Protein AF-A0A068NSR8-F1 (afdb_monomer_lite)

Structure (mmCIF, N/CA/C/O backbone):
data_AF-A0A068NSR8-F1
#
_entry.id   AF-A0A068NSR8-F1
#
loop_
_atom_site.group_PDB
_atom_site.id
_atom_site.type_symbol
_atom_site.label_atom_id
_atom_site.label_alt_id
_atom_site.label_comp_id
_atom_site.label_asym_id
_atom_site.label_entity_id
_atom_site.label_seq_id
_atom_site.pdbx_PDB_ins_code
_atom_site.Cartn_x
_atom_site.Cartn_y
_atom_site.Cartn_z
_atom_site.occupancy
_atom_site.B_iso_or_equiv
_atom_site.auth_seq_id
_atom_site.auth_comp_id
_atom_site.auth_asym_id
_atom_site.auth_atom_id
_atom_site.pdbx_PDB_model_num
ATOM 1 N N . MET A 1 1 ? 90.838 26.562 -18.517 1.00 41.78 1 MET A N 1
ATOM 2 C CA . MET A 1 1 ? 89.427 26.233 -18.810 1.00 41.78 1 MET A CA 1
ATOM 3 C C . MET A 1 1 ? 89.188 26.445 -20.299 1.00 41.78 1 MET A C 1
ATOM 5 O O . MET A 1 1 ? 89.234 27.580 -20.746 1.00 41.78 1 MET A O 1
ATOM 9 N N . LYS A 1 2 ? 89.063 25.365 -21.081 1.00 41.84 2 LYS A N 1
ATOM 10 C CA . LYS A 1 2 ? 88.773 25.403 -22.526 1.00 41.84 2 LYS A CA 1
ATOM 11 C C . LYS A 1 2 ? 87.314 24.982 -22.725 1.00 41.84 2 LYS A C 1
ATOM 13 O O . LYS A 1 2 ? 86.907 23.964 -22.170 1.00 41.84 2 LYS A O 1
ATOM 18 N N . GLY A 1 3 ? 86.544 25.798 -23.444 1.00 47.22 3 GLY A N 1
ATOM 19 C CA . GLY A 1 3 ? 85.111 25.613 -23.673 1.00 47.22 3 GLY A CA 1
ATOM 20 C C . GLY A 1 3 ? 84.788 24.392 -24.539 1.00 47.22 3 GLY A C 1
ATOM 21 O O . GLY A 1 3 ? 85.518 24.076 -25.478 1.00 47.22 3 GLY A O 1
ATOM 22 N N . ARG A 1 4 ? 83.685 23.711 -24.208 1.00 48.59 4 ARG A N 1
ATOM 23 C CA . ARG A 1 4 ? 83.052 22.680 -25.044 1.00 48.59 4 ARG A CA 1
ATOM 24 C C . ARG A 1 4 ? 82.020 23.338 -25.968 1.00 48.59 4 ARG A C 1
ATOM 26 O O . ARG A 1 4 ? 81.221 24.125 -25.466 1.00 48.59 4 ARG A O 1
ATOM 33 N N . PRO A 1 5 ? 81.971 22.989 -27.263 1.00 56.00 5 PRO A N 1
ATOM 34 C CA . PRO A 1 5 ? 80.869 23.379 -28.128 1.00 56.00 5 PRO A CA 1
ATOM 35 C C . PRO A 1 5 ? 79.676 22.435 -27.913 1.00 56.00 5 PRO A C 1
ATOM 37 O O . PRO A 1 5 ? 79.815 21.212 -27.951 1.00 56.00 5 PRO A O 1
ATOM 40 N N . THR A 1 6 ? 78.497 23.001 -27.673 1.00 52.66 6 THR A N 1
ATOM 41 C CA . THR A 1 6 ? 77.216 22.285 -27.684 1.00 52.66 6 THR A CA 1
ATOM 42 C C . THR A 1 6 ? 76.740 22.136 -29.124 1.00 52.66 6 THR A C 1
ATOM 44 O O . THR A 1 6 ? 76.256 23.095 -29.721 1.00 52.66 6 THR A O 1
ATOM 47 N N . ASN A 1 7 ? 76.876 20.931 -29.674 1.00 47.38 7 ASN A N 1
ATOM 48 C CA . ASN A 1 7 ? 76.270 20.552 -30.945 1.00 47.38 7 ASN A CA 1
ATOM 49 C C . ASN A 1 7 ? 74.853 20.031 -30.646 1.00 47.38 7 ASN A C 1
ATOM 51 O O . ASN A 1 7 ? 74.684 18.892 -30.214 1.00 47.38 7 ASN A O 1
ATOM 55 N N . ILE A 1 8 ? 73.844 20.894 -30.785 1.00 50.12 8 ILE A N 1
ATOM 56 C CA . ILE A 1 8 ? 72.429 20.505 -30.713 1.00 50.12 8 ILE A CA 1
ATOM 57 C C . ILE A 1 8 ? 71.995 20.179 -32.143 1.00 50.12 8 ILE A C 1
ATOM 59 O O . ILE A 1 8 ? 71.510 21.037 -32.878 1.00 50.12 8 ILE A O 1
ATOM 63 N N . GLU A 1 9 ? 72.208 18.929 -32.551 1.00 47.34 9 GLU A N 1
ATOM 64 C CA . GLU A 1 9 ? 71.571 18.383 -33.746 1.00 47.34 9 GLU A CA 1
ATOM 65 C C . GLU A 1 9 ? 70.066 18.270 -33.495 1.00 47.34 9 GLU A C 1
ATOM 67 O O . GLU A 1 9 ? 69.583 17.520 -32.643 1.00 47.34 9 GLU A O 1
ATOM 72 N N . THR A 1 10 ? 69.311 19.046 -34.262 1.00 50.88 10 THR A N 1
ATOM 73 C CA . THR A 1 10 ? 67.856 19.019 -34.322 1.00 50.88 10 THR A CA 1
ATOM 74 C C . THR A 1 10 ? 67.416 17.707 -34.976 1.00 50.88 10 THR A C 1
ATOM 76 O O . THR A 1 10 ? 67.171 17.632 -36.178 1.00 50.88 10 THR A O 1
ATOM 79 N N . ARG A 1 11 ? 67.275 16.643 -34.176 1.00 47.41 11 ARG A N 1
ATOM 80 C CA . ARG A 1 11 ? 66.445 15.491 -34.547 1.00 47.41 11 ARG A CA 1
ATOM 81 C C . ARG A 1 11 ? 64.998 15.975 -34.640 1.00 47.41 11 ARG A C 1
ATOM 83 O O . ARG A 1 11 ? 64.277 15.986 -33.646 1.00 47.41 11 ARG A O 1
ATOM 90 N N . ARG A 1 12 ? 64.573 16.388 -35.839 1.00 46.84 12 ARG A N 1
ATOM 91 C CA . ARG A 1 12 ? 63.155 16.448 -36.211 1.00 46.84 12 ARG A CA 1
ATOM 92 C C . ARG A 1 12 ? 62.620 15.022 -36.110 1.00 46.84 12 ARG A C 1
ATOM 94 O O . ARG A 1 12 ? 62.718 14.255 -37.062 1.00 46.84 12 ARG A O 1
ATOM 101 N N . SER A 1 13 ? 62.133 14.646 -34.927 1.00 51.38 13 SER A N 1
ATOM 102 C CA . SER A 1 13 ? 61.307 13.458 -34.804 1.00 51.38 13 SER A CA 1
ATOM 103 C C . SER A 1 13 ? 60.078 13.702 -35.670 1.00 51.38 13 SER A C 1
ATOM 105 O O . SER A 1 13 ? 59.411 14.735 -35.574 1.00 51.38 13 SER A O 1
ATOM 107 N N . SER A 1 14 ? 59.839 12.780 -36.590 1.00 50.53 14 SER A N 1
ATOM 108 C CA . SER A 1 14 ? 58.579 12.631 -37.294 1.00 50.53 14 SER A CA 1
ATOM 109 C C . SER A 1 14 ? 57.489 12.452 -36.242 1.00 50.53 14 SER A C 1
ATOM 111 O O . SER A 1 14 ? 57.231 11.351 -35.761 1.00 50.53 14 SER A O 1
ATOM 113 N N . ARG A 1 15 ? 56.888 13.567 -35.818 1.00 54.16 15 ARG A N 1
ATOM 114 C CA . ARG A 1 15 ? 55.678 13.551 -35.007 1.00 54.16 15 ARG A CA 1
ATOM 115 C C . ARG A 1 15 ? 54.635 12.841 -35.877 1.00 54.16 15 ARG A C 1
ATOM 117 O O . ARG A 1 15 ? 54.396 13.331 -36.982 1.00 54.16 15 ARG A O 1
ATOM 124 N N . PRO A 1 16 ? 54.103 11.677 -35.467 1.00 58.22 16 PRO A N 1
ATOM 125 C CA . PRO A 1 16 ? 53.090 10.994 -36.257 1.00 58.22 16 PRO A CA 1
ATOM 126 C C . PRO A 1 16 ? 51.962 11.989 -36.523 1.00 58.22 16 PRO A C 1
ATOM 128 O O . PRO A 1 16 ? 51.548 12.703 -35.604 1.00 58.22 16 PRO A O 1
ATOM 131 N N . GLU A 1 17 ? 51.547 12.100 -37.788 1.00 55.19 17 GLU A N 1
ATOM 132 C CA . GLU A 1 17 ? 50.440 12.976 -38.161 1.00 55.19 17 GLU A CA 1
ATOM 133 C C . GLU A 1 17 ? 49.249 12.681 -37.238 1.00 55.19 17 GLU A C 1
ATOM 135 O O . GLU A 1 17 ? 48.962 11.504 -36.977 1.00 55.19 17 GLU A O 1
ATOM 140 N N . PRO A 1 18 ? 48.568 13.714 -36.706 1.00 55.66 18 PRO A N 1
ATOM 141 C CA . PRO A 1 18 ? 47.352 13.490 -35.943 1.00 55.66 18 PRO A CA 1
ATOM 142 C C . PRO A 1 18 ? 46.393 12.671 -36.818 1.00 55.66 18 PRO A C 1
ATOM 144 O O . PRO A 1 18 ? 46.269 12.963 -38.013 1.00 55.66 18 PRO A O 1
ATOM 147 N N . PRO A 1 19 ? 45.753 11.621 -36.274 1.00 57.50 19 PRO A N 1
ATOM 148 C CA . PRO A 1 19 ? 44.871 10.775 -37.060 1.00 57.50 19 PRO A CA 1
ATOM 149 C C . PRO A 1 19 ? 43.836 11.659 -37.753 1.00 57.50 19 PRO A C 1
ATOM 151 O O . PRO A 1 19 ? 43.176 12.471 -37.101 1.00 57.50 19 PRO A O 1
ATOM 154 N N . LYS A 1 20 ? 43.731 11.524 -39.082 1.00 56.09 20 LYS A N 1
ATOM 155 C CA . LYS A 1 20 ? 42.759 12.272 -39.888 1.00 56.09 20 LYS A CA 1
ATOM 156 C C . LYS A 1 20 ? 41.381 12.165 -39.223 1.00 56.09 20 LYS A C 1
ATOM 158 O O . LYS A 1 20 ? 41.038 11.060 -38.783 1.00 56.09 20 LYS A O 1
ATOM 163 N N . PRO A 1 21 ? 40.600 13.261 -39.145 1.00 50.97 21 PRO A N 1
ATOM 164 C CA . PRO A 1 21 ? 39.258 13.218 -38.579 1.00 50.97 21 PRO A CA 1
ATOM 165 C C . PRO A 1 21 ? 38.482 12.118 -39.300 1.00 50.97 21 PRO A C 1
ATOM 167 O O . PRO A 1 21 ? 38.279 12.160 -40.516 1.00 50.97 21 PRO A O 1
ATOM 170 N N . ARG A 1 22 ? 38.166 11.055 -38.559 1.00 61.88 22 ARG A N 1
ATOM 171 C CA . ARG A 1 22 ? 37.484 9.882 -39.098 1.00 61.88 22 ARG A CA 1
ATOM 172 C C . ARG A 1 22 ? 36.113 10.357 -39.580 1.00 61.88 22 ARG A C 1
ATOM 174 O O . ARG A 1 22 ? 35.395 11.004 -38.822 1.00 61.88 22 ARG A O 1
ATOM 181 N N . ARG A 1 23 ? 35.790 10.084 -40.851 1.00 62.00 23 ARG A N 1
ATOM 182 C CA . ARG A 1 23 ? 34.488 10.422 -41.444 1.00 62.00 23 ARG A CA 1
ATOM 183 C C . ARG A 1 23 ? 33.395 9.881 -40.521 1.00 62.00 23 ARG A C 1
ATOM 185 O O . ARG A 1 23 ? 33.401 8.680 -40.231 1.00 62.00 23 ARG A O 1
ATOM 192 N N . ARG A 1 24 ? 32.517 10.771 -40.041 1.00 62.47 24 ARG A N 1
ATOM 193 C CA . ARG A 1 24 ? 31.281 10.369 -39.363 1.00 62.47 24 ARG A CA 1
ATOM 194 C C . ARG A 1 24 ? 30.510 9.466 -40.318 1.00 62.47 24 ARG A C 1
ATOM 196 O O . ARG A 1 24 ? 30.596 9.638 -41.537 1.00 62.47 24 ARG A O 1
ATOM 203 N N . TYR A 1 25 ? 29.859 8.454 -39.764 1.00 65.44 25 TYR A N 1
ATOM 204 C CA . TYR A 1 25 ? 28.956 7.636 -40.552 1.00 65.44 25 TYR A CA 1
ATOM 205 C C . TYR A 1 25 ? 27.880 8.557 -41.128 1.00 65.44 25 TYR A C 1
ATOM 207 O O . TYR A 1 25 ? 27.386 9.433 -40.425 1.00 65.44 25 TYR A O 1
ATOM 215 N N . ASP A 1 26 ? 27.621 8.428 -42.423 1.00 66.75 26 ASP A N 1
ATOM 216 C CA . ASP A 1 26 ? 26.526 9.152 -43.050 1.00 66.75 26 ASP A CA 1
ATOM 217 C C . ASP A 1 26 ? 25.261 8.385 -42.674 1.00 66.75 26 ASP A C 1
ATOM 219 O O . ASP A 1 26 ? 25.062 7.252 -43.126 1.00 66.75 26 ASP A O 1
ATOM 223 N N . ASP A 1 27 ? 24.487 8.940 -41.745 1.00 62.88 27 ASP A N 1
ATOM 224 C CA . ASP A 1 27 ? 23.381 8.245 -41.078 1.00 62.88 27 ASP A CA 1
ATOM 225 C C . ASP A 1 27 ? 22.259 7.841 -42.049 1.00 62.88 27 ASP A C 1
ATOM 227 O O . ASP A 1 27 ? 21.387 7.051 -41.690 1.00 62.88 27 ASP A O 1
ATOM 231 N N . ALA A 1 28 ? 22.309 8.322 -43.294 1.00 62.28 28 ALA A N 1
ATOM 232 C CA . ALA A 1 28 ? 21.306 8.107 -44.325 1.00 62.28 28 ALA A CA 1
ATOM 233 C C . ALA A 1 28 ? 21.387 6.749 -45.057 1.00 62.28 28 ALA A C 1
ATOM 235 O O . ALA A 1 28 ? 20.426 6.392 -45.731 1.00 62.28 28 ALA A O 1
ATOM 236 N N . ASN A 1 29 ? 22.481 5.971 -44.960 1.00 82.19 29 ASN A N 1
ATOM 237 C CA . ASN A 1 29 ? 22.622 4.727 -45.745 1.00 82.19 29 ASN A CA 1
ATOM 238 C C . ASN A 1 29 ? 22.557 3.435 -44.887 1.00 82.19 29 ASN A C 1
ATOM 240 O O . ASN A 1 29 ? 23.599 2.985 -44.392 1.00 82.19 29 ASN A O 1
ATOM 244 N N . PRO A 1 30 ? 21.367 2.811 -44.729 1.00 78.75 30 PRO A N 1
ATOM 245 C CA . PRO A 1 30 ? 21.200 1.545 -44.003 1.00 78.75 30 PRO A CA 1
ATOM 246 C C . PRO A 1 30 ? 22.017 0.386 -44.582 1.00 78.75 30 PRO A C 1
ATOM 248 O O . PRO A 1 30 ? 22.601 -0.380 -43.817 1.00 78.75 30 PRO A O 1
ATOM 251 N N . ASP A 1 31 ? 22.140 0.293 -45.907 1.00 84.75 31 ASP A N 1
ATOM 252 C CA . ASP A 1 31 ? 22.855 -0.807 -46.569 1.00 84.75 31 ASP A CA 1
ATOM 253 C C . ASP A 1 31 ? 24.346 -0.802 -46.228 1.00 84.75 31 ASP A C 1
ATOM 255 O O . ASP A 1 31 ? 24.976 -1.848 -46.056 1.00 84.75 31 ASP A O 1
ATOM 259 N N . LYS A 1 32 ? 24.926 0.395 -46.090 1.00 87.25 32 LYS A N 1
ATOM 260 C CA . LYS A 1 32 ? 26.322 0.543 -45.683 1.00 87.25 32 LYS A CA 1
ATOM 261 C C . LYS A 1 32 ? 26.530 0.114 -44.231 1.00 87.25 32 LYS A C 1
ATOM 263 O O . LYS A 1 32 ? 27.480 -0.615 -43.951 1.00 87.25 32 LYS A O 1
ATOM 268 N N . LEU A 1 33 ? 25.637 0.533 -43.330 1.00 85.50 33 LEU A N 1
ATOM 269 C CA . LEU A 1 33 ? 25.682 0.113 -41.929 1.00 85.50 33 LEU A CA 1
ATOM 270 C C . LEU A 1 33 ? 25.556 -1.412 -41.817 1.00 85.50 33 LEU A C 1
ATOM 272 O O . LEU A 1 33 ? 26.331 -2.030 -41.090 1.00 85.50 33 LEU A O 1
ATOM 276 N N . TYR A 1 34 ? 24.648 -2.022 -42.585 1.00 87.44 34 TYR A N 1
ATOM 277 C CA . TYR A 1 34 ? 24.518 -3.475 -42.673 1.00 87.44 34 TYR A CA 1
ATOM 278 C C . TYR A 1 34 ? 25.821 -4.150 -43.104 1.00 87.44 34 TYR A C 1
ATOM 280 O O . TYR A 1 34 ? 26.285 -5.072 -42.431 1.00 87.44 34 TYR A O 1
ATOM 288 N N . GLY A 1 35 ? 26.419 -3.686 -44.206 1.00 89.12 35 GLY A N 1
ATOM 289 C CA . GLY A 1 35 ? 27.654 -4.251 -44.745 1.00 89.12 35 GLY A CA 1
ATOM 290 C C . GLY A 1 35 ? 28.794 -4.235 -43.729 1.00 89.12 35 GLY A C 1
ATOM 291 O O . GLY A 1 35 ? 29.428 -5.267 -43.499 1.00 89.12 35 GLY A O 1
ATOM 292 N N . ASP A 1 36 ? 29.007 -3.099 -43.063 1.00 90.38 36 ASP A N 1
ATOM 293 C CA . ASP A 1 36 ? 30.087 -2.969 -42.086 1.00 90.38 36 ASP A CA 1
ATOM 294 C C . ASP A 1 36 ? 29.797 -3.743 -40.785 1.00 90.38 36 ASP A C 1
ATOM 296 O O . ASP A 1 36 ? 30.718 -4.325 -40.207 1.00 90.38 36 ASP A O 1
ATOM 300 N N . LEU A 1 37 ? 28.539 -3.800 -40.320 1.00 89.62 37 LEU A N 1
ATOM 301 C CA . LEU A 1 37 ? 28.154 -4.612 -39.156 1.00 89.62 37 LEU A CA 1
ATOM 302 C C . LEU A 1 37 ? 28.326 -6.104 -39.434 1.00 89.62 37 LEU A C 1
ATOM 304 O O . LEU A 1 37 ? 28.883 -6.822 -38.604 1.00 89.62 37 LEU A O 1
ATOM 308 N N . LYS A 1 38 ? 27.908 -6.566 -40.613 1.00 91.12 38 LYS A N 1
ATOM 309 C CA . LYS A 1 38 ? 28.086 -7.953 -41.040 1.00 91.12 38 LYS A CA 1
ATOM 310 C C . LYS A 1 38 ? 29.565 -8.311 -41.141 1.00 91.12 38 LYS A C 1
ATOM 312 O O . LYS A 1 38 ? 29.979 -9.323 -40.582 1.00 91.12 38 LYS A O 1
ATOM 317 N N . GLN A 1 39 ? 30.374 -7.458 -41.772 1.00 92.31 39 GLN A N 1
ATOM 318 C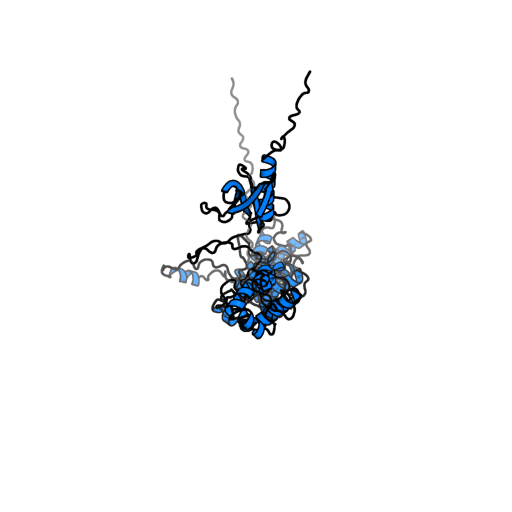 CA . GLN A 1 39 ? 31.820 -7.663 -41.855 1.00 92.31 39 GLN A CA 1
ATOM 319 C C . GLN A 1 39 ? 32.462 -7.704 -40.461 1.00 92.31 39 GLN A C 1
ATOM 321 O O . GLN A 1 39 ? 33.332 -8.536 -40.203 1.00 92.31 39 GLN A O 1
ATOM 326 N N . TYR A 1 40 ? 32.025 -6.834 -39.546 1.00 92.69 40 TYR A N 1
ATOM 327 C CA . TYR A 1 40 ? 32.481 -6.842 -38.159 1.00 92.69 40 TYR A CA 1
ATOM 328 C C . TYR A 1 40 ? 32.116 -8.149 -37.439 1.00 92.69 40 TYR A C 1
ATOM 330 O O . TYR A 1 40 ? 32.979 -8.757 -36.803 1.00 92.69 40 TYR A O 1
ATOM 338 N N . MET A 1 41 ? 30.870 -8.613 -37.573 1.00 93.81 41 MET A N 1
ATOM 339 C CA . MET A 1 41 ? 30.405 -9.873 -36.988 1.00 93.81 41 MET A CA 1
ATOM 340 C C . MET A 1 41 ? 31.177 -11.076 -37.538 1.00 93.81 41 MET A C 1
ATOM 342 O O . MET A 1 41 ? 31.666 -11.887 -36.754 1.00 93.81 41 MET A O 1
ATOM 346 N N . GLU A 1 42 ? 31.365 -11.161 -38.857 1.00 94.00 42 GLU A N 1
ATOM 347 C CA . GLU A 1 42 ? 32.153 -12.216 -39.508 1.00 94.00 42 GLU A CA 1
ATOM 348 C C . GLU A 1 42 ? 33.611 -12.205 -39.025 1.00 94.00 42 GLU A C 1
ATOM 350 O O . GLU A 1 42 ? 34.150 -13.245 -38.645 1.00 94.00 42 GLU A O 1
ATOM 355 N N . ALA A 1 43 ? 34.235 -11.024 -38.952 1.00 94.44 43 ALA A N 1
ATOM 356 C CA . ALA A 1 43 ? 35.615 -10.875 -38.494 1.00 94.44 43 ALA A CA 1
ATOM 357 C C . ALA A 1 43 ? 35.811 -11.258 -37.017 1.00 94.44 43 ALA A C 1
ATOM 359 O O . ALA A 1 43 ? 36.897 -11.693 -36.629 1.00 94.44 43 ALA A O 1
ATOM 360 N N . LYS A 1 44 ? 34.783 -11.081 -36.180 1.00 94.69 44 LYS A N 1
ATOM 361 C CA . LYS A 1 44 ? 34.812 -11.438 -34.754 1.00 94.69 44 LYS A CA 1
ATOM 362 C C . LYS A 1 44 ? 34.210 -12.816 -34.458 1.00 94.69 44 LYS A C 1
ATOM 364 O O . LYS A 1 44 ? 34.258 -13.242 -33.307 1.00 94.69 44 LYS A O 1
ATOM 369 N N . GLY A 1 45 ? 33.677 -13.512 -35.465 1.00 94.69 45 GLY A N 1
ATOM 370 C CA . GLY A 1 45 ? 32.988 -14.791 -35.291 1.00 94.69 45 GLY A CA 1
ATOM 371 C C . GLY A 1 45 ? 31.732 -14.681 -34.421 1.00 94.69 45 GLY A C 1
ATOM 372 O O . GLY A 1 45 ? 31.432 -15.605 -33.667 1.00 94.69 45 GLY A O 1
ATOM 373 N N . LEU A 1 46 ? 31.034 -13.542 -34.475 1.00 92.00 46 LEU A N 1
ATOM 374 C CA . LEU A 1 46 ? 29.854 -13.282 -33.656 1.00 92.00 46 LEU A CA 1
ATOM 375 C C . LEU A 1 46 ? 28.589 -13.793 -34.360 1.00 92.00 46 LEU A C 1
ATOM 377 O O . LEU A 1 46 ? 28.308 -13.373 -35.483 1.00 92.00 46 LEU A O 1
ATOM 381 N N . PRO A 1 47 ? 27.799 -14.665 -33.709 1.00 92.31 47 PRO A N 1
ATOM 382 C CA . PRO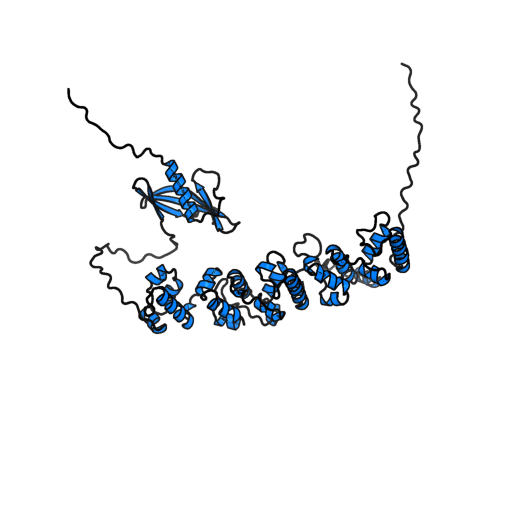 A 1 47 ? 26.549 -15.164 -34.279 1.00 92.31 47 PRO A CA 1
ATOM 383 C C . PRO A 1 47 ? 25.396 -14.149 -34.208 1.00 92.31 47 PRO A C 1
ATOM 385 O O . PRO A 1 47 ? 24.391 -14.341 -34.885 1.00 92.31 47 PRO A O 1
ATOM 388 N N . TYR A 1 48 ? 25.541 -13.084 -33.411 1.00 92.38 48 TYR A N 1
ATOM 389 C CA . TYR A 1 48 ? 24.522 -12.061 -33.156 1.00 92.38 48 TYR A CA 1
ATOM 390 C C . TYR A 1 48 ? 25.123 -10.659 -33.226 1.00 92.38 48 TYR A C 1
ATOM 392 O O . TYR A 1 48 ? 26.332 -10.490 -33.039 1.00 92.38 48 TYR A O 1
ATOM 400 N N . LEU A 1 49 ? 24.278 -9.658 -33.477 1.00 89.94 49 LEU A N 1
ATOM 401 C CA . LEU A 1 49 ? 24.681 -8.257 -33.419 1.00 89.94 49 LEU A CA 1
ATOM 402 C C . LEU A 1 49 ? 25.048 -7.902 -31.965 1.00 89.94 49 LEU A C 1
ATOM 404 O O . LEU A 1 49 ? 24.177 -7.976 -31.105 1.00 89.94 49 LEU A O 1
ATOM 408 N N . PRO A 1 50 ? 26.289 -7.519 -31.633 1.00 88.50 50 PRO A N 1
ATOM 409 C CA . PRO A 1 50 ? 26.624 -7.183 -30.251 1.00 88.50 50 PRO A CA 1
ATOM 410 C C . PRO A 1 50 ? 26.013 -5.834 -29.841 1.00 88.50 50 PRO A C 1
ATOM 412 O O . PRO A 1 50 ? 25.878 -4.940 -30.688 1.00 88.50 50 PRO A O 1
ATOM 415 N N . PRO A 1 51 ? 25.676 -5.630 -28.554 1.00 86.69 51 PRO A N 1
ATOM 416 C CA . PRO A 1 51 ? 25.230 -4.345 -28.047 1.00 86.69 51 PRO A CA 1
ATOM 417 C C . PRO A 1 51 ? 26.294 -3.275 -28.306 1.00 86.69 51 PRO A C 1
ATOM 419 O O . PRO A 1 51 ? 27.496 -3.568 -28.337 1.00 86.69 51 PRO A O 1
ATOM 422 N N . PRO A 1 52 ? 25.906 -1.991 -28.388 1.00 85.88 52 PRO A N 1
ATOM 423 C CA . PRO A 1 52 ? 26.874 -0.926 -28.617 1.00 85.88 52 PRO A CA 1
ATOM 424 C C . PRO A 1 52 ? 27.980 -0.853 -27.552 1.00 85.88 52 PRO A C 1
ATOM 426 O O . PRO A 1 52 ? 29.069 -0.359 -27.829 1.00 85.88 52 PRO A O 1
ATOM 429 N N . SER A 1 53 ? 27.729 -1.315 -26.326 1.00 84.88 53 SER A N 1
ATOM 430 C CA . SER A 1 53 ? 28.730 -1.394 -25.254 1.00 84.88 53 SER A CA 1
ATOM 431 C C . SER A 1 53 ? 29.853 -2.402 -25.532 1.00 84.88 53 SER A C 1
ATOM 433 O O . SER A 1 53 ? 30.971 -2.174 -25.070 1.00 84.88 53 SER A O 1
ATOM 435 N N . GLU A 1 54 ? 29.584 -3.463 -26.295 1.00 88.12 54 GLU A N 1
ATOM 436 C CA . GLU A 1 54 ? 30.528 -4.549 -26.596 1.00 88.12 54 GLU A CA 1
ATOM 437 C C . GLU A 1 54 ? 31.321 -4.322 -27.887 1.00 88.12 54 GLU A C 1
ATOM 439 O O . GLU A 1 54 ? 32.381 -4.923 -28.089 1.00 88.12 54 GLU A O 1
ATOM 444 N N . ILE A 1 55 ? 30.867 -3.404 -28.746 1.00 88.38 55 ILE A N 1
ATOM 445 C CA . ILE A 1 55 ? 31.626 -3.017 -29.933 1.00 88.38 55 ILE A CA 1
ATOM 446 C C . ILE A 1 55 ? 32.931 -2.340 -29.508 1.00 88.38 55 ILE A C 1
ATOM 448 O O . ILE A 1 55 ? 32.949 -1.281 -28.867 1.00 88.38 55 ILE A O 1
ATOM 452 N N . GLN A 1 56 ? 34.042 -2.966 -29.904 1.00 88.62 56 GLN A N 1
ATOM 453 C CA . GLN A 1 56 ? 35.392 -2.503 -29.596 1.00 88.62 56 GLN A CA 1
ATOM 454 C C . GLN A 1 56 ? 35.590 -1.049 -30.040 1.00 88.62 56 GLN A C 1
ATOM 456 O O . GLN A 1 56 ? 35.158 -0.644 -31.118 1.00 88.62 56 GLN A O 1
ATOM 461 N N . TYR A 1 57 ? 36.301 -0.268 -29.222 1.00 86.12 57 TYR A N 1
ATOM 462 C CA . TYR A 1 57 ? 36.490 1.173 -29.426 1.00 86.12 57 TYR A CA 1
ATOM 463 C C . TYR A 1 57 ? 37.097 1.535 -30.794 1.00 86.12 57 TYR A C 1
ATOM 465 O O . TYR A 1 57 ? 36.826 2.602 -31.342 1.00 86.12 57 TYR A O 1
ATOM 473 N N . GLU A 1 58 ? 37.890 0.642 -31.391 1.00 85.50 58 GLU A N 1
ATOM 474 C CA . GLU A 1 58 ? 38.441 0.849 -32.733 1.00 85.50 58 GLU A CA 1
ATOM 475 C C . GLU A 1 58 ? 37.353 0.988 -33.819 1.00 85.50 58 GLU A C 1
ATOM 477 O O . GLU A 1 58 ? 37.565 1.733 -34.782 1.00 85.50 58 GLU A O 1
ATOM 482 N N . TYR A 1 59 ? 36.166 0.412 -33.579 1.00 86.69 59 TYR A N 1
ATOM 483 C CA . TYR A 1 59 ? 34.933 0.519 -34.369 1.00 86.69 59 TYR A CA 1
ATOM 484 C C . TYR A 1 59 ? 33.932 1.526 -33.774 1.00 86.69 59 TYR A C 1
ATOM 486 O O . TYR A 1 59 ? 32.718 1.338 -33.866 1.00 86.69 59 TYR A O 1
ATOM 494 N N . TRP A 1 60 ? 34.410 2.620 -33.167 1.00 83.81 60 TRP A N 1
ATOM 495 C CA . TRP A 1 60 ? 33.533 3.628 -32.550 1.00 83.81 60 TRP A CA 1
ATOM 496 C C . TRP A 1 60 ? 32.452 4.168 -33.497 1.00 83.81 60 TRP A C 1
ATOM 498 O O . TRP A 1 60 ? 31.369 4.502 -33.037 1.00 83.81 60 TRP A O 1
ATOM 508 N N . ASN A 1 61 ? 32.725 4.217 -34.805 1.00 84.12 61 ASN A N 1
ATOM 509 C CA . ASN A 1 61 ? 31.764 4.616 -35.831 1.00 84.12 61 ASN A CA 1
ATOM 510 C C . ASN A 1 61 ? 30.524 3.709 -35.844 1.00 84.12 61 ASN A C 1
ATOM 512 O O . ASN A 1 61 ? 29.410 4.216 -35.857 1.00 84.12 61 ASN A O 1
ATOM 516 N N . LEU A 1 62 ? 30.718 2.385 -35.793 1.00 84.44 62 LEU A N 1
ATOM 517 C CA . LEU A 1 62 ? 29.626 1.405 -35.748 1.00 84.44 62 LEU A CA 1
ATOM 518 C C . LEU A 1 62 ? 28.880 1.478 -34.421 1.00 84.44 62 LEU A C 1
ATOM 520 O O . LEU A 1 62 ? 27.654 1.497 -34.392 1.00 84.44 62 LEU A O 1
ATOM 524 N N . ARG A 1 63 ? 29.629 1.603 -33.321 1.00 85.56 63 ARG A N 1
ATOM 525 C CA . ARG A 1 63 ? 29.057 1.814 -31.988 1.00 85.56 63 ARG A CA 1
ATOM 526 C C . ARG A 1 63 ? 28.181 3.065 -31.935 1.00 85.56 63 ARG A C 1
ATOM 528 O O . ARG A 1 63 ? 27.114 3.034 -31.333 1.00 85.56 63 ARG A O 1
ATOM 535 N N . TRP A 1 64 ? 28.647 4.164 -32.521 1.00 83.06 64 TRP A N 1
ATOM 536 C CA . TRP A 1 64 ? 27.923 5.428 -32.563 1.00 83.06 64 TRP A CA 1
ATOM 537 C C . TRP A 1 64 ? 26.707 5.346 -33.490 1.00 83.06 64 TRP A C 1
ATOM 539 O O . TRP A 1 64 ? 25.631 5.752 -33.074 1.00 83.06 64 TRP A O 1
ATOM 549 N N . ALA A 1 65 ? 26.839 4.738 -34.674 1.00 83.19 65 ALA A N 1
ATOM 550 C CA . ALA A 1 65 ? 25.726 4.530 -35.600 1.00 83.19 65 ALA A CA 1
ATOM 551 C C . ALA A 1 65 ? 24.606 3.674 -34.979 1.00 83.19 65 ALA A C 1
ATOM 553 O O . ALA A 1 65 ? 23.444 4.070 -35.023 1.00 83.19 65 ALA A O 1
ATOM 554 N N . LEU A 1 66 ? 24.947 2.565 -34.307 1.00 83.81 66 LEU A N 1
ATOM 555 C CA . LEU A 1 66 ? 23.967 1.759 -33.564 1.00 83.81 66 LEU A CA 1
ATOM 556 C C . LEU A 1 66 ? 23.331 2.538 -32.407 1.00 83.81 66 LEU A C 1
ATOM 558 O O . LEU A 1 66 ? 22.130 2.436 -32.186 1.00 83.81 66 LEU A O 1
ATOM 562 N N . ARG A 1 67 ? 24.117 3.343 -31.679 1.00 80.50 67 ARG A N 1
ATOM 563 C CA . ARG A 1 67 ? 23.592 4.224 -30.623 1.00 80.50 67 ARG A CA 1
ATOM 564 C C . ARG A 1 67 ? 22.722 5.358 -31.146 1.00 80.50 67 ARG A C 1
ATOM 566 O O . ARG A 1 67 ? 21.955 5.905 -30.369 1.00 80.50 67 ARG A O 1
ATOM 573 N N . LYS A 1 68 ? 22.876 5.780 -32.396 1.00 80.94 68 LYS A N 1
ATOM 574 C CA . LYS A 1 68 ? 22.046 6.844 -32.957 1.00 80.94 68 LYS A CA 1
ATOM 575 C C . LYS A 1 68 ? 20.744 6.278 -33.514 1.00 80.94 68 LYS A C 1
ATOM 577 O O . LYS A 1 68 ? 19.689 6.829 -33.240 1.00 80.94 68 LYS A O 1
ATOM 582 N N . ARG A 1 69 ? 20.820 5.166 -34.251 1.00 80.12 69 ARG A N 1
ATOM 583 C CA . ARG A 1 69 ? 19.648 4.537 -34.877 1.00 80.12 69 ARG A CA 1
ATOM 584 C C . ARG A 1 69 ? 18.776 3.730 -33.924 1.00 80.12 69 ARG A C 1
ATOM 586 O O . ARG A 1 69 ? 17.591 3.586 -34.183 1.00 80.12 69 ARG A O 1
ATOM 593 N N . GLY A 1 70 ? 19.347 3.207 -32.845 1.00 83.12 70 GLY A N 1
ATOM 594 C CA . GLY A 1 70 ? 18.677 2.210 -32.021 1.00 83.12 70 GLY A CA 1
ATOM 595 C C . GLY A 1 70 ? 19.025 0.801 -32.479 1.00 83.12 70 GLY A C 1
ATOM 596 O O . GLY A 1 70 ? 19.113 0.501 -33.670 1.00 83.12 70 GLY A O 1
ATOM 597 N N . TYR A 1 71 ? 19.263 -0.069 -31.513 1.00 82.25 71 TYR A N 1
ATOM 598 C CA . TYR A 1 71 ? 19.570 -1.470 -31.715 1.00 82.25 71 TYR A CA 1
ATOM 599 C C . TYR A 1 71 ? 18.371 -2.229 -32.293 1.00 82.25 71 TYR A C 1
ATOM 601 O O . TYR A 1 71 ? 18.565 -3.047 -33.187 1.00 82.25 71 TYR A O 1
ATOM 609 N N . LEU A 1 72 ? 17.137 -1.918 -31.866 1.00 77.94 72 LEU A N 1
ATOM 610 C CA . LEU A 1 72 ? 15.922 -2.534 -32.413 1.00 77.94 72 LEU A CA 1
ATOM 611 C C . LEU A 1 72 ? 15.747 -2.199 -33.898 1.00 77.94 72 LEU A C 1
ATOM 613 O O . LEU A 1 72 ? 15.498 -3.087 -34.711 1.00 77.94 72 LEU A O 1
ATOM 617 N N . VAL A 1 73 ? 15.904 -0.918 -34.242 1.00 79.38 73 VAL A N 1
ATOM 618 C CA . VAL A 1 73 ? 15.799 -0.422 -35.621 1.00 79.38 73 VAL A CA 1
ATOM 619 C C . VAL A 1 73 ? 16.923 -1.001 -36.473 1.00 79.38 73 VAL A C 1
ATOM 621 O O . VAL A 1 73 ? 16.682 -1.495 -37.568 1.00 79.38 73 VAL A O 1
ATOM 624 N N . ALA A 1 74 ? 18.151 -1.038 -35.949 1.00 77.88 74 ALA A N 1
ATOM 625 C CA . ALA A 1 74 ? 19.261 -1.661 -36.653 1.00 77.88 74 ALA A CA 1
ATOM 626 C C . ALA A 1 74 ? 18.991 -3.147 -36.927 1.00 77.88 74 ALA A C 1
ATOM 628 O O . ALA A 1 74 ? 19.219 -3.599 -38.042 1.00 77.88 74 ALA A O 1
ATOM 629 N N . VAL A 1 75 ? 18.476 -3.909 -35.960 1.00 80.50 75 VAL A N 1
ATOM 630 C CA . VAL A 1 75 ? 18.109 -5.324 -36.146 1.00 80.50 75 VAL A CA 1
ATOM 631 C C . VAL A 1 75 ? 17.025 -5.484 -37.215 1.00 80.50 75 VAL A C 1
ATOM 633 O O . VAL A 1 75 ? 17.172 -6.330 -38.099 1.00 80.50 75 VAL A O 1
ATOM 636 N N . SER A 1 76 ? 15.966 -4.668 -37.178 1.00 80.06 76 SER A N 1
ATOM 637 C CA . SER A 1 76 ? 14.859 -4.776 -38.136 1.00 80.06 76 SER A CA 1
ATOM 638 C C . SER A 1 76 ? 15.270 -4.397 -39.563 1.00 80.06 76 SER A C 1
ATOM 640 O O . SER A 1 76 ? 14.909 -5.105 -40.501 1.00 80.06 76 SER A O 1
ATOM 642 N N . GLU A 1 77 ? 16.066 -3.339 -39.735 1.00 81.44 77 GLU A N 1
ATOM 643 C CA . GLU A 1 77 ? 16.547 -2.873 -41.042 1.00 81.44 77 GLU A CA 1
ATOM 644 C C . GLU A 1 77 ? 17.600 -3.807 -41.648 1.00 81.44 77 GLU A C 1
ATOM 646 O O . GLU A 1 77 ? 17.633 -4.021 -42.858 1.00 81.44 77 GLU A O 1
ATOM 651 N N . THR A 1 78 ? 18.482 -4.362 -40.814 1.00 80.94 78 THR A N 1
ATOM 652 C CA . THR A 1 78 ? 19.595 -5.201 -41.277 1.00 80.94 78 THR A CA 1
ATOM 653 C C . THR A 1 78 ? 19.226 -6.672 -41.447 1.00 80.94 78 THR A C 1
ATOM 655 O O . THR A 1 78 ? 19.930 -7.411 -42.138 1.00 80.94 78 THR A O 1
ATOM 658 N N . GLY A 1 79 ? 18.174 -7.137 -40.768 1.00 85.62 79 GLY A N 1
ATOM 659 C CA . GLY A 1 79 ? 17.850 -8.560 -40.655 1.00 85.62 79 GLY A CA 1
ATOM 660 C C . GLY A 1 79 ? 18.907 -9.381 -39.901 1.00 85.62 79 GLY A C 1
ATOM 661 O O . GLY A 1 79 ? 18.872 -10.612 -39.956 1.00 85.62 79 GLY A O 1
ATOM 662 N N . LEU A 1 80 ? 19.868 -8.736 -39.223 1.00 85.19 80 LEU A N 1
ATOM 663 C CA . LEU A 1 80 ? 20.843 -9.422 -38.372 1.00 85.19 80 LEU A CA 1
ATOM 664 C C . LEU A 1 80 ? 20.159 -9.870 -37.077 1.00 85.19 80 LEU A C 1
ATOM 666 O O . LEU A 1 80 ? 19.396 -9.099 -36.499 1.00 85.19 80 LEU A O 1
ATOM 670 N N . PRO A 1 81 ? 20.426 -11.087 -36.577 1.00 85.75 81 PRO A N 1
ATOM 671 C CA . PRO A 1 81 ? 19.774 -11.556 -35.367 1.00 85.75 81 PRO A CA 1
ATOM 672 C C . PRO A 1 81 ? 20.269 -10.755 -34.153 1.00 85.75 81 PRO A C 1
ATOM 674 O O . PRO A 1 81 ? 21.477 -10.613 -33.926 1.00 85.75 81 PRO A O 1
ATOM 677 N N . ALA A 1 82 ? 19.317 -10.241 -33.372 1.00 87.00 82 ALA A N 1
ATOM 678 C CA . ALA A 1 82 ? 19.584 -9.608 -32.088 1.00 87.00 82 ALA A CA 1
ATOM 679 C C . ALA A 1 82 ? 20.232 -10.598 -31.113 1.00 87.00 82 ALA A C 1
ATOM 681 O O . ALA A 1 82 ? 19.980 -11.805 -31.155 1.00 87.00 82 ALA A O 1
ATOM 682 N N . GLN A 1 83 ? 21.034 -10.074 -30.194 1.00 88.50 83 GLN A N 1
ATOM 683 C CA . GLN A 1 83 ? 21.544 -10.837 -29.072 1.00 88.50 83 GLN A CA 1
ATOM 684 C C . GLN A 1 83 ? 20.365 -11.205 -28.149 1.00 88.50 83 GLN A C 1
ATOM 686 O O . GLN A 1 83 ? 19.622 -10.306 -27.746 1.00 88.50 83 GLN A O 1
ATOM 691 N N . PRO A 1 84 ? 20.165 -12.495 -27.809 1.00 85.75 84 PRO A N 1
ATOM 692 C CA . PRO A 1 84 ? 18.958 -12.955 -27.111 1.00 85.75 84 PRO A CA 1
ATOM 693 C C . PRO A 1 84 ? 18.673 -12.270 -25.766 1.00 85.75 84 PRO A C 1
ATOM 695 O O . PRO A 1 84 ? 17.517 -12.171 -25.364 1.00 85.75 84 PRO A O 1
ATOM 698 N N . ASP A 1 85 ? 19.712 -11.801 -25.077 1.00 88.31 85 ASP A N 1
ATOM 699 C CA . ASP A 1 85 ? 19.659 -11.154 -23.764 1.00 88.31 85 ASP A CA 1
ATOM 700 C C . ASP A 1 85 ? 19.858 -9.629 -23.833 1.00 88.31 85 ASP A C 1
ATOM 702 O O . ASP A 1 85 ? 19.979 -8.973 -22.798 1.00 88.31 85 ASP A O 1
ATOM 706 N N . TYR A 1 86 ? 19.856 -9.031 -25.033 1.00 89.88 86 TYR A N 1
ATOM 707 C CA . TYR A 1 86 ? 20.040 -7.585 -25.195 1.00 89.88 86 TYR A CA 1
ATOM 708 C C . TYR A 1 86 ? 19.031 -6.787 -24.357 1.00 89.88 86 TYR A C 1
ATOM 710 O O . TYR A 1 86 ? 19.408 -5.887 -23.604 1.00 89.88 86 TYR A O 1
ATOM 718 N N . TYR A 1 87 ? 17.756 -7.167 -24.440 1.00 90.56 87 TYR A N 1
ATOM 719 C CA . TYR A 1 87 ? 16.655 -6.529 -23.716 1.00 90.56 87 TYR A CA 1
ATOM 720 C C . TYR A 1 87 ? 16.507 -6.998 -22.264 1.00 90.56 87 TYR A C 1
ATOM 722 O O . TYR A 1 87 ? 15.569 -6.592 -21.586 1.00 90.56 87 TYR A O 1
ATOM 730 N N . ASP A 1 88 ? 17.418 -7.834 -21.764 1.00 90.25 88 ASP A N 1
ATOM 731 C CA . ASP A 1 88 ? 17.426 -8.245 -20.355 1.00 90.25 88 ASP A CA 1
ATOM 732 C C . ASP A 1 88 ? 18.200 -7.240 -19.484 1.00 90.25 88 ASP A C 1
ATOM 734 O O . ASP A 1 88 ? 18.175 -7.319 -18.255 1.00 90.25 88 ASP A O 1
ATOM 738 N N . GLN A 1 89 ? 18.876 -6.274 -20.115 1.00 90.94 89 GLN A N 1
ATOM 739 C CA . GLN A 1 89 ? 19.593 -5.192 -19.451 1.00 90.94 89 GLN A CA 1
ATOM 740 C C . GLN A 1 89 ? 18.713 -3.930 -19.394 1.00 90.94 89 GLN A C 1
ATOM 742 O O . GLN A 1 89 ? 18.393 -3.378 -20.449 1.00 90.94 89 GLN A O 1
ATOM 747 N N . PRO A 1 90 ? 18.371 -3.408 -18.197 1.00 91.75 90 PRO A N 1
ATOM 748 C CA . PRO A 1 90 ? 17.533 -2.213 -18.060 1.00 91.75 90 PRO A CA 1
ATOM 749 C C . PRO A 1 90 ? 18.053 -0.998 -18.836 1.00 91.75 90 PRO A C 1
ATOM 751 O O . PRO A 1 90 ? 17.262 -0.290 -19.444 1.00 91.75 90 PRO A O 1
ATOM 754 N N . GLN A 1 91 ? 19.375 -0.800 -18.894 1.00 88.75 91 GLN A N 1
ATOM 755 C CA . GLN A 1 91 ? 19.971 0.321 -19.629 1.00 88.75 91 GLN A CA 1
ATOM 756 C C . GLN A 1 91 ? 19.717 0.243 -21.140 1.00 88.75 91 GLN A C 1
ATOM 758 O O . GLN A 1 91 ? 19.511 1.261 -21.784 1.00 88.75 91 GLN A O 1
ATOM 763 N N . ASN A 1 92 ? 19.725 -0.964 -21.712 1.00 90.50 92 ASN A N 1
ATOM 764 C CA . ASN A 1 92 ? 19.449 -1.140 -23.135 1.00 90.50 92 ASN A CA 1
ATOM 765 C C . ASN A 1 92 ? 17.974 -0.857 -23.440 1.00 90.50 92 ASN A C 1
ATOM 767 O O . ASN A 1 92 ? 17.666 -0.272 -24.470 1.00 90.50 92 ASN A O 1
ATOM 771 N N . LEU A 1 93 ? 17.064 -1.253 -22.544 1.00 91.06 93 LEU A N 1
ATOM 772 C CA . LEU A 1 93 ? 15.644 -0.925 -22.669 1.00 91.06 93 LEU A CA 1
ATOM 773 C C . LEU A 1 93 ? 15.392 0.574 -22.546 1.00 91.06 93 LEU A C 1
ATOM 775 O O . LEU A 1 93 ? 14.629 1.102 -23.344 1.00 91.06 93 LEU A O 1
ATOM 779 N N . GLU A 1 94 ? 16.037 1.237 -21.583 1.00 91.19 94 GLU A N 1
ATOM 780 C CA . GLU A 1 94 ? 15.990 2.693 -21.433 1.00 91.19 94 GLU A CA 1
ATOM 781 C C . GLU A 1 94 ? 16.382 3.358 -22.754 1.00 91.19 94 GLU A C 1
ATOM 783 O O . GLU A 1 94 ? 15.526 3.959 -23.393 1.00 91.19 94 GLU A O 1
ATOM 788 N N . ASP A 1 95 ? 17.619 3.142 -23.214 1.00 88.12 95 ASP A N 1
ATOM 789 C CA . ASP A 1 95 ? 18.167 3.741 -24.435 1.00 88.12 95 ASP A CA 1
ATOM 790 C C . ASP A 1 95 ? 17.252 3.552 -25.666 1.00 88.12 95 ASP A C 1
ATOM 792 O O . ASP A 1 95 ? 17.142 4.445 -26.506 1.00 88.12 95 ASP A O 1
ATOM 796 N N . GLU A 1 96 ? 16.621 2.383 -25.815 1.00 90.69 96 GLU A N 1
ATOM 797 C CA . GLU A 1 96 ? 15.729 2.100 -26.946 1.00 90.69 96 GLU A CA 1
ATOM 798 C C . GLU A 1 96 ? 14.361 2.771 -26.812 1.00 90.69 96 GLU A C 1
ATOM 800 O O . GLU A 1 96 ? 13.836 3.282 -27.803 1.00 90.69 96 GLU A O 1
ATOM 805 N N . ILE A 1 97 ? 13.797 2.807 -25.603 1.00 90.19 97 ILE A N 1
ATOM 806 C CA . ILE A 1 97 ? 12.551 3.526 -25.319 1.00 90.19 97 ILE A CA 1
ATOM 807 C C . ILE A 1 97 ? 12.758 5.024 -25.546 1.00 90.19 97 ILE A C 1
ATOM 809 O O . ILE A 1 97 ? 11.927 5.664 -26.190 1.00 90.19 97 ILE A O 1
ATOM 813 N N . GLU A 1 98 ? 13.888 5.571 -25.090 1.00 88.00 98 GLU A N 1
ATOM 814 C CA . GLU A 1 98 ? 14.220 6.971 -25.326 1.00 88.00 98 GLU A CA 1
ATOM 815 C C . GLU A 1 98 ? 14.305 7.281 -26.817 1.00 88.00 98 GLU A C 1
ATOM 817 O O . GLU A 1 98 ? 13.697 8.231 -27.299 1.00 88.00 98 GLU A O 1
ATOM 822 N N . ARG A 1 99 ? 14.970 6.439 -27.604 1.00 85.62 99 ARG A N 1
ATOM 823 C CA . ARG A 1 99 ? 15.074 6.679 -29.047 1.00 85.62 99 ARG A CA 1
ATOM 824 C C . ARG A 1 99 ? 13.731 6.637 -29.757 1.00 85.62 99 ARG A C 1
ATOM 826 O O . ARG A 1 99 ? 13.443 7.550 -30.530 1.00 85.62 99 ARG A O 1
ATOM 833 N N . LEU A 1 100 ? 12.931 5.597 -29.528 1.00 84.69 100 LEU A N 1
ATOM 834 C CA . LEU A 1 100 ? 11.685 5.398 -30.273 1.00 84.69 100 LEU A CA 1
ATOM 835 C C . LEU A 1 100 ? 10.679 6.521 -30.042 1.00 84.69 100 LEU A C 1
ATOM 837 O O . LEU A 1 100 ? 10.023 6.947 -30.987 1.00 84.69 100 LEU A O 1
ATOM 841 N N . PHE A 1 101 ? 10.578 7.009 -28.808 1.00 78.50 101 PHE A N 1
ATOM 842 C CA . PHE A 1 101 ? 9.531 7.956 -28.434 1.00 78.50 101 PHE A CA 1
ATOM 843 C C . PHE A 1 101 ? 10.013 9.404 -28.358 1.00 78.50 101 PHE A C 1
ATOM 845 O O . PHE A 1 101 ? 9.186 10.304 -28.341 1.00 78.50 101 PHE A O 1
ATOM 852 N N . MET A 1 102 ? 11.327 9.653 -28.361 1.00 69.31 102 MET A N 1
ATOM 853 C CA . MET A 1 102 ? 11.870 11.014 -28.259 1.00 69.31 102 MET A CA 1
ATOM 854 C C . MET A 1 102 ? 12.488 11.524 -29.565 1.00 69.31 102 MET A C 1
ATOM 856 O O . MET A 1 102 ? 12.645 12.729 -29.724 1.00 69.31 102 MET A O 1
ATOM 860 N N . SER A 1 103 ? 12.820 10.650 -30.526 1.00 63.62 103 SER A N 1
ATOM 861 C CA . SER A 1 103 ? 13.270 11.098 -31.858 1.00 63.62 103 SER A CA 1
ATOM 862 C C . SER A 1 103 ? 12.124 11.549 -32.770 1.00 63.62 103 SER A C 1
ATOM 864 O O . SER A 1 103 ? 12.372 12.250 -33.746 1.00 63.62 103 SER A O 1
ATOM 866 N N . ALA A 1 104 ? 10.878 11.191 -32.443 1.00 56.97 104 ALA A N 1
ATOM 867 C CA . ALA A 1 104 ? 9.699 11.565 -33.222 1.00 56.97 104 ALA A CA 1
ATOM 868 C C . ALA A 1 104 ? 9.314 13.050 -33.071 1.00 56.97 104 ALA A C 1
ATOM 870 O O . ALA A 1 104 ? 8.800 13.633 -34.019 1.00 56.97 104 ALA A O 1
ATOM 871 N N . GLU A 1 105 ? 9.598 13.667 -31.920 1.00 55.34 105 GLU A N 1
ATOM 872 C CA . GLU A 1 105 ? 9.332 15.097 -31.670 1.00 55.34 105 GLU A CA 1
ATOM 873 C C . GLU A 1 105 ? 10.517 16.000 -32.053 1.00 55.34 105 GLU A C 1
ATOM 875 O O . GLU A 1 105 ? 10.381 17.215 -32.105 1.00 55.34 105 GLU A O 1
ATOM 880 N N . GLY A 1 106 ? 11.670 15.405 -32.375 1.00 49.91 106 GLY A N 1
ATOM 881 C CA . GLY A 1 106 ? 12.870 16.091 -32.854 1.00 49.91 106 GLY A CA 1
ATOM 882 C C . GLY A 1 106 ? 13.089 15.960 -34.360 1.00 49.91 106 GLY A C 1
ATOM 883 O O . GLY A 1 106 ? 14.243 15.897 -34.793 1.00 49.91 106 GLY A O 1
ATOM 884 N N . ALA A 1 107 ? 12.022 15.876 -35.164 1.00 50.16 107 ALA A N 1
ATOM 885 C CA . ALA A 1 107 ? 12.157 16.234 -36.573 1.00 50.16 107 ALA A CA 1
ATOM 886 C C . ALA A 1 107 ? 12.757 17.645 -36.605 1.00 50.16 107 ALA A C 1
ATOM 888 O O . ALA A 1 107 ? 12.238 18.530 -35.928 1.00 50.16 107 ALA A O 1
ATOM 889 N N . GLU A 1 108 ? 13.896 17.825 -37.286 1.00 53.41 108 GLU A N 1
ATOM 890 C CA . GLU A 1 108 ? 14.515 19.148 -37.414 1.00 53.41 108 GLU A CA 1
ATOM 891 C C . GLU A 1 108 ? 13.413 20.142 -37.807 1.00 53.41 108 GLU A C 1
ATOM 893 O O . GLU A 1 108 ? 12.675 19.826 -38.751 1.00 53.41 108 GLU A O 1
ATOM 898 N N . PRO A 1 109 ? 13.246 21.267 -37.075 1.00 51.47 109 PRO A N 1
ATOM 899 C CA . PRO A 1 109 ? 12.202 22.231 -37.383 1.00 51.47 109 PRO A CA 1
ATOM 900 C C . PRO A 1 109 ? 12.314 22.543 -38.864 1.00 51.47 109 PRO A C 1
ATOM 902 O O . PRO A 1 109 ? 13.408 22.812 -39.377 1.00 51.47 109 PRO A O 1
ATOM 905 N N . THR A 1 110 ? 11.203 22.403 -39.576 1.00 58.06 110 THR A N 1
ATOM 906 C CA . THR A 1 110 ? 11.213 22.703 -41.007 1.00 58.06 110 THR A CA 1
ATOM 907 C C . THR A 1 110 ? 11.681 24.151 -41.184 1.00 58.06 110 THR A C 1
ATOM 909 O O . THR A 1 110 ? 11.382 24.994 -40.340 1.00 58.06 110 THR A O 1
ATOM 912 N N . GLU A 1 111 ? 12.423 24.472 -42.255 1.00 64.31 111 GLU A N 1
ATOM 913 C CA . GLU A 1 111 ? 12.934 25.844 -42.485 1.00 64.31 111 GLU A CA 1
ATOM 914 C C . GLU A 1 111 ? 11.820 26.922 -42.429 1.00 64.31 111 GLU A C 1
ATOM 916 O O . GLU A 1 111 ? 12.113 28.105 -42.257 1.00 64.31 111 GLU A O 1
ATOM 921 N N . GLU A 1 112 ? 10.546 26.525 -42.550 1.00 60.44 112 GLU A N 1
ATOM 922 C CA . GLU A 1 112 ? 9.361 27.372 -42.370 1.00 60.44 112 GLU A CA 1
ATOM 923 C C . GLU A 1 112 ? 9.039 27.702 -40.897 1.00 60.44 112 GLU A C 1
ATOM 925 O O . GLU A 1 112 ? 8.652 28.834 -40.609 1.00 60.44 112 GLU A O 1
ATOM 930 N N . GLU A 1 113 ? 9.237 26.780 -39.949 1.00 61.59 113 GLU A N 1
ATOM 931 C CA . GLU A 1 113 ? 9.010 27.019 -38.510 1.00 61.59 113 GLU A CA 1
ATOM 932 C C . GLU A 1 113 ? 10.084 27.940 -37.924 1.00 61.59 113 GLU A C 1
ATOM 934 O O . GLU A 1 113 ? 9.775 28.850 -37.154 1.00 61.59 113 GLU A O 1
ATOM 939 N N . THR A 1 114 ? 11.329 27.803 -38.391 1.00 65.50 114 THR A N 1
ATOM 940 C CA . THR A 1 114 ? 12.440 28.679 -37.980 1.00 65.50 114 THR A CA 1
ATOM 941 C C . THR A 1 114 ? 12.238 30.130 -38.439 1.00 65.50 114 THR A C 1
ATOM 943 O O . THR A 1 114 ? 12.720 31.056 -37.794 1.00 65.50 114 THR A O 1
ATOM 946 N N . GLN A 1 115 ? 11.504 30.354 -39.536 1.00 68.62 115 GLN A N 1
ATOM 947 C CA . GLN A 1 115 ? 11.175 31.700 -40.028 1.00 68.62 115 GLN A CA 1
ATOM 948 C C . GLN A 1 115 ? 9.954 32.318 -39.327 1.00 68.62 115 GLN A C 1
ATOM 950 O O . GLN A 1 115 ? 9.820 33.544 -39.309 1.00 68.62 115 GLN A O 1
ATOM 955 N N . ALA A 1 116 ? 9.070 31.498 -38.749 1.00 62.62 116 ALA A N 1
ATOM 956 C CA . ALA A 1 116 ? 7.903 31.964 -38.002 1.00 62.62 116 ALA A CA 1
ATOM 957 C C . ALA A 1 116 ? 8.269 32.441 -36.583 1.00 62.62 116 ALA A C 1
ATOM 959 O O . ALA A 1 116 ? 7.696 33.423 -36.106 1.00 62.62 116 ALA A O 1
ATOM 960 N N . GLU A 1 117 ? 9.257 31.812 -35.939 1.00 59.31 117 GLU A N 1
ATOM 961 C CA . GLU A 1 117 ? 9.747 32.221 -34.613 1.00 59.31 117 GLU A CA 1
ATOM 962 C C . GLU A 1 117 ? 10.511 33.556 -34.632 1.00 59.31 117 GLU A C 1
ATOM 964 O O . GLU A 1 117 ? 10.410 34.333 -33.684 1.00 59.31 117 GLU A O 1
ATOM 969 N N . GLU A 1 118 ? 11.191 33.909 -35.731 1.00 68.69 118 GLU A N 1
ATOM 970 C CA . GLU A 1 118 ? 11.915 35.190 -35.839 1.00 68.69 118 GLU A CA 1
ATOM 971 C C . GLU A 1 118 ? 11.001 36.436 -35.904 1.00 68.69 118 GLU A C 1
ATOM 973 O O . GLU A 1 118 ? 11.490 37.561 -35.778 1.00 68.69 118 GLU A O 1
ATOM 978 N N . GLN A 1 119 ? 9.682 36.279 -36.085 1.00 69.62 119 GLN A N 1
ATOM 979 C CA . GLN A 1 119 ? 8.736 37.404 -36.207 1.00 69.62 119 GLN A CA 1
ATOM 980 C C . GLN A 1 119 ? 7.798 37.580 -34.996 1.00 69.62 119 GLN A C 1
ATOM 982 O O . GLN A 1 119 ? 6.980 38.506 -34.987 1.00 69.62 119 GLN A O 1
ATOM 987 N N . GLY A 1 120 ? 7.918 36.738 -33.962 1.00 59.94 120 GLY A N 1
ATOM 988 C CA . GLY A 1 120 ? 7.116 36.800 -32.736 1.00 59.94 120 GLY A CA 1
ATOM 989 C C . GLY A 1 120 ? 7.657 37.802 -31.710 1.00 59.94 120 GLY A C 1
ATOM 990 O O . GLY A 1 120 ? 8.815 37.749 -31.312 1.00 59.94 120 GLY A O 1
ATOM 991 N N . SER A 1 121 ? 6.811 38.741 -31.285 1.00 61.09 121 SER A N 1
ATOM 992 C CA . SER A 1 121 ? 7.124 39.809 -30.322 1.00 61.09 121 SER A CA 1
ATOM 993 C C . SER A 1 121 ? 7.551 39.259 -28.941 1.00 61.09 121 SER A C 1
ATOM 995 O O . SER A 1 121 ? 6.956 38.284 -28.488 1.00 61.09 121 SER A O 1
ATOM 997 N N . PRO A 1 122 ? 8.511 39.890 -28.230 1.00 59.62 122 PRO A N 1
ATOM 998 C CA . PRO A 1 122 ? 8.964 39.454 -26.909 1.00 59.62 122 PRO A CA 1
ATOM 999 C C . PRO A 1 122 ? 7.948 39.886 -25.845 1.00 59.62 122 PRO A C 1
ATOM 1001 O O . PRO A 1 122 ? 8.018 41.006 -25.343 1.00 59.62 122 PRO A O 1
ATOM 1004 N N . ASP A 1 123 ? 6.976 39.031 -25.543 1.00 59.62 123 ASP A N 1
ATOM 1005 C CA . ASP A 1 123 ? 5.995 39.260 -24.478 1.00 59.62 123 ASP A CA 1
ATOM 1006 C C . ASP A 1 123 ? 6.049 38.077 -23.501 1.00 59.62 123 ASP A C 1
ATOM 1008 O O . ASP A 1 123 ? 5.739 36.959 -23.896 1.00 59.62 123 ASP A O 1
ATOM 1012 N N . ASP A 1 124 ? 6.550 38.337 -22.285 1.00 54.88 124 ASP A N 1
ATOM 1013 C CA . ASP A 1 124 ? 6.558 37.573 -21.015 1.00 54.88 124 ASP A CA 1
ATOM 1014 C C . ASP A 1 124 ? 6.089 36.089 -21.003 1.00 54.88 124 ASP A C 1
ATOM 1016 O O . ASP A 1 124 ? 5.353 35.652 -20.112 1.00 54.88 124 ASP A O 1
ATOM 1020 N N . GLY A 1 125 ? 6.553 35.279 -21.957 1.00 56.31 125 GLY A N 1
ATOM 1021 C CA . GLY A 1 125 ? 6.344 33.833 -22.024 1.00 56.31 125 GLY A CA 1
ATOM 1022 C C . GLY A 1 125 ? 7.219 33.111 -21.007 1.00 56.31 125 GLY A C 1
ATOM 1023 O O . GLY A 1 125 ? 8.329 32.693 -21.319 1.00 56.31 125 GLY A O 1
ATOM 1024 N N . ALA A 1 126 ? 6.733 33.014 -19.774 1.00 55.12 126 ALA A N 1
ATOM 1025 C CA . ALA A 1 126 ? 7.370 32.255 -18.709 1.00 55.12 126 ALA A CA 1
ATOM 1026 C C . ALA A 1 126 ? 7.545 30.776 -19.103 1.00 55.12 126 ALA A C 1
ATOM 1028 O O . ALA A 1 126 ? 6.557 30.059 -19.235 1.00 55.12 126 ALA A O 1
ATOM 1029 N N . ASP A 1 127 ? 8.803 30.349 -19.238 1.00 56.53 127 ASP A N 1
ATOM 1030 C CA . ASP A 1 127 ? 9.330 29.010 -18.948 1.00 56.53 127 ASP A CA 1
ATOM 1031 C C . ASP A 1 127 ? 8.438 27.805 -19.349 1.00 56.53 127 ASP A C 1
ATOM 1033 O O . ASP A 1 127 ? 8.219 26.892 -18.550 1.00 56.53 127 ASP A O 1
ATOM 1037 N N . GLU A 1 128 ? 7.925 27.763 -20.586 1.00 59.34 128 GLU A N 1
ATOM 1038 C CA . GLU A 1 128 ? 7.440 26.500 -21.186 1.00 59.34 128 GLU A CA 1
ATOM 1039 C C . GLU A 1 128 ? 8.591 25.612 -21.699 1.00 59.34 128 GLU A C 1
ATOM 1041 O O . GLU A 1 128 ? 8.359 24.474 -22.113 1.00 59.34 128 GLU A O 1
ATOM 1046 N N . GLU A 1 129 ? 9.831 26.100 -21.623 1.00 57.34 129 GLU A N 1
ATOM 1047 C CA . GLU A 1 129 ? 11.032 25.388 -22.050 1.00 57.34 129 GLU A CA 1
ATOM 1048 C C . GLU A 1 129 ? 11.324 24.180 -21.135 1.00 57.34 129 GLU A C 1
ATOM 1050 O O . GLU A 1 129 ? 11.464 24.297 -19.917 1.00 57.34 129 GLU A O 1
ATOM 1055 N N . ASP A 1 130 ? 11.436 23.008 -21.765 1.00 71.75 130 ASP A N 1
ATOM 1056 C CA . ASP A 1 130 ? 11.970 21.747 -21.230 1.00 71.75 130 ASP A CA 1
ATOM 1057 C C . ASP A 1 130 ? 11.039 20.847 -20.393 1.00 71.75 130 ASP A C 1
ATOM 1059 O O . ASP A 1 130 ? 11.484 20.153 -19.470 1.00 71.75 130 ASP A O 1
ATOM 1063 N N . LYS A 1 131 ? 9.751 20.728 -20.748 1.00 74.62 131 LYS A N 1
ATOM 1064 C CA . LYS A 1 131 ? 8.980 19.549 -20.303 1.00 74.62 131 LYS A CA 1
ATOM 1065 C C . LYS A 1 131 ? 9.497 18.300 -21.018 1.00 74.62 131 LYS A C 1
ATOM 1067 O O . LYS A 1 131 ? 9.259 18.110 -22.207 1.00 74.62 131 LYS A O 1
ATOM 1072 N N . GLU A 1 132 ? 10.204 17.440 -20.285 1.00 80.50 132 GLU A N 1
ATOM 1073 C CA . GLU A 1 132 ? 10.624 16.127 -20.783 1.00 80.50 132 GLU A CA 1
ATOM 1074 C C . GLU A 1 132 ? 9.399 15.344 -21.312 1.00 80.50 132 GLU A C 1
ATOM 1076 O O . GLU A 1 132 ? 8.392 15.269 -20.602 1.00 80.50 132 GLU A O 1
ATOM 1081 N N . PRO A 1 133 ? 9.454 14.739 -22.520 1.00 83.00 133 PRO A N 1
ATOM 1082 C CA . PRO A 1 133 ? 8.323 13.988 -23.048 1.00 83.00 133 PRO A CA 1
ATOM 1083 C C . PRO A 1 133 ? 7.853 12.884 -22.087 1.00 83.00 133 PRO A C 1
ATOM 1085 O O . PRO A 1 133 ? 8.668 12.287 -21.366 1.00 83.00 133 PRO A O 1
ATOM 1088 N N . PRO A 1 134 ? 6.552 12.561 -22.076 1.00 88.56 134 PRO A N 1
ATOM 1089 C CA . PRO A 1 134 ? 6.022 11.536 -21.190 1.00 88.56 134 PRO A CA 1
ATOM 1090 C C . PRO A 1 134 ? 6.644 10.164 -21.491 1.00 88.56 134 PRO A C 1
ATOM 1092 O O . PRO A 1 134 ? 6.981 9.838 -22.630 1.00 88.56 134 PRO A O 1
ATOM 1095 N N . ILE A 1 135 ? 6.797 9.340 -20.453 1.00 90.50 135 ILE A N 1
ATOM 1096 C CA . ILE A 1 135 ? 7.197 7.935 -20.615 1.00 90.50 135 ILE A CA 1
ATOM 1097 C C . ILE A 1 135 ? 6.068 7.202 -21.359 1.00 90.50 135 ILE A C 1
ATOM 1099 O O . ILE A 1 135 ? 4.911 7.332 -20.946 1.00 90.50 135 ILE A O 1
ATOM 1103 N N . PRO A 1 136 ? 6.368 6.424 -22.418 1.00 93.31 136 PRO A N 1
ATOM 1104 C CA . PRO A 1 136 ? 5.342 5.756 -23.209 1.00 93.31 136 PRO A CA 1
ATOM 1105 C C . PRO A 1 136 ? 4.571 4.740 -22.375 1.00 93.31 136 PRO A C 1
ATOM 1107 O O . PRO A 1 136 ? 5.130 4.052 -21.516 1.00 93.31 136 PRO A O 1
ATOM 1110 N N . SER A 1 137 ? 3.280 4.620 -22.657 1.00 94.12 137 SER A N 1
ATOM 1111 C CA . SER A 1 137 ? 2.431 3.616 -22.036 1.00 94.12 137 SER A CA 1
ATOM 1112 C C . SER A 1 137 ? 2.755 2.212 -22.553 1.00 94.12 137 SER A C 1
ATOM 1114 O O . SER A 1 137 ? 3.351 2.016 -23.617 1.00 94.12 137 SER A O 1
ATOM 1116 N N . TYR A 1 138 ? 2.296 1.191 -21.833 1.00 93.75 138 TYR A N 1
ATOM 1117 C CA . TYR A 1 138 ? 2.380 -0.185 -22.321 1.00 93.75 138 TYR A CA 1
ATOM 1118 C C . TYR A 1 138 ? 1.581 -0.420 -23.609 1.00 93.75 138 TYR A C 1
ATOM 1120 O O . TYR A 1 138 ? 1.928 -1.328 -24.364 1.00 93.75 138 TYR A O 1
ATOM 1128 N N . ALA A 1 139 ? 0.546 0.384 -23.875 1.00 92.88 139 ALA A N 1
ATOM 1129 C CA . ALA A 1 139 ? -0.200 0.332 -25.128 1.00 92.88 139 ALA A CA 1
ATOM 1130 C C . ALA A 1 139 ? 0.654 0.831 -26.304 1.00 92.88 139 ALA A C 1
ATOM 1132 O O . ALA A 1 139 ? 0.683 0.186 -27.351 1.00 92.88 139 ALA A O 1
ATOM 1133 N N . ASP A 1 140 ? 1.425 1.902 -26.100 1.00 92.56 140 ASP A N 1
ATOM 1134 C CA . ASP A 1 140 ? 2.350 2.432 -27.109 1.00 92.56 140 ASP A CA 1
ATOM 1135 C C . ASP A 1 140 ? 3.444 1.404 -27.442 1.00 92.56 140 ASP A C 1
ATOM 1137 O O . ASP A 1 140 ? 3.780 1.153 -28.604 1.00 92.56 140 ASP A O 1
ATOM 1141 N N . LEU A 1 141 ? 3.941 0.725 -26.405 1.00 92.00 141 LEU A N 1
ATOM 1142 C CA . LEU A 1 141 ? 4.983 -0.297 -26.504 1.00 92.00 141 LEU A CA 1
ATOM 1143 C C . LEU A 1 141 ? 4.487 -1.636 -27.069 1.00 92.00 141 LEU A C 1
ATOM 1145 O O . LEU A 1 141 ? 5.309 -2.460 -27.474 1.00 92.00 141 LEU A O 1
ATOM 1149 N N . ALA A 1 142 ? 3.173 -1.871 -27.136 1.00 90.25 142 ALA A N 1
ATOM 1150 C CA . ALA A 1 142 ? 2.607 -3.127 -27.632 1.00 90.25 142 ALA A CA 1
ATOM 1151 C C . ALA A 1 142 ? 2.929 -3.381 -29.118 1.00 90.25 142 ALA A C 1
ATOM 1153 O O . ALA A 1 142 ? 3.003 -4.532 -29.548 1.00 90.25 142 ALA A O 1
ATOM 1154 N N . SER A 1 143 ? 3.177 -2.321 -29.895 1.00 89.62 143 SER A N 1
ATOM 1155 C CA . SER A 1 143 ? 3.628 -2.416 -31.291 1.00 89.62 143 SER A CA 1
ATOM 1156 C C . SER A 1 143 ? 5.083 -2.901 -31.429 1.00 89.62 143 SER A C 1
ATOM 1158 O O . SER A 1 143 ? 5.474 -3.411 -32.480 1.00 89.62 143 SER A O 1
ATOM 1160 N N . HIS A 1 144 ? 5.868 -2.827 -30.349 1.00 91.12 144 HIS A N 1
ATOM 1161 C CA . HIS A 1 144 ? 7.275 -3.218 -30.278 1.00 91.12 144 HIS A CA 1
ATOM 1162 C C . HIS A 1 144 ? 7.458 -4.439 -29.361 1.00 91.12 144 HIS A C 1
ATOM 1164 O O . HIS A 1 144 ? 8.012 -4.350 -28.264 1.00 91.12 144 HIS A O 1
ATOM 1170 N N . GLN A 1 145 ? 7.009 -5.609 -29.832 1.00 90.69 145 GLN A N 1
ATOM 1171 C CA . GLN A 1 145 ? 6.932 -6.853 -29.047 1.00 90.69 145 GLN A CA 1
ATOM 1172 C C . GLN A 1 145 ? 8.233 -7.228 -28.310 1.00 90.69 145 GLN A C 1
ATOM 1174 O O . GLN A 1 145 ? 8.169 -7.729 -27.188 1.00 90.69 145 GLN A O 1
ATOM 1179 N N . GLU A 1 146 ? 9.406 -6.991 -28.906 1.00 89.38 146 GLU A N 1
ATOM 1180 C CA . GLU A 1 146 ? 10.704 -7.277 -28.272 1.00 89.38 146 GLU A CA 1
ATOM 1181 C C . GLU A 1 146 ? 10.975 -6.386 -27.051 1.00 89.38 146 GLU A C 1
ATOM 1183 O O . GLU A 1 146 ? 11.368 -6.892 -25.997 1.00 89.38 146 GLU A O 1
ATOM 1188 N N . LEU A 1 147 ? 10.687 -5.083 -27.154 1.00 90.56 147 LEU A N 1
ATOM 1189 C CA . LEU A 1 147 ? 10.811 -4.143 -26.035 1.00 90.56 147 LEU A CA 1
ATOM 1190 C C . LEU A 1 147 ? 9.803 -4.454 -24.942 1.00 90.56 147 LEU A C 1
ATOM 1192 O O . LEU A 1 147 ? 10.173 -4.529 -23.772 1.00 90.56 147 LEU A O 1
ATOM 1196 N N . TYR A 1 148 ? 8.551 -4.700 -25.329 1.00 92.88 148 TYR A N 1
ATOM 1197 C CA . TYR A 1 148 ? 7.506 -5.101 -24.398 1.00 92.88 148 TYR A CA 1
ATOM 1198 C C . TYR A 1 148 ? 7.918 -6.363 -23.626 1.00 92.88 148 TYR A C 1
ATOM 1200 O O . TYR A 1 148 ? 7.920 -6.380 -22.395 1.00 92.88 148 TYR A O 1
ATOM 1208 N N . ASN A 1 149 ? 8.369 -7.406 -24.330 1.00 91.62 149 ASN A N 1
ATOM 1209 C CA . ASN A 1 149 ? 8.834 -8.642 -23.705 1.00 91.62 149 ASN A CA 1
ATOM 1210 C C . ASN A 1 149 ? 10.063 -8.422 -22.812 1.00 91.62 149 ASN A C 1
ATOM 1212 O O . ASN A 1 149 ? 10.157 -9.047 -21.755 1.00 91.62 149 ASN A O 1
ATOM 1216 N N . GLY A 1 150 ? 10.996 -7.560 -23.220 1.00 93.06 150 GLY A N 1
ATOM 1217 C CA . GLY A 1 150 ? 12.147 -7.161 -22.414 1.00 93.06 150 GLY A CA 1
ATOM 1218 C C . GLY A 1 150 ? 11.737 -6.485 -21.109 1.00 93.06 150 GLY A C 1
ATOM 1219 O O . GLY A 1 150 ? 12.165 -6.913 -20.037 1.00 93.06 150 GLY A O 1
ATOM 1220 N N . LEU A 1 151 ? 10.822 -5.513 -21.177 1.00 93.62 151 LEU A N 1
ATOM 1221 C CA . LEU A 1 151 ? 10.245 -4.844 -20.007 1.00 93.62 151 LEU A CA 1
ATOM 1222 C C . LEU A 1 151 ? 9.631 -5.848 -19.031 1.00 93.62 151 LEU A C 1
ATOM 1224 O O . LEU A 1 151 ? 9.952 -5.831 -17.840 1.00 93.62 151 LEU A O 1
ATOM 1228 N N . LEU A 1 152 ? 8.830 -6.795 -19.530 1.00 92.50 152 LEU A N 1
ATOM 1229 C CA . LEU A 1 152 ? 8.258 -7.852 -18.692 1.00 92.50 152 LEU A CA 1
ATOM 1230 C C . LEU A 1 152 ? 9.331 -8.701 -17.983 1.00 92.50 152 LEU A C 1
ATOM 1232 O O . LEU A 1 152 ? 9.083 -9.200 -16.881 1.00 92.50 152 LEU A O 1
ATOM 1236 N N . ARG A 1 153 ? 10.509 -8.895 -18.596 1.00 92.94 153 ARG A N 1
ATOM 1237 C CA . ARG A 1 153 ? 11.619 -9.670 -18.014 1.00 92.94 153 ARG A CA 1
ATOM 1238 C C . ARG A 1 153 ? 12.411 -8.877 -16.976 1.00 92.94 153 ARG A C 1
ATOM 1240 O O . ARG A 1 153 ? 12.736 -9.443 -15.931 1.00 92.94 153 ARG A O 1
ATOM 1247 N N . VAL A 1 154 ? 12.677 -7.591 -17.212 1.00 92.62 154 VAL A N 1
ATOM 1248 C CA . VAL A 1 154 ? 13.447 -6.753 -16.267 1.00 92.62 154 VAL A CA 1
ATOM 1249 C C . VAL A 1 154 ? 12.633 -6.279 -15.062 1.00 92.62 154 VAL A C 1
ATOM 1251 O O . VAL A 1 154 ? 13.203 -5.900 -14.035 1.00 92.62 154 VAL A O 1
ATOM 1254 N N . GLY A 1 155 ? 11.305 -6.373 -15.139 1.00 92.00 155 GLY A N 1
ATOM 1255 C CA . GLY A 1 155 ? 10.409 -6.015 -14.043 1.00 92.00 155 GLY A CA 1
ATOM 1256 C C . GLY A 1 155 ? 9.636 -4.718 -14.265 1.00 92.00 155 GLY A C 1
ATOM 1257 O O . GLY A 1 155 ? 9.318 -4.051 -13.285 1.00 92.00 155 GLY A O 1
ATOM 1258 N N . GLY A 1 156 ? 9.351 -4.383 -15.520 1.00 93.69 156 GLY A N 1
ATOM 1259 C CA . GLY A 1 156 ? 8.487 -3.280 -15.918 1.00 93.69 156 GLY A CA 1
ATOM 1260 C C . GLY A 1 156 ? 9.203 -1.949 -16.126 1.00 93.69 156 GLY A C 1
ATOM 1261 O O . GLY A 1 156 ? 10.417 -1.835 -15.929 1.00 93.69 156 GLY A O 1
ATOM 1262 N N . ILE A 1 157 ? 8.433 -0.934 -16.518 1.00 93.62 157 ILE A N 1
ATOM 1263 C CA . ILE A 1 157 ? 8.896 0.421 -16.826 1.00 93.62 157 ILE A CA 1
ATOM 1264 C C . ILE A 1 157 ? 9.581 1.042 -15.614 1.00 93.62 157 ILE A C 1
ATOM 1266 O O . ILE A 1 157 ? 10.601 1.705 -15.742 1.00 93.62 157 ILE A O 1
ATOM 1270 N N . CYS A 1 158 ? 9.078 0.775 -14.412 1.00 91.06 158 CYS A N 1
ATOM 1271 C CA . CYS A 1 158 ? 9.606 1.376 -13.198 1.00 91.06 158 CYS A CA 1
ATOM 1272 C C . CYS A 1 158 ? 10.926 0.744 -12.743 1.00 91.06 158 CYS A C 1
ATOM 1274 O O . CYS A 1 158 ? 11.649 1.341 -11.945 1.00 91.06 158 CYS A O 1
ATOM 1276 N N . SER A 1 159 ? 11.261 -0.445 -13.259 1.00 89.56 159 SER A N 1
ATOM 1277 C CA . SER A 1 159 ? 12.601 -1.022 -13.109 1.00 89.56 159 SER A CA 1
ATOM 1278 C C . SER A 1 159 ? 13.612 -0.380 -14.067 1.00 89.56 159 SER A C 1
ATOM 1280 O O . SER A 1 159 ? 14.805 -0.383 -13.771 1.00 89.56 159 SER A O 1
ATOM 1282 N N . VAL A 1 160 ? 13.144 0.165 -15.194 1.00 90.75 160 VAL A N 1
ATOM 1283 C CA . VAL A 1 160 ? 13.966 0.863 -16.196 1.00 90.75 160 VAL A CA 1
ATOM 1284 C C . VAL A 1 160 ? 14.135 2.344 -15.838 1.00 90.75 160 VAL A C 1
ATOM 1286 O O . VAL A 1 160 ? 15.248 2.858 -15.851 1.00 90.75 160 VAL A O 1
ATOM 1289 N N . PHE A 1 161 ? 13.055 3.000 -15.414 1.00 89.81 161 PHE A N 1
ATOM 1290 C CA . PHE A 1 161 ? 12.988 4.421 -15.071 1.00 89.81 161 PHE A CA 1
ATOM 1291 C C . PHE A 1 161 ? 12.635 4.604 -13.582 1.00 89.81 161 PHE A C 1
ATOM 1293 O O . PHE A 1 161 ? 11.492 4.921 -13.232 1.00 89.81 161 PHE A O 1
ATOM 1300 N N . PRO A 1 162 ? 13.581 4.359 -12.658 1.00 85.88 162 PRO A N 1
ATOM 1301 C CA . PRO A 1 162 ? 13.279 4.353 -11.235 1.00 85.88 162 PRO A CA 1
ATOM 1302 C C . PRO A 1 162 ? 12.911 5.756 -10.709 1.00 85.88 162 PRO A C 1
ATOM 1304 O O . PRO A 1 162 ? 13.574 6.733 -11.057 1.00 85.88 162 PRO A O 1
ATOM 1307 N N . PRO A 1 163 ? 11.945 5.873 -9.773 1.00 77.31 163 PRO A N 1
ATOM 1308 C CA . PRO A 1 163 ? 11.538 7.152 -9.169 1.00 77.31 163 PRO A CA 1
ATOM 1309 C C . PRO A 1 163 ? 12.666 7.943 -8.509 1.00 77.31 163 PRO A C 1
ATOM 1311 O O . PRO A 1 163 ? 12.590 9.158 -8.363 1.00 77.31 163 PRO A O 1
ATOM 1314 N N . THR A 1 164 ? 13.674 7.237 -7.995 1.00 76.31 164 THR A N 1
ATOM 1315 C CA . THR A 1 164 ? 14.715 7.796 -7.124 1.00 76.31 164 THR A CA 1
ATOM 1316 C C . THR A 1 164 ? 15.918 8.329 -7.892 1.00 76.31 164 THR A C 1
ATOM 1318 O O . THR A 1 164 ? 16.953 8.605 -7.283 1.00 76.31 164 THR A O 1
ATOM 1321 N N . ARG A 1 165 ? 15.842 8.396 -9.223 1.00 70.75 165 ARG A N 1
ATOM 1322 C CA . ARG A 1 165 ? 16.961 8.832 -10.052 1.00 70.75 165 ARG A CA 1
ATOM 1323 C C . ARG A 1 165 ? 17.244 10.311 -9.787 1.00 70.75 165 ARG A C 1
ATOM 1325 O O . ARG A 1 165 ? 16.339 11.136 -9.778 1.00 70.75 165 ARG A O 1
ATOM 1332 N N . THR A 1 166 ? 18.508 10.637 -9.535 1.00 63.28 166 THR A N 1
ATOM 1333 C CA . THR A 1 166 ? 18.949 12.026 -9.343 1.00 63.28 166 THR A CA 1
ATOM 1334 C C . THR A 1 166 ? 19.046 12.797 -10.655 1.00 63.28 166 THR A C 1
ATOM 1336 O O . THR A 1 166 ? 18.983 14.020 -10.628 1.00 63.28 166 THR A O 1
ATOM 1339 N N . TYR A 1 167 ? 19.213 12.091 -11.778 1.00 62.75 167 TYR A N 1
ATOM 1340 C CA . TYR A 1 167 ? 19.389 12.661 -13.112 1.00 62.75 167 TYR A CA 1
ATOM 1341 C C . TYR A 1 167 ? 18.730 11.767 -14.166 1.00 62.75 167 TYR A C 1
ATOM 1343 O O . TYR A 1 167 ? 18.895 10.547 -14.105 1.00 62.75 167 TYR A O 1
ATOM 1351 N N . GLY A 1 168 ? 18.069 12.369 -15.153 1.00 73.31 168 GLY A N 1
ATOM 1352 C CA . GLY A 1 168 ? 17.324 11.669 -16.203 1.00 73.31 168 GLY A CA 1
ATOM 1353 C C . GLY A 1 168 ? 15.864 11.416 -15.827 1.00 73.31 168 GLY A C 1
ATOM 1354 O O . GLY A 1 168 ? 15.442 11.721 -14.707 1.00 73.31 168 GLY A O 1
ATOM 1355 N N . ARG A 1 169 ? 15.109 10.832 -16.763 1.00 78.44 169 ARG A N 1
ATOM 1356 C CA . ARG A 1 169 ? 13.670 10.617 -16.600 1.00 78.44 169 ARG A CA 1
ATOM 1357 C C . ARG A 1 169 ? 13.356 9.704 -15.428 1.00 78.44 169 ARG A C 1
ATOM 1359 O O . ARG A 1 169 ? 14.030 8.704 -15.160 1.00 78.44 169 ARG A O 1
ATOM 1366 N N . LYS A 1 170 ? 12.270 10.049 -14.753 1.00 86.25 170 LYS A N 1
ATOM 1367 C CA . LYS A 1 170 ? 11.681 9.282 -13.661 1.00 86.25 170 LYS A CA 1
ATOM 1368 C C . LYS A 1 170 ? 10.234 8.983 -14.019 1.00 86.25 170 LYS A C 1
ATOM 1370 O O . LYS A 1 170 ? 9.552 9.817 -14.607 1.00 86.25 170 LYS A O 1
ATOM 1375 N N . VAL A 1 171 ? 9.756 7.805 -13.635 1.00 88.19 171 VAL A N 1
ATOM 1376 C CA . VAL A 1 171 ? 8.313 7.558 -13.644 1.00 88.19 171 VAL A CA 1
ATOM 1377 C C . VAL A 1 171 ? 7.673 8.497 -12.635 1.00 88.19 171 VAL A C 1
ATOM 1379 O O . VAL A 1 171 ? 8.117 8.584 -11.490 1.00 88.19 171 VAL A O 1
ATOM 1382 N N . GLU A 1 172 ? 6.648 9.215 -13.068 1.00 90.81 172 GLU A N 1
ATOM 1383 C CA . GLU A 1 172 ? 5.824 10.041 -12.196 1.00 90.81 172 GLU A CA 1
ATOM 1384 C C . GLU A 1 172 ? 4.540 9.304 -11.825 1.00 90.81 172 GLU A C 1
ATOM 1386 O O . GLU A 1 172 ? 4.191 8.286 -12.424 1.00 90.81 172 GLU A O 1
ATOM 1391 N N . LEU A 1 173 ? 3.827 9.800 -10.814 1.00 88.88 173 LEU A N 1
ATOM 1392 C CA . LEU A 1 173 ? 2.579 9.175 -10.383 1.00 88.88 173 LEU A CA 1
ATOM 1393 C C . LEU A 1 173 ? 1.523 9.180 -11.504 1.00 88.88 173 LEU A C 1
ATOM 1395 O O . LEU A 1 173 ? 0.809 8.191 -11.652 1.00 88.88 173 LEU A O 1
ATOM 1399 N N . SER A 1 174 ? 1.516 10.223 -12.342 1.00 90.38 174 SER A N 1
ATOM 1400 C CA . SER A 1 174 ? 0.631 10.379 -13.506 1.00 90.38 174 SER A CA 1
ATOM 1401 C C . SER A 1 174 ? 0.786 9.276 -14.558 1.00 90.38 174 SER A C 1
ATOM 1403 O O . SER A 1 174 ? -0.144 8.974 -15.300 1.00 90.38 174 SER A O 1
ATOM 1405 N N . TYR A 1 175 ? 1.925 8.575 -14.596 1.00 93.31 175 TYR A N 1
ATOM 1406 C CA . TYR A 1 175 ? 2.091 7.398 -15.456 1.00 93.31 175 TYR A CA 1
ATOM 1407 C C . TYR A 1 175 ? 1.046 6.307 -15.157 1.00 93.31 175 TYR A C 1
ATOM 1409 O O . TYR A 1 175 ? 0.623 5.558 -16.046 1.00 93.31 175 TYR A O 1
ATOM 1417 N N . PHE A 1 176 ? 0.615 6.228 -13.897 1.00 94.75 176 PHE A N 1
ATOM 1418 C CA . PHE A 1 176 ? -0.390 5.288 -13.417 1.00 94.75 176 PHE A CA 1
ATOM 1419 C C . PHE A 1 176 ? -1.828 5.803 -13.561 1.00 94.75 176 PHE A C 1
ATOM 1421 O O . PHE A 1 176 ? -2.764 5.134 -13.108 1.00 94.75 176 PHE A O 1
ATOM 1428 N N . ASP A 1 177 ? -2.035 6.945 -14.222 1.00 90.69 177 ASP A N 1
ATOM 1429 C CA . ASP A 1 177 ? -3.368 7.418 -14.611 1.00 90.69 177 ASP A CA 1
ATOM 1430 C C . ASP A 1 177 ? -3.981 6.489 -15.675 1.00 90.69 177 ASP A C 1
ATOM 1432 O O . ASP A 1 177 ? -5.193 6.250 -15.692 1.00 90.69 177 ASP A O 1
ATOM 1436 N N . SER A 1 178 ? -3.129 5.837 -16.473 1.00 94.19 178 SER A N 1
ATOM 1437 C CA . SER A 1 178 ? -3.512 4.702 -17.311 1.00 94.19 178 SER A CA 1
ATOM 1438 C C . SER A 1 178 ? -3.690 3.427 -16.477 1.00 94.19 178 SER A C 1
ATOM 1440 O O . SER A 1 178 ? -2.751 2.922 -15.851 1.00 94.19 178 SER A O 1
ATOM 1442 N N . LEU A 1 179 ? -4.901 2.861 -16.507 1.00 92.56 179 LEU A N 1
ATOM 1443 C CA . LEU A 1 179 ? -5.202 1.596 -15.830 1.00 92.56 179 LEU A CA 1
ATOM 1444 C C . LEU A 1 179 ? -4.434 0.416 -16.419 1.00 92.56 179 LEU A C 1
ATOM 1446 O O . LEU A 1 179 ? -4.059 -0.482 -15.669 1.00 92.56 179 LEU A O 1
ATOM 1450 N N . ASP A 1 180 ? -4.148 0.436 -17.720 1.00 94.19 180 ASP A N 1
ATOM 1451 C CA . ASP A 1 180 ? -3.350 -0.606 -18.366 1.00 94.19 180 ASP A CA 1
ATOM 1452 C C . ASP A 1 180 ? -1.913 -0.587 -17.845 1.00 94.19 180 ASP A C 1
ATOM 1454 O O . ASP A 1 180 ? -1.358 -1.636 -17.512 1.00 94.19 180 ASP A O 1
ATOM 1458 N N . ASN A 1 181 ? -1.341 0.608 -17.665 1.00 95.00 181 ASN A N 1
ATOM 1459 C CA . ASN A 1 181 ? -0.016 0.755 -17.072 1.00 95.00 181 ASN A CA 1
ATOM 1460 C C . ASN A 1 181 ? 0.022 0.223 -15.641 1.00 95.00 181 ASN A C 1
ATOM 1462 O O . ASN A 1 181 ? 0.899 -0.568 -15.285 1.00 95.00 181 ASN A O 1
ATOM 1466 N N . LEU A 1 182 ? -0.963 0.621 -14.833 1.00 95.31 182 LEU A N 1
ATOM 1467 C CA . LEU A 1 182 ? -1.090 0.166 -13.456 1.00 95.31 182 LEU A CA 1
ATOM 1468 C C . LEU A 1 182 ? -1.266 -1.356 -13.366 1.00 95.31 182 LEU A C 1
ATOM 1470 O O . LEU A 1 182 ? -0.632 -2.001 -12.526 1.00 95.31 182 LEU A O 1
ATOM 1474 N N . ARG A 1 183 ? -2.088 -1.932 -14.250 1.00 95.25 183 ARG A N 1
ATOM 1475 C CA . ARG A 1 183 ? -2.342 -3.372 -14.337 1.00 95.25 183 ARG A CA 1
ATOM 1476 C C . ARG A 1 183 ? -1.077 -4.146 -14.663 1.00 95.25 183 ARG A C 1
ATOM 1478 O O . ARG A 1 183 ? -0.730 -5.073 -13.933 1.00 95.25 183 ARG A O 1
ATOM 1485 N N . VAL A 1 184 ? -0.395 -3.772 -15.743 1.00 94.81 184 VAL A N 1
ATOM 1486 C CA . VAL A 1 184 ? 0.785 -4.494 -16.227 1.00 94.81 184 VAL A CA 1
ATOM 1487 C C . VAL A 1 184 ? 1.902 -4.441 -15.183 1.00 94.81 184 VAL A C 1
ATOM 1489 O O . VAL A 1 184 ? 2.459 -5.485 -14.843 1.00 94.81 184 VAL A O 1
ATOM 1492 N N . GLU A 1 185 ? 2.168 -3.278 -14.580 1.00 95.75 185 GLU A N 1
ATOM 1493 C CA . GLU A 1 185 ? 3.145 -3.161 -13.486 1.00 95.75 185 GLU A CA 1
ATOM 1494 C C . GLU A 1 185 ? 2.779 -4.043 -12.286 1.00 95.75 185 GLU A C 1
ATOM 1496 O O . GLU A 1 185 ? 3.624 -4.768 -11.748 1.00 95.75 185 GLU A O 1
ATOM 1501 N N . ALA A 1 186 ? 1.507 -4.043 -11.882 1.00 94.56 186 ALA A N 1
ATOM 1502 C CA . ALA A 1 186 ? 1.030 -4.873 -10.785 1.00 94.56 186 ALA A CA 1
ATOM 1503 C C . ALA A 1 186 ? 1.187 -6.380 -11.068 1.00 94.56 186 ALA A C 1
ATOM 1505 O O . ALA A 1 186 ? 1.627 -7.132 -10.190 1.00 94.56 186 ALA A O 1
ATOM 1506 N N . GLU A 1 187 ? 0.870 -6.829 -12.285 1.00 94.06 187 GLU A N 1
ATOM 1507 C CA . GLU A 1 187 ? 0.998 -8.226 -12.719 1.00 94.06 187 GLU A CA 1
ATOM 1508 C C . GLU A 1 187 ? 2.465 -8.672 -12.811 1.00 94.06 187 GLU A C 1
ATOM 1510 O O . GLU A 1 187 ? 2.815 -9.762 -12.339 1.00 94.06 187 GLU A O 1
ATOM 1515 N N . ILE A 1 188 ? 3.347 -7.822 -13.352 1.00 94.00 188 ILE A N 1
ATOM 1516 C CA . ILE A 1 188 ? 4.795 -8.066 -13.389 1.00 94.00 188 ILE A CA 1
ATOM 1517 C C . ILE A 1 188 ? 5.328 -8.269 -11.970 1.00 94.00 188 ILE A C 1
ATOM 1519 O O . ILE A 1 188 ? 6.046 -9.241 -11.699 1.00 94.00 188 ILE A O 1
ATOM 1523 N N . TRP A 1 189 ? 4.943 -7.396 -11.039 1.00 92.62 189 TRP A N 1
ATOM 1524 C CA . TRP A 1 189 ? 5.371 -7.501 -9.648 1.00 92.62 189 TRP A CA 1
ATOM 1525 C C . TRP A 1 189 ? 4.805 -8.732 -8.944 1.00 92.62 189 TRP A C 1
ATOM 1527 O O . TRP A 1 189 ? 5.548 -9.422 -8.237 1.00 92.62 189 TRP A O 1
ATOM 1537 N N . ALA A 1 190 ? 3.536 -9.074 -9.179 1.00 91.69 190 ALA A N 1
ATOM 1538 C CA . ALA A 1 190 ? 2.941 -10.305 -8.664 1.00 91.69 190 ALA A CA 1
ATOM 1539 C C . ALA A 1 190 ? 3.707 -11.545 -9.157 1.00 91.69 190 ALA A C 1
ATOM 1541 O O . ALA A 1 190 ? 4.100 -12.408 -8.361 1.00 91.69 190 ALA A O 1
ATOM 1542 N N . LYS A 1 191 ? 4.028 -11.596 -10.457 1.00 93.12 191 LYS A N 1
ATOM 1543 C CA . LYS A 1 191 ? 4.819 -12.671 -11.072 1.00 93.12 191 LYS A CA 1
ATOM 1544 C C . LYS A 1 191 ? 6.223 -12.757 -10.473 1.00 93.12 191 LYS A C 1
ATOM 1546 O O . LYS A 1 191 ? 6.676 -13.854 -10.136 1.00 93.12 191 LYS A O 1
ATOM 1551 N N . ARG A 1 192 ? 6.897 -11.619 -10.274 1.00 90.25 192 ARG A N 1
ATOM 1552 C CA . ARG A 1 192 ? 8.244 -11.546 -9.679 1.00 90.25 192 ARG A CA 1
ATOM 1553 C C . ARG A 1 192 ? 8.268 -12.046 -8.237 1.00 90.25 192 ARG A C 1
ATOM 1555 O O . ARG A 1 192 ? 9.185 -12.768 -7.847 1.00 90.25 192 ARG A O 1
ATOM 1562 N N . LEU A 1 193 ? 7.243 -11.707 -7.460 1.00 89.31 193 LEU A N 1
ATOM 1563 C CA . LEU A 1 193 ? 7.059 -12.189 -6.089 1.00 89.31 193 LEU A CA 1
ATOM 1564 C C . LEU A 1 193 ? 6.525 -13.629 -6.023 1.00 89.31 193 LEU A C 1
ATOM 1566 O O . LEU A 1 193 ? 6.432 -14.190 -4.932 1.00 89.31 193 LEU A O 1
ATOM 1570 N N . ARG A 1 194 ? 6.214 -14.245 -7.174 1.00 93.50 194 ARG A N 1
ATOM 1571 C CA . ARG A 1 194 ? 5.626 -15.589 -7.299 1.00 93.50 194 ARG A CA 1
ATOM 1572 C C . ARG A 1 194 ? 4.322 -15.731 -6.513 1.00 93.50 194 ARG A C 1
ATOM 1574 O O . ARG A 1 194 ? 4.033 -16.788 -5.950 1.00 93.50 194 ARG A O 1
ATOM 1581 N N . ILE A 1 195 ? 3.531 -14.665 -6.482 1.00 90.62 195 ILE A N 1
ATOM 1582 C CA . ILE A 1 195 ? 2.214 -14.632 -5.851 1.00 90.62 195 ILE A CA 1
ATOM 1583 C C . ILE A 1 195 ? 1.135 -14.598 -6.930 1.00 90.62 195 ILE A C 1
ATOM 1585 O O . ILE A 1 195 ? 1.314 -14.031 -8.001 1.00 90.62 195 ILE A O 1
ATOM 1589 N N . LYS A 1 196 ? 0.001 -15.241 -6.646 1.00 90.31 196 LYS A N 1
ATOM 1590 C CA . LYS A 1 196 ? -1.178 -15.232 -7.531 1.00 90.31 196 LYS A CA 1
ATOM 1591 C C . LYS A 1 196 ? -2.092 -14.032 -7.294 1.00 90.31 196 LYS A C 1
ATOM 1593 O O . LYS A 1 196 ? -3.109 -13.911 -7.960 1.00 90.31 196 LYS A O 1
ATOM 1598 N N . TYR A 1 197 ? -1.763 -13.228 -6.292 1.00 92.31 197 TYR A N 1
ATOM 1599 C CA . TYR A 1 197 ? -2.558 -12.113 -5.814 1.00 92.31 197 TYR A CA 1
ATOM 1600 C C . TYR A 1 197 ? -1.817 -10.819 -6.099 1.00 92.31 197 TYR A C 1
ATOM 1602 O O . TYR A 1 197 ? -0.609 -10.838 -6.344 1.00 92.31 197 TYR A O 1
ATOM 1610 N N . LEU A 1 198 ? -2.530 -9.706 -5.994 1.00 91.75 198 LEU A N 1
ATOM 1611 C CA . LEU A 1 198 ? -1.900 -8.399 -5.975 1.00 91.75 198 LEU A CA 1
ATOM 1612 C C . LEU A 1 198 ? -0.775 -8.380 -4.888 1.00 91.75 198 LEU A C 1
ATOM 1614 O O . LEU A 1 198 ? -0.950 -8.998 -3.825 1.00 91.75 198 LEU A O 1
ATOM 1618 N N . PRO A 1 199 ? 0.373 -7.701 -5.110 1.00 88.69 199 PRO A N 1
ATOM 1619 C CA . PRO A 1 199 ? 1.459 -7.547 -4.122 1.00 88.69 199 PRO A CA 1
ATOM 1620 C C . PRO A 1 199 ? 1.086 -6.669 -2.936 1.00 88.69 199 PRO A C 1
ATOM 1622 O O . PRO A 1 199 ? 0.730 -5.516 -3.161 1.00 88.69 199 PRO A O 1
ATOM 1625 N N . THR A 1 200 ? 1.112 -7.163 -1.696 1.00 87.50 200 THR A N 1
ATOM 1626 C CA . THR A 1 200 ? 0.631 -6.390 -0.537 1.00 87.50 200 THR A CA 1
ATOM 1627 C C . THR A 1 200 ? 1.387 -5.071 -0.393 1.00 87.50 200 THR A C 1
ATOM 1629 O O . THR A 1 200 ? 2.525 -4.941 -0.839 1.00 87.50 200 THR A O 1
ATOM 1632 N N . PHE A 1 201 ? 0.792 -4.086 0.279 1.00 83.31 201 PHE A N 1
ATOM 1633 C CA . PHE A 1 201 ? 1.453 -2.798 0.481 1.00 83.31 201 PHE A CA 1
ATOM 1634 C C . PHE A 1 201 ? 2.849 -2.943 1.103 1.00 83.31 201 PHE A C 1
ATOM 1636 O O . PHE A 1 201 ? 3.796 -2.359 0.598 1.00 83.31 201 PHE A O 1
ATOM 1643 N N . ALA A 1 202 ? 3.014 -3.791 2.124 1.00 82.25 202 ALA A N 1
ATOM 1644 C CA . ALA A 1 202 ? 4.327 -4.067 2.711 1.00 82.25 202 ALA A CA 1
ATOM 1645 C C . ALA A 1 202 ? 5.333 -4.643 1.691 1.00 82.25 202 ALA A C 1
ATOM 1647 O O . ALA A 1 202 ? 6.523 -4.359 1.766 1.00 82.25 202 ALA A O 1
ATOM 1648 N N . GLN A 1 203 ? 4.868 -5.425 0.711 1.00 87.56 203 GLN A N 1
ATOM 1649 C CA . GLN A 1 203 ? 5.716 -5.938 -0.371 1.00 87.56 203 GLN A CA 1
ATOM 1650 C C . GLN A 1 203 ? 6.100 -4.846 -1.382 1.00 87.56 203 GLN A C 1
ATOM 1652 O O . GLN A 1 203 ? 7.181 -4.928 -1.968 1.00 87.56 203 GLN A O 1
ATOM 1657 N N . LEU A 1 204 ? 5.239 -3.841 -1.578 1.00 88.56 204 LEU A N 1
ATOM 1658 C CA . LEU A 1 204 ? 5.472 -2.717 -2.488 1.00 88.56 204 LEU A CA 1
ATOM 1659 C C . LEU A 1 204 ? 6.242 -1.563 -1.841 1.00 88.56 204 LEU A C 1
ATOM 1661 O O . LEU A 1 204 ? 7.054 -0.945 -2.514 1.00 88.56 204 LEU A O 1
ATOM 1665 N N . GLN A 1 205 ? 6.043 -1.266 -0.559 1.00 83.44 205 GLN A N 1
ATOM 1666 C CA . GLN A 1 205 ? 6.598 -0.076 0.092 1.00 83.44 205 GLN A CA 1
ATOM 1667 C C . GLN A 1 205 ? 8.131 -0.038 0.033 1.00 83.44 205 GLN A C 1
ATOM 1669 O O . GLN A 1 205 ? 8.711 1.011 -0.244 1.00 83.44 205 GLN A O 1
ATOM 1674 N N . ASP A 1 206 ? 8.776 -1.189 0.224 1.00 77.56 206 ASP A N 1
ATOM 1675 C CA . ASP A 1 206 ? 10.238 -1.290 0.238 1.00 77.56 206 ASP A CA 1
ATOM 1676 C C . ASP A 1 206 ? 10.854 -1.308 -1.164 1.00 77.56 206 ASP A C 1
ATOM 1678 O O . ASP A 1 206 ? 12.016 -0.946 -1.343 1.00 77.56 206 ASP A O 1
ATOM 1682 N N . LYS A 1 207 ? 10.101 -1.779 -2.163 1.00 82.06 207 LYS A N 1
ATOM 1683 C CA . LYS A 1 207 ? 10.644 -2.113 -3.489 1.00 82.06 207 LYS A CA 1
ATOM 1684 C C . LYS A 1 207 ? 10.095 -1.254 -4.618 1.00 82.06 207 LYS A C 1
ATOM 1686 O O . LYS A 1 207 ? 10.691 -1.224 -5.688 1.00 82.06 207 LYS A O 1
ATOM 1691 N N . HIS A 1 208 ? 8.957 -0.605 -4.397 1.00 87.62 208 HIS A N 1
ATOM 1692 C CA . HIS A 1 208 ? 8.166 0.023 -5.442 1.00 87.62 208 HIS A CA 1
ATOM 1693 C C . HIS A 1 208 ? 7.184 1.080 -4.917 1.00 87.62 208 HIS A C 1
ATOM 1695 O O . HIS A 1 208 ? 5.972 1.024 -5.141 1.00 87.62 208 HIS A O 1
ATOM 1701 N N . ARG A 1 209 ? 7.733 2.074 -4.211 1.00 89.31 209 ARG A N 1
ATOM 1702 C CA . ARG A 1 209 ? 6.972 3.134 -3.539 1.00 89.31 209 ARG A CA 1
ATOM 1703 C C . ARG A 1 209 ? 5.940 3.825 -4.443 1.00 89.31 209 ARG A C 1
ATOM 1705 O O . ARG A 1 209 ? 4.824 4.034 -3.991 1.00 89.31 209 ARG A O 1
ATOM 1712 N N . LEU A 1 210 ? 6.268 4.109 -5.705 1.00 90.88 210 LEU A N 1
ATOM 1713 C CA . LEU A 1 210 ? 5.326 4.740 -6.640 1.00 90.88 210 LEU A CA 1
ATOM 1714 C C . LEU A 1 210 ? 4.094 3.883 -6.938 1.00 90.88 210 LEU A C 1
ATOM 1716 O O . LEU A 1 210 ? 2.990 4.401 -6.970 1.00 90.88 210 LEU A O 1
ATOM 1720 N N . LEU A 1 211 ? 4.261 2.571 -7.131 1.00 93.06 211 LEU A N 1
ATOM 1721 C CA . LEU A 1 211 ? 3.118 1.684 -7.390 1.00 93.06 211 LEU A CA 1
ATOM 1722 C C . LEU A 1 211 ? 2.236 1.562 -6.144 1.00 93.06 211 LEU A C 1
ATOM 1724 O O . LEU A 1 211 ? 1.016 1.497 -6.247 1.00 93.06 211 LEU A O 1
ATOM 1728 N N . ALA A 1 212 ? 2.851 1.583 -4.959 1.00 91.44 212 ALA A N 1
ATOM 1729 C CA . ALA A 1 212 ? 2.116 1.675 -3.706 1.00 91.44 212 ALA A CA 1
ATOM 1730 C C . ALA A 1 212 ? 1.336 2.999 -3.591 1.00 91.44 212 ALA A C 1
ATOM 1732 O O . ALA A 1 212 ? 0.172 2.973 -3.205 1.00 91.44 212 ALA A O 1
ATOM 1733 N N . GLU A 1 213 ? 1.942 4.134 -3.950 1.00 89.94 213 GLU A N 1
ATOM 1734 C CA . GLU A 1 213 ? 1.271 5.442 -3.998 1.00 89.94 213 GLU A CA 1
ATOM 1735 C C . GLU A 1 213 ? 0.133 5.456 -5.028 1.00 89.94 213 GLU A C 1
ATOM 1737 O O . GLU A 1 213 ? -0.960 5.915 -4.709 1.00 89.94 213 GLU A O 1
ATOM 1742 N N . ALA A 1 214 ? 0.330 4.855 -6.203 1.00 92.50 214 ALA A N 1
ATOM 1743 C CA . ALA A 1 214 ? -0.705 4.718 -7.224 1.00 92.50 214 ALA A CA 1
ATOM 1744 C C . ALA A 1 214 ? -1.900 3.894 -6.720 1.00 92.50 214 ALA A C 1
ATOM 1746 O O . ALA A 1 214 ? -3.050 4.262 -6.944 1.00 92.50 214 ALA A O 1
ATOM 1747 N N . PHE A 1 215 ? -1.657 2.813 -5.970 1.00 92.19 215 PHE A N 1
ATOM 1748 C CA . PHE A 1 215 ? -2.741 2.039 -5.353 1.00 92.19 215 PHE A CA 1
ATOM 1749 C C . PHE A 1 215 ? -3.507 2.856 -4.308 1.00 92.19 215 PHE A C 1
ATOM 1751 O O . PHE A 1 215 ? -4.720 2.705 -4.171 1.00 92.19 215 PHE A O 1
ATOM 1758 N N . LEU A 1 216 ? -2.816 3.716 -3.553 1.00 87.44 216 LEU A N 1
ATOM 1759 C CA . LEU A 1 216 ? -3.463 4.604 -2.587 1.00 87.44 216 LEU A CA 1
ATOM 1760 C C . LEU A 1 216 ? -4.318 5.660 -3.294 1.00 87.44 216 LEU A C 1
ATOM 1762 O O . LEU A 1 216 ? -5.463 5.849 -2.891 1.00 87.44 216 LEU A O 1
ATOM 1766 N N . ALA A 1 217 ? -3.800 6.272 -4.364 1.00 86.81 217 ALA A N 1
ATOM 1767 C CA . ALA A 1 217 ? -4.519 7.263 -5.165 1.00 86.81 217 ALA A CA 1
ATOM 1768 C C . ALA A 1 217 ? -5.820 6.690 -5.759 1.00 86.81 217 ALA A C 1
ATOM 1770 O O . ALA A 1 217 ? -6.836 7.367 -5.826 1.00 86.81 217 ALA A O 1
ATOM 1771 N N . ARG A 1 218 ? -5.849 5.391 -6.090 1.00 88.88 218 ARG A N 1
ATOM 1772 C CA . ARG A 1 218 ? -7.040 4.696 -6.619 1.00 88.88 218 ARG A CA 1
ATOM 1773 C C . ARG A 1 218 ? -7.980 4.134 -5.545 1.00 88.88 218 ARG A C 1
ATOM 1775 O O . ARG A 1 218 ? -8.648 3.120 -5.753 1.00 88.88 218 ARG A O 1
ATOM 1782 N N . GLY A 1 219 ? -8.046 4.772 -4.378 1.00 83.88 219 GLY A N 1
ATOM 1783 C CA . GLY A 1 219 ? -8.977 4.384 -3.313 1.00 83.88 219 GLY A CA 1
ATOM 1784 C C . GLY A 1 219 ? -8.508 3.197 -2.462 1.00 83.88 219 GLY A C 1
ATOM 1785 O O . GLY A 1 219 ? -9.300 2.608 -1.713 1.00 83.88 219 GLY A O 1
ATOM 1786 N N . GLY A 1 220 ? -7.219 2.862 -2.552 1.00 88.00 220 GLY A N 1
ATOM 1787 C CA . GLY A 1 220 ? -6.567 1.844 -1.747 1.00 88.00 220 GLY A CA 1
ATOM 1788 C C . GLY A 1 220 ? -6.471 0.498 -2.442 1.00 88.00 220 GLY A C 1
ATOM 1789 O O . GLY A 1 220 ? -6.774 0.315 -3.621 1.00 88.00 220 GLY A O 1
ATOM 1790 N N . TYR A 1 221 ? -6.018 -0.483 -1.681 1.00 89.31 221 TYR A N 1
ATOM 1791 C CA . TYR A 1 221 ? -5.552 -1.747 -2.216 1.00 89.31 221 TYR A CA 1
ATOM 1792 C C . TYR A 1 221 ? -6.693 -2.629 -2.727 1.00 89.31 221 TYR A C 1
ATOM 1794 O O . TYR A 1 221 ? -6.642 -3.144 -3.842 1.00 89.31 221 TYR A O 1
ATOM 1802 N N . ALA A 1 222 ? -7.752 -2.775 -1.929 1.00 86.00 222 ALA A N 1
ATOM 1803 C CA . ALA A 1 222 ? -8.937 -3.529 -2.321 1.00 86.00 222 ALA A CA 1
ATOM 1804 C C . ALA A 1 222 ? -9.679 -2.874 -3.498 1.00 86.00 222 ALA A C 1
ATOM 1806 O O . ALA A 1 222 ? -10.171 -3.583 -4.374 1.00 86.00 222 ALA A O 1
ATOM 1807 N N . ALA A 1 223 ? -9.736 -1.537 -3.530 1.00 87.19 223 ALA A N 1
ATOM 1808 C CA . ALA A 1 223 ? -10.356 -0.788 -4.620 1.00 87.19 223 ALA A CA 1
ATOM 1809 C C . ALA A 1 223 ? -9.561 -0.954 -5.919 1.00 87.19 223 ALA A C 1
ATOM 1811 O O . ALA A 1 223 ? -10.128 -1.341 -6.938 1.00 87.19 223 ALA A O 1
ATOM 1812 N N . THR A 1 224 ? -8.240 -0.781 -5.850 1.00 90.69 224 THR A N 1
ATOM 1813 C CA . THR A 1 224 ? -7.347 -1.002 -6.989 1.00 90.69 224 THR A CA 1
ATOM 1814 C C . THR A 1 224 ? -7.443 -2.435 -7.496 1.00 90.69 224 THR A C 1
ATOM 1816 O O . THR A 1 224 ? -7.589 -2.661 -8.688 1.00 90.69 224 THR A O 1
ATOM 1819 N N . ALA A 1 225 ? -7.437 -3.429 -6.611 1.00 91.62 225 ALA A N 1
ATOM 1820 C CA . ALA A 1 225 ? -7.567 -4.820 -7.024 1.00 91.62 225 ALA A CA 1
ATOM 1821 C C . ALA A 1 225 ? -8.895 -5.111 -7.739 1.00 91.62 225 ALA A C 1
ATOM 1823 O O . ALA A 1 225 ? -8.906 -5.832 -8.733 1.00 91.62 225 ALA A O 1
ATOM 1824 N N . ALA A 1 226 ? -10.001 -4.532 -7.260 1.00 88.44 226 ALA A N 1
ATOM 1825 C CA . ALA A 1 226 ? -11.295 -4.635 -7.927 1.00 88.44 226 ALA A CA 1
ATOM 1826 C C . ALA A 1 226 ? -11.280 -3.955 -9.306 1.00 88.44 226 ALA A C 1
ATOM 1828 O O . ALA A 1 226 ? -11.803 -4.523 -10.258 1.00 88.44 226 ALA A O 1
ATOM 1829 N N . LEU A 1 227 ? -10.644 -2.784 -9.412 1.00 88.62 227 LEU A N 1
ATOM 1830 C CA . LEU A 1 227 ? -10.496 -2.025 -10.655 1.00 88.62 227 LEU A CA 1
ATOM 1831 C C . LEU A 1 227 ? -9.641 -2.759 -11.697 1.00 88.62 227 LEU A C 1
ATOM 1833 O O . LEU A 1 227 ? -9.950 -2.727 -12.881 1.00 88.62 227 LEU A O 1
ATOM 1837 N N . LEU A 1 228 ? -8.587 -3.442 -11.248 1.00 91.50 228 LEU A N 1
ATOM 1838 C CA . LEU A 1 228 ? -7.679 -4.214 -12.099 1.00 91.50 228 LEU A CA 1
ATOM 1839 C C . LEU A 1 228 ? -8.166 -5.648 -12.369 1.00 91.50 228 LEU A C 1
ATOM 1841 O O . LEU A 1 228 ? -7.492 -6.390 -13.079 1.00 91.50 228 LEU A O 1
ATOM 1845 N N . GLU A 1 229 ? -9.290 -6.060 -11.774 1.00 92.94 229 GLU A N 1
ATOM 1846 C CA . GLU A 1 229 ? -9.791 -7.443 -11.794 1.00 92.94 229 GLU A CA 1
ATOM 1847 C C . GLU A 1 229 ? -8.769 -8.475 -11.270 1.00 92.94 229 GLU A C 1
ATOM 1849 O O . GLU A 1 229 ? -8.756 -9.643 -11.667 1.00 92.94 229 GLU A O 1
ATOM 1854 N N . LEU A 1 230 ? -7.906 -8.057 -10.338 1.00 89.94 230 LEU A N 1
ATOM 1855 C CA . LEU A 1 230 ? -6.873 -8.898 -9.738 1.00 89.94 230 LEU A CA 1
ATOM 1856 C C . LEU A 1 230 ? -7.320 -9.415 -8.364 1.00 89.94 230 LEU A C 1
ATOM 1858 O O . LEU A 1 230 ? -7.898 -8.678 -7.562 1.00 89.94 230 LEU A O 1
ATOM 1862 N N . PRO A 1 231 ? -7.044 -10.686 -8.023 1.00 90.62 231 PRO A N 1
ATOM 1863 C CA . PRO A 1 231 ? -7.448 -11.221 -6.734 1.00 90.62 231 PRO A CA 1
ATOM 1864 C C . PRO A 1 231 ? -6.567 -10.645 -5.613 1.00 90.62 231 PRO A C 1
ATOM 1866 O O . PRO A 1 231 ? -5.340 -10.609 -5.715 1.00 90.62 231 PRO A O 1
ATOM 1869 N N . ILE A 1 232 ? -7.180 -10.258 -4.492 1.00 90.06 232 ILE A N 1
ATOM 1870 C CA . ILE A 1 232 ? -6.459 -9.917 -3.255 1.00 90.06 232 ILE A CA 1
ATOM 1871 C C . ILE A 1 232 ? -6.269 -11.146 -2.374 1.00 90.06 232 ILE A C 1
ATOM 1873 O O . ILE A 1 232 ? -7.097 -12.060 -2.340 1.00 90.06 232 ILE A O 1
ATOM 1877 N N . GLN A 1 233 ? -5.193 -11.154 -1.593 1.00 87.31 233 GLN A N 1
ATOM 1878 C CA . GLN A 1 233 ? -5.011 -12.169 -0.565 1.00 87.31 233 GLN A CA 1
ATOM 1879 C C . GLN A 1 233 ? -6.134 -12.037 0.480 1.00 87.31 233 GLN A C 1
ATOM 1881 O O . GLN A 1 233 ? -6.288 -10.987 1.095 1.00 87.31 233 GLN A O 1
ATOM 1886 N N . VAL A 1 234 ? -6.888 -13.112 0.744 1.00 78.94 234 VAL A N 1
ATOM 1887 C CA . VAL A 1 234 ? -8.024 -13.112 1.703 1.00 78.94 234 VAL A CA 1
ATOM 1888 C C . VAL A 1 234 ? -7.613 -12.632 3.106 1.00 78.94 234 VAL A C 1
ATOM 1890 O O . VAL A 1 234 ? -8.421 -12.110 3.868 1.00 78.94 234 VAL A O 1
ATOM 1893 N N . ALA A 1 235 ? -6.339 -12.808 3.460 1.00 85.69 235 ALA A N 1
ATOM 1894 C CA . ALA A 1 235 ? -5.774 -12.372 4.730 1.00 85.69 235 ALA A CA 1
ATOM 1895 C C . ALA A 1 235 ? -5.254 -10.922 4.734 1.00 85.69 235 ALA A C 1
ATOM 1897 O O . ALA A 1 235 ? -4.789 -10.481 5.778 1.00 85.69 235 ALA A O 1
ATOM 1898 N N . TYR A 1 236 ? -5.326 -10.179 3.623 1.00 88.31 236 TYR A N 1
ATOM 1899 C CA . TYR A 1 236 ? -4.737 -8.839 3.495 1.00 88.31 236 TYR A CA 1
ATOM 1900 C C . TYR A 1 236 ? -5.207 -7.897 4.609 1.00 88.31 236 TYR A C 1
ATOM 1902 O O . TYR A 1 236 ? -4.384 -7.363 5.349 1.00 88.31 236 TYR A O 1
ATOM 1910 N N . LEU A 1 237 ? -6.524 -7.798 4.810 1.00 90.81 237 LEU A N 1
ATOM 1911 C CA . LEU A 1 237 ? -7.117 -6.955 5.849 1.00 90.81 237 LEU A CA 1
ATOM 1912 C C . LEU A 1 237 ? -7.015 -7.544 7.266 1.00 90.81 237 LEU A C 1
ATOM 1914 O O . LEU A 1 237 ? -7.525 -6.928 8.195 1.00 90.81 237 LEU A O 1
ATOM 1918 N N . LYS A 1 238 ? -6.408 -8.723 7.471 1.00 91.69 238 LYS A N 1
ATOM 1919 C CA . LYS A 1 238 ? -6.161 -9.260 8.826 1.00 91.69 238 LYS A CA 1
ATOM 1920 C C . LYS A 1 238 ? -4.972 -8.587 9.497 1.00 91.69 238 LYS A C 1
ATOM 1922 O O . LYS A 1 238 ? -4.932 -8.531 10.720 1.00 91.69 238 LYS A O 1
ATOM 1927 N N . GLU A 1 239 ? -4.027 -8.087 8.707 1.00 90.12 239 GLU A N 1
ATOM 1928 C CA . GLU A 1 239 ? -2.851 -7.399 9.222 1.00 90.12 239 GLU A CA 1
ATOM 1929 C C . GLU A 1 239 ? -3.223 -5.958 9.619 1.00 90.12 239 GLU A C 1
ATOM 1931 O O . GLU A 1 239 ? -3.733 -5.218 8.769 1.00 90.12 239 GLU A O 1
ATOM 1936 N N . PRO A 1 240 ? -2.984 -5.526 10.874 1.00 89.44 240 PRO A N 1
ATOM 1937 C CA . PRO A 1 240 ? -3.343 -4.183 11.334 1.00 89.44 240 PRO A CA 1
ATOM 1938 C C . PRO A 1 240 ? -2.746 -3.065 10.481 1.00 89.44 240 PRO A C 1
ATOM 1940 O O . PRO A 1 240 ? -3.441 -2.099 10.178 1.00 89.44 240 PRO A O 1
ATOM 1943 N N . THR A 1 241 ? -1.504 -3.235 10.022 1.00 87.81 241 THR A N 1
ATOM 1944 C CA . THR A 1 241 ? -0.819 -2.269 9.156 1.00 87.81 241 THR A CA 1
ATOM 1945 C C . THR A 1 241 ? -1.584 -2.055 7.851 1.00 87.81 241 THR A C 1
ATOM 1947 O O . THR A 1 241 ? -1.863 -0.921 7.482 1.00 87.81 241 THR A O 1
ATOM 1950 N N . ASN A 1 242 ? -2.000 -3.130 7.172 1.00 89.31 242 ASN A N 1
ATOM 1951 C CA . ASN A 1 242 ? -2.765 -3.030 5.923 1.00 89.31 242 ASN A CA 1
ATOM 1952 C C . ASN A 1 242 ? -4.128 -2.358 6.144 1.00 89.31 242 ASN A C 1
ATOM 1954 O O . ASN A 1 242 ? -4.556 -1.545 5.329 1.00 89.31 242 ASN A O 1
ATOM 1958 N N . MET A 1 243 ? -4.794 -2.660 7.263 1.00 92.38 243 MET A N 1
ATOM 1959 C CA . MET A 1 243 ? -6.044 -1.991 7.622 1.00 92.38 243 MET A CA 1
ATOM 1960 C C . MET A 1 243 ? -5.836 -0.498 7.906 1.00 92.38 243 MET A C 1
ATOM 1962 O O . MET A 1 243 ? -6.650 0.312 7.472 1.00 92.38 243 MET A O 1
ATOM 1966 N N . GLU A 1 244 ? -4.767 -0.114 8.610 1.00 91.19 244 GLU A N 1
ATOM 1967 C CA . GLU A 1 244 ? -4.435 1.296 8.850 1.00 91.19 244 GLU A CA 1
ATOM 1968 C C . GLU A 1 244 ? -4.297 2.063 7.534 1.00 91.19 244 GLU A C 1
ATOM 1970 O O . GLU A 1 244 ? -4.844 3.158 7.413 1.00 91.19 244 GLU A O 1
ATOM 1975 N N . TRP A 1 245 ? -3.614 1.477 6.548 1.00 86.25 245 TRP A N 1
ATOM 1976 C CA . TRP A 1 245 ? -3.447 2.067 5.221 1.00 86.25 245 TRP A CA 1
ATOM 1977 C C . TRP A 1 245 ? -4.770 2.259 4.499 1.00 86.25 245 TRP A C 1
ATOM 1979 O O . TRP A 1 245 ? -5.066 3.359 4.047 1.00 86.25 245 TRP A O 1
ATOM 1989 N N . GLU A 1 246 ? -5.595 1.223 4.447 1.00 91.44 246 GLU A N 1
ATOM 1990 C CA . GLU A 1 246 ? -6.905 1.309 3.804 1.00 91.44 246 GLU A CA 1
ATOM 1991 C C . GLU A 1 246 ? -7.819 2.341 4.468 1.00 91.44 246 GLU A C 1
ATOM 1993 O O . GLU A 1 246 ? -8.587 3.025 3.797 1.00 91.44 246 GLU A O 1
ATOM 1998 N N . LEU A 1 247 ? -7.706 2.498 5.788 1.00 91.62 247 LEU A N 1
ATOM 1999 C CA . LEU A 1 247 ? -8.403 3.557 6.504 1.00 91.62 247 LEU A CA 1
ATOM 2000 C C . LEU A 1 247 ? -7.796 4.939 6.229 1.00 91.62 247 LEU A C 1
ATOM 2002 O O . LEU A 1 247 ? -8.547 5.904 6.181 1.00 91.62 247 LEU A O 1
ATOM 2006 N N . LYS A 1 248 ? -6.472 5.062 6.049 1.00 88.94 248 LYS A N 1
ATOM 2007 C CA . LYS A 1 248 ? -5.814 6.332 5.675 1.00 88.94 248 LYS A CA 1
ATOM 2008 C C . LYS A 1 248 ? -6.264 6.825 4.315 1.00 88.94 248 LYS A C 1
ATOM 2010 O O . LYS A 1 248 ? -6.423 8.025 4.154 1.00 88.94 248 LYS A O 1
ATOM 2015 N N . VAL A 1 249 ? -6.523 5.918 3.375 1.00 87.38 249 VAL A N 1
ATOM 2016 C CA . VAL A 1 249 ? -7.063 6.316 2.073 1.00 87.38 249 VAL A CA 1
ATOM 2017 C C . VAL A 1 249 ? -8.405 7.026 2.233 1.00 87.38 249 VAL A C 1
ATOM 2019 O O . VAL A 1 249 ? -8.645 7.999 1.543 1.00 87.38 249 VAL A O 1
ATOM 2022 N N . LEU A 1 250 ? -9.242 6.634 3.200 1.00 88.25 250 LEU A N 1
ATOM 2023 C CA . LEU A 1 250 ? -10.514 7.319 3.468 1.00 88.25 250 LEU A CA 1
ATOM 2024 C C . LEU A 1 250 ? -10.361 8.748 4.006 1.00 88.25 250 LEU A C 1
ATOM 2026 O O . LEU A 1 250 ? -11.328 9.504 3.920 1.00 88.25 250 LEU A O 1
ATOM 2030 N N . ASP A 1 251 ? -9.196 9.089 4.569 1.00 84.56 251 ASP A N 1
ATOM 2031 C CA . ASP A 1 251 ? -8.882 10.449 5.022 1.00 84.56 251 ASP A CA 1
ATOM 2032 C C . ASP A 1 251 ? -8.413 11.347 3.865 1.00 84.56 251 ASP A C 1
ATOM 2034 O O . ASP A 1 251 ? -8.273 12.553 4.059 1.00 84.56 251 ASP A O 1
ATOM 2038 N N . TRP A 1 252 ? -8.114 10.775 2.693 1.00 81.81 252 TRP A N 1
ATOM 2039 C CA . TRP A 1 252 ? -7.690 11.547 1.533 1.00 81.81 252 TRP A CA 1
ATOM 2040 C C . TRP A 1 252 ? -8.912 12.252 0.934 1.00 81.81 252 TRP A C 1
ATOM 2042 O O . TRP A 1 252 ? -9.897 11.607 0.567 1.00 81.81 252 TRP A O 1
ATOM 2052 N N . GLU A 1 253 ? -8.862 13.582 0.869 1.00 73.75 253 GLU A N 1
ATOM 2053 C CA . GLU A 1 253 ? -9.798 14.371 0.070 1.00 73.75 253 GLU A CA 1
ATOM 2054 C C . GLU A 1 253 ? -9.469 14.139 -1.412 1.00 73.75 253 GLU A C 1
ATOM 2056 O O . GLU A 1 253 ? -8.353 14.461 -1.821 1.00 73.75 253 GLU A O 1
ATOM 2061 N N . PRO A 1 254 ? -10.372 13.524 -2.200 1.00 65.31 254 PRO A N 1
ATOM 2062 C CA . PRO A 1 254 ? -10.135 13.369 -3.629 1.00 65.31 254 PRO A CA 1
ATOM 2063 C C . PRO A 1 254 ? -10.100 14.755 -4.280 1.00 65.31 254 PRO A C 1
ATOM 2065 O O . PRO A 1 254 ? -10.961 15.587 -3.976 1.00 65.31 254 PRO A O 1
ATOM 2068 N N . ASP A 1 255 ? -9.144 14.993 -5.179 1.00 67.25 255 ASP A N 1
ATOM 2069 C CA . ASP A 1 255 ? -9.218 16.153 -6.069 1.00 67.25 255 ASP A CA 1
ATOM 2070 C C . ASP A 1 255 ? -10.445 16.002 -6.988 1.00 67.25 255 ASP A C 1
ATOM 2072 O O . ASP A 1 255 ? -10.929 14.891 -7.223 1.00 67.25 255 ASP A O 1
ATOM 2076 N N . GLU A 1 256 ? -10.980 17.109 -7.520 1.00 58.66 256 GLU A N 1
ATOM 2077 C CA . GLU A 1 256 ? -12.206 17.089 -8.346 1.00 58.66 256 GLU A CA 1
ATOM 2078 C C . GLU A 1 256 ? -12.121 16.102 -9.529 1.00 58.66 256 GLU A C 1
ATOM 2080 O O . GLU A 1 256 ? -13.141 15.539 -9.928 1.00 58.66 256 GLU A O 1
ATOM 2085 N N . ALA A 1 257 ? -10.913 15.831 -10.037 1.00 55.31 257 ALA A N 1
ATOM 2086 C CA . ALA A 1 257 ? -10.653 14.866 -11.105 1.00 55.31 257 ALA A CA 1
ATOM 2087 C C . ALA A 1 257 ? -10.840 13.389 -10.686 1.00 55.31 257 ALA A C 1
ATOM 2089 O O . ALA A 1 257 ? -11.168 12.550 -11.524 1.00 55.31 257 ALA A O 1
ATOM 2090 N N . ASP A 1 258 ? -10.691 13.055 -9.400 1.00 58.22 258 ASP A N 1
ATOM 2091 C CA . ASP A 1 258 ? -10.777 11.676 -8.892 1.00 58.22 258 ASP A CA 1
ATOM 2092 C C . ASP A 1 258 ? -12.216 11.236 -8.567 1.00 58.22 258 ASP A C 1
ATOM 2094 O O . ASP A 1 258 ? -12.487 10.046 -8.362 1.00 58.22 258 ASP A O 1
ATOM 2098 N N . ALA A 1 259 ? -13.169 12.174 -8.538 1.00 61.16 259 ALA A N 1
ATOM 2099 C CA . ALA A 1 259 ? -14.571 11.896 -8.225 1.00 61.16 259 ALA A CA 1
ATOM 2100 C C . ALA A 1 259 ? -15.228 10.921 -9.229 1.00 61.16 259 ALA A C 1
ATOM 2102 O O . ALA A 1 259 ? -16.102 10.127 -8.853 1.00 61.16 259 ALA A O 1
ATOM 2103 N N . ASP A 1 260 ? -14.765 10.920 -10.483 1.00 61.00 260 ASP A N 1
ATOM 2104 C CA . ASP A 1 260 ? -15.290 10.076 -11.562 1.00 61.00 260 ASP A CA 1
ATOM 2105 C C . ASP A 1 260 ? -14.929 8.591 -11.402 1.00 61.00 260 ASP A C 1
ATOM 2107 O O . ASP A 1 260 ? -15.646 7.717 -11.898 1.00 61.00 260 ASP A O 1
ATOM 2111 N N . ALA A 1 261 ? -13.893 8.261 -10.618 1.00 58.06 261 ALA A N 1
ATOM 2112 C CA . ALA A 1 261 ? -13.526 6.875 -10.312 1.00 58.06 261 ALA A CA 1
ATOM 2113 C C . ALA A 1 261 ? -14.563 6.159 -9.417 1.00 58.06 261 ALA A C 1
ATOM 2115 O O . ALA A 1 261 ? -14.423 4.977 -9.088 1.00 58.06 261 ALA A O 1
ATOM 2116 N N . GLY A 1 262 ? -15.626 6.858 -8.997 1.00 60.78 262 GLY A N 1
ATOM 2117 C CA . GLY A 1 262 ? -16.734 6.296 -8.228 1.00 60.78 262 GLY A CA 1
ATOM 2118 C C . GLY A 1 262 ? -16.380 5.954 -6.779 1.00 60.78 262 GLY A C 1
ATOM 2119 O O . GLY A 1 262 ? -17.214 5.351 -6.080 1.00 60.78 262 GLY A O 1
ATOM 2120 N N . TRP A 1 263 ? -15.177 6.337 -6.343 1.00 62.06 263 TRP A N 1
ATOM 2121 C CA . TRP A 1 263 ? -14.725 6.316 -4.962 1.00 62.06 263 TRP A CA 1
ATOM 2122 C C . TRP A 1 263 ? -15.170 7.602 -4.271 1.00 62.06 263 TRP A C 1
ATOM 2124 O O . TRP A 1 263 ? -15.031 8.699 -4.798 1.00 62.06 263 TRP A O 1
ATOM 2134 N N . ILE A 1 264 ? -15.760 7.454 -3.090 1.00 65.25 264 ILE A N 1
ATOM 2135 C CA . ILE A 1 264 ? -16.241 8.582 -2.300 1.00 65.25 264 ILE A CA 1
ATOM 2136 C C . ILE A 1 264 ? -15.428 8.537 -1.019 1.00 65.25 264 ILE A C 1
ATOM 2138 O O . ILE A 1 264 ? -15.717 7.720 -0.137 1.00 65.25 264 ILE A O 1
ATOM 2142 N N . GLY A 1 265 ? -14.406 9.389 -0.940 1.00 73.44 265 GLY A N 1
ATOM 2143 C CA . GLY A 1 265 ? -13.731 9.678 0.318 1.00 73.44 265 GLY A CA 1
ATOM 2144 C C . GLY A 1 265 ? -14.737 10.098 1.384 1.00 73.44 265 GLY A C 1
ATOM 2145 O O . GLY A 1 265 ? -15.916 10.349 1.110 1.00 73.44 265 GLY A O 1
ATOM 2146 N N . LEU A 1 266 ? -14.306 10.149 2.638 1.00 82.62 266 LEU A N 1
ATOM 2147 C CA . LEU A 1 266 ? -15.172 10.593 3.724 1.00 82.62 266 LEU A CA 1
ATOM 2148 C C . LEU A 1 266 ? -14.762 12.008 4.147 1.00 82.62 266 LEU A C 1
ATOM 2150 O O . LEU A 1 266 ? -14.173 12.145 5.212 1.00 82.62 266 LEU A O 1
ATOM 2154 N N . PRO A 1 267 ? -15.096 13.066 3.377 1.00 78.25 267 PRO A N 1
ATOM 2155 C CA . PRO A 1 267 ? -14.652 14.431 3.685 1.00 78.25 267 PRO A CA 1
ATOM 2156 C C . PRO A 1 267 ? -15.170 14.920 5.049 1.00 78.25 267 PRO A C 1
ATOM 2158 O O . PRO A 1 267 ? -14.534 15.714 5.729 1.00 78.25 267 PRO A O 1
ATOM 2161 N N . ASP A 1 268 ? -16.307 14.384 5.510 1.00 84.81 268 ASP A N 1
ATOM 2162 C CA . ASP A 1 268 ? -16.879 14.696 6.826 1.00 84.81 268 ASP A CA 1
ATOM 2163 C C . ASP A 1 268 ? -16.232 13.910 7.989 1.00 84.81 268 ASP A C 1
ATOM 2165 O O . ASP A 1 268 ? -16.670 14.029 9.147 1.00 84.81 268 ASP A O 1
ATOM 2169 N N . LEU A 1 269 ? -15.257 13.036 7.706 1.00 85.94 269 LEU A N 1
ATOM 2170 C CA . LEU A 1 269 ? -14.538 12.261 8.711 1.00 85.94 269 LEU A CA 1
ATOM 2171 C C . LEU A 1 269 ? -13.361 13.095 9.234 1.00 85.94 269 LEU A C 1
ATOM 2173 O O . LEU A 1 269 ? -12.422 13.368 8.494 1.00 85.94 269 LEU A O 1
ATOM 2177 N N . PRO A 1 270 ? -13.356 13.484 10.522 1.00 88.12 270 PRO A N 1
ATOM 2178 C CA . PRO A 1 270 ? -12.221 14.200 11.084 1.00 88.12 270 PRO A CA 1
ATOM 2179 C C . PRO A 1 270 ? -10.940 13.367 10.960 1.00 88.12 270 PRO A C 1
ATOM 2181 O O . PRO A 1 270 ? -10.959 12.174 11.266 1.00 88.12 270 PRO A O 1
ATOM 2184 N N . TYR A 1 271 ? -9.825 13.995 10.587 1.00 86.88 271 TYR A N 1
ATOM 2185 C CA . TYR A 1 271 ? -8.548 13.305 10.390 1.00 86.88 271 TYR A CA 1
ATOM 2186 C C . TYR A 1 271 ? -8.159 12.420 11.591 1.00 86.88 271 TYR A C 1
ATOM 2188 O O . TYR A 1 271 ? -8.176 12.845 12.756 1.00 86.88 271 TYR A O 1
ATOM 2196 N N . GLY A 1 272 ? -7.827 11.155 11.312 1.00 89.56 272 GLY A N 1
ATOM 2197 C CA . GLY A 1 272 ? -7.482 10.154 12.325 1.00 89.56 272 GLY A CA 1
ATOM 2198 C C . GLY A 1 272 ? -8.667 9.614 13.138 1.00 89.56 272 GLY A C 1
ATOM 2199 O O . GLY A 1 272 ? -8.461 8.812 14.055 1.00 89.56 272 GLY A O 1
ATOM 2200 N N . ALA A 1 273 ? -9.905 10.008 12.833 1.00 92.69 273 ALA A N 1
ATOM 2201 C CA . ALA A 1 273 ? -11.081 9.362 13.393 1.00 92.69 273 ALA A CA 1
ATOM 2202 C C . ALA A 1 273 ? -11.278 7.974 12.767 1.00 92.69 273 ALA A C 1
ATOM 2204 O O . ALA A 1 273 ? -10.980 7.731 11.598 1.00 92.69 273 ALA A O 1
ATOM 2205 N N . MET A 1 274 ? -11.792 7.034 13.554 1.00 94.44 274 MET A N 1
ATOM 2206 C CA . MET A 1 274 ? -12.234 5.742 13.041 1.00 94.44 274 MET A CA 1
ATOM 2207 C C . MET A 1 274 ? -13.613 5.907 12.375 1.00 94.44 274 MET A C 1
ATOM 2209 O O . MET A 1 274 ? -14.543 6.347 13.064 1.00 94.44 274 MET A O 1
ATOM 2213 N N . PRO A 1 275 ? -13.773 5.555 11.085 1.00 93.50 275 PRO A N 1
ATOM 2214 C CA . PRO A 1 275 ? -15.065 5.623 10.412 1.00 93.50 275 PRO A CA 1
ATOM 2215 C C . PRO A 1 275 ? -16.075 4.657 11.035 1.00 93.50 275 PRO A C 1
ATOM 2217 O O . PRO A 1 275 ? -15.737 3.585 11.534 1.00 93.50 275 PRO A O 1
ATOM 2220 N N . THR A 1 276 ? -17.343 5.034 10.987 1.00 91.25 276 THR A N 1
ATOM 2221 C CA . THR A 1 276 ? -18.494 4.209 11.358 1.00 91.25 276 THR A CA 1
ATOM 2222 C C . THR A 1 276 ? -18.833 3.211 10.251 1.00 91.25 276 THR A C 1
ATOM 2224 O O . THR A 1 276 ? -18.438 3.361 9.095 1.00 91.25 276 THR A O 1
ATOM 2227 N N . GLU A 1 277 ? -19.632 2.192 10.569 1.00 90.25 277 GLU A N 1
ATOM 2228 C CA . GLU A 1 277 ? -20.148 1.252 9.565 1.00 90.25 277 GLU A CA 1
ATOM 2229 C C . GLU A 1 277 ? -20.910 1.960 8.437 1.00 90.25 277 GLU A C 1
ATOM 2231 O O . GLU A 1 277 ? -20.733 1.634 7.263 1.00 90.25 277 GLU A O 1
ATOM 2236 N N . ARG A 1 278 ? -21.742 2.949 8.782 1.00 88.81 278 ARG A N 1
ATOM 2237 C CA . ARG A 1 278 ? -22.514 3.718 7.802 1.00 88.81 278 ARG A CA 1
ATOM 2238 C C . ARG A 1 278 ? -21.604 4.496 6.854 1.00 88.81 278 ARG A C 1
ATOM 2240 O O . ARG A 1 278 ? -21.868 4.509 5.654 1.00 88.81 278 ARG A O 1
ATOM 2247 N N . GLU A 1 279 ? -20.553 5.116 7.381 1.00 91.12 279 GLU A N 1
ATOM 2248 C CA . GLU A 1 279 ? -19.551 5.832 6.587 1.00 91.12 279 GLU A CA 1
ATOM 2249 C C . GLU A 1 279 ? -18.790 4.864 5.667 1.00 91.12 279 GLU A C 1
ATOM 2251 O O . GLU A 1 279 ? -18.737 5.098 4.464 1.00 91.12 279 GLU A O 1
ATOM 2256 N N . LEU A 1 280 ? -18.328 3.713 6.170 1.00 91.81 280 LEU A N 1
ATOM 2257 C CA . LEU A 1 280 ? -17.675 2.694 5.333 1.00 91.81 280 LEU A CA 1
ATOM 2258 C C . LEU A 1 280 ? -18.587 2.168 4.216 1.00 91.81 280 LEU A C 1
ATOM 2260 O O . LEU A 1 280 ? -18.141 1.979 3.088 1.00 91.81 280 LEU A O 1
ATOM 2264 N N . ARG A 1 281 ? -19.882 1.963 4.488 1.00 90.06 281 ARG A N 1
ATOM 2265 C CA . ARG A 1 281 ? -20.856 1.583 3.451 1.00 90.06 281 ARG A CA 1
ATOM 2266 C C . ARG A 1 281 ? -21.064 2.696 2.420 1.00 90.06 281 ARG A C 1
ATOM 2268 O O . ARG A 1 281 ? -21.148 2.386 1.235 1.00 90.06 281 ARG A O 1
ATOM 2275 N N . LYS A 1 282 ? -21.121 3.966 2.846 1.00 88.62 282 LYS A N 1
ATOM 2276 C CA . LYS A 1 282 ? -21.217 5.137 1.950 1.00 88.62 282 LYS A CA 1
ATOM 2277 C C . LYS A 1 282 ? -19.989 5.234 1.037 1.00 88.62 282 LYS A C 1
ATOM 2279 O O . LYS A 1 282 ? -20.154 5.459 -0.155 1.00 88.62 282 LYS A O 1
ATOM 2284 N N . ALA A 1 283 ? -18.802 4.956 1.574 1.00 86.12 283 ALA A N 1
ATOM 2285 C CA . ALA A 1 283 ? -17.545 4.880 0.828 1.00 86.12 283 ALA A CA 1
ATOM 2286 C C . ALA A 1 283 ? -17.405 3.606 -0.036 1.00 86.12 283 ALA A C 1
ATOM 2288 O O . ALA A 1 283 ? -16.345 3.360 -0.598 1.00 86.12 283 ALA A O 1
ATOM 2289 N N . LYS A 1 284 ? -18.446 2.758 -0.130 1.00 88.12 284 LYS A N 1
ATOM 2290 C CA . LYS A 1 284 ? -18.423 1.456 -0.828 1.00 88.12 284 LYS A CA 1
ATOM 2291 C C . LYS A 1 284 ? -17.309 0.515 -0.336 1.00 88.12 284 LYS A C 1
ATOM 2293 O O . LYS A 1 284 ? -16.827 -0.325 -1.090 1.00 88.12 284 LYS A O 1
ATOM 2298 N N . ARG A 1 285 ? -16.958 0.594 0.954 1.00 89.75 285 ARG A N 1
ATOM 2299 C CA . ARG A 1 285 ? -15.960 -0.253 1.632 1.00 89.75 285 ARG A CA 1
ATOM 2300 C C . ARG A 1 285 ? -16.564 -1.205 2.683 1.00 89.75 285 ARG A C 1
ATOM 2302 O O . ARG A 1 285 ? -16.185 -1.170 3.860 1.00 89.75 285 ARG A O 1
ATOM 2309 N N . PRO A 1 286 ? -17.528 -2.082 2.322 1.00 90.69 286 PRO A N 1
ATOM 2310 C CA . PRO A 1 286 ? -18.066 -3.074 3.258 1.00 90.69 286 PRO A CA 1
ATOM 2311 C C . PRO A 1 286 ? -17.035 -4.155 3.632 1.00 90.69 286 PRO A C 1
ATOM 2313 O O . PRO A 1 286 ? -17.213 -4.854 4.631 1.00 90.69 286 PRO A O 1
ATOM 2316 N N . ASP A 1 287 ? -15.972 -4.301 2.839 1.00 90.31 287 ASP A N 1
ATOM 2317 C CA . ASP A 1 287 ? -14.806 -5.139 3.113 1.00 90.31 287 ASP A CA 1
ATOM 2318 C C . ASP A 1 287 ? -14.087 -4.700 4.398 1.00 90.31 287 ASP A C 1
ATOM 2320 O O . ASP A 1 287 ? -13.845 -5.540 5.267 1.00 90.31 287 ASP A O 1
ATOM 2324 N N . LEU A 1 288 ? -13.848 -3.394 4.576 1.00 92.44 288 LEU A N 1
ATOM 2325 C CA . LEU A 1 288 ? -13.204 -2.854 5.779 1.00 92.44 288 LEU A CA 1
ATOM 2326 C C . LEU A 1 288 ? -14.050 -3.065 7.024 1.00 92.44 288 LEU A C 1
ATOM 2328 O O . LEU A 1 288 ? -13.533 -3.497 8.051 1.00 92.44 288 LEU A O 1
ATOM 2332 N N . HIS A 1 289 ? -15.361 -2.845 6.926 1.00 92.75 289 HIS A N 1
ATOM 2333 C CA . HIS A 1 289 ? -16.275 -3.135 8.027 1.00 92.75 289 HIS A CA 1
ATOM 2334 C C . HIS A 1 289 ? -16.185 -4.611 8.450 1.00 92.75 289 HIS A C 1
ATOM 2336 O O . HIS A 1 289 ? -15.952 -4.911 9.622 1.00 92.75 289 HIS A O 1
ATOM 2342 N N . LYS A 1 290 ? -16.290 -5.543 7.491 1.00 91.69 290 LYS A N 1
ATOM 2343 C CA . LYS A 1 290 ? -16.180 -6.984 7.770 1.00 91.69 290 LYS A CA 1
ATOM 2344 C C . LYS A 1 290 ? -14.824 -7.351 8.370 1.00 91.69 290 LYS A C 1
ATOM 2346 O O . LYS A 1 290 ? -14.778 -8.195 9.262 1.00 91.69 290 LYS A O 1
ATOM 2351 N N . ALA A 1 291 ? -13.733 -6.749 7.903 1.00 93.25 291 ALA A N 1
ATOM 2352 C CA . ALA A 1 291 ? -12.406 -6.995 8.454 1.00 93.25 291 ALA A CA 1
ATOM 2353 C C . ALA A 1 291 ? -12.281 -6.490 9.897 1.00 93.25 291 ALA A C 1
ATOM 2355 O O . ALA A 1 291 ? -11.828 -7.235 10.768 1.00 93.25 291 ALA A O 1
ATOM 2356 N N . ILE A 1 292 ? -12.740 -5.265 10.168 1.00 93.19 292 ILE A N 1
ATOM 2357 C CA . ILE A 1 292 ? -12.754 -4.675 11.511 1.00 93.19 292 ILE A CA 1
ATOM 2358 C C . ILE A 1 292 ? -13.517 -5.582 12.484 1.00 93.19 292 ILE A C 1
ATOM 2360 O O . ILE A 1 292 ? -13.019 -5.887 13.569 1.00 93.19 292 ILE A O 1
ATOM 2364 N N . GLU A 1 293 ? -14.702 -6.057 12.094 1.00 90.62 293 GLU A N 1
ATOM 2365 C CA . GLU A 1 293 ? -15.523 -6.913 12.953 1.00 90.62 293 GLU A CA 1
ATOM 2366 C C . GLU A 1 293 ? -14.938 -8.314 13.151 1.00 90.62 293 GLU A C 1
ATOM 2368 O O . GLU A 1 293 ? -14.853 -8.787 14.285 1.00 90.62 293 GLU A O 1
ATOM 2373 N N . ASN A 1 294 ? -14.526 -8.976 12.068 1.00 92.25 294 ASN A N 1
ATOM 2374 C CA . ASN A 1 294 ? -14.162 -10.393 12.106 1.00 92.25 294 ASN A CA 1
ATOM 2375 C C . ASN A 1 294 ? -12.705 -10.647 12.504 1.00 92.25 294 ASN A C 1
ATOM 2377 O O . ASN A 1 294 ? -12.380 -11.752 12.944 1.00 92.25 294 ASN A O 1
ATOM 2381 N N . HIS A 1 295 ? -11.809 -9.678 12.303 1.00 93.75 295 HIS A N 1
ATOM 2382 C CA . HIS A 1 295 ? -10.364 -9.891 12.445 1.00 93.75 295 HIS A CA 1
ATOM 2383 C C . HIS A 1 295 ? -9.711 -8.962 13.459 1.00 93.75 295 HIS A C 1
ATOM 2385 O O . HIS A 1 295 ? -8.790 -9.390 14.147 1.00 93.75 295 HIS A O 1
ATOM 2391 N N . HIS A 1 296 ? -10.233 -7.748 13.630 1.00 93.12 296 HIS A N 1
ATOM 2392 C CA . HIS A 1 296 ? -9.653 -6.773 14.560 1.00 93.12 296 HIS A CA 1
ATOM 2393 C C . HIS A 1 296 ? -10.418 -6.653 15.869 1.00 93.12 296 HIS A C 1
ATOM 2395 O O . HIS A 1 296 ? -10.103 -5.800 16.686 1.00 93.12 296 HIS A O 1
ATOM 2401 N N . GLY A 1 297 ? -11.414 -7.512 16.104 1.00 88.81 297 GLY A N 1
ATOM 2402 C CA . GLY A 1 297 ? -12.171 -7.531 17.353 1.00 88.81 297 GLY A CA 1
ATOM 2403 C C . GLY A 1 297 ? -13.107 -6.333 17.524 1.00 88.81 297 GLY A C 1
ATOM 2404 O O . GLY A 1 297 ? -13.473 -6.029 18.658 1.00 88.81 297 GLY A O 1
ATOM 2405 N N . GLY A 1 298 ? -13.495 -5.671 16.430 1.00 90.88 298 GLY A N 1
ATOM 2406 C CA . GLY A 1 298 ? -14.387 -4.513 16.409 1.00 90.88 298 GLY A CA 1
ATOM 2407 C C . GLY A 1 298 ? -13.661 -3.166 16.345 1.00 90.88 298 GLY A C 1
ATOM 2408 O O . GLY A 1 298 ? -12.448 -3.063 16.512 1.00 90.88 298 GLY A O 1
ATOM 2409 N N . TYR A 1 299 ? -14.434 -2.101 16.125 1.00 91.44 299 TYR A N 1
ATOM 2410 C CA . TYR A 1 299 ? -13.923 -0.752 15.847 1.00 91.44 299 TYR A CA 1
ATOM 2411 C C . TYR A 1 299 ? -13.037 -0.161 16.943 1.00 91.44 299 TYR A C 1
ATOM 2413 O O . TYR A 1 299 ? -12.105 0.567 16.631 1.00 91.44 299 TYR A O 1
ATOM 2421 N N . TYR A 1 300 ? -13.293 -0.468 18.218 1.00 90.12 300 TYR A N 1
ATOM 2422 C CA . TYR A 1 300 ? -12.441 0.008 19.312 1.00 90.12 300 TYR A CA 1
ATOM 2423 C C . TYR A 1 300 ? -11.018 -0.546 19.204 1.00 90.12 300 TYR A C 1
ATOM 2425 O O . TYR A 1 300 ? -10.040 0.198 19.262 1.00 90.12 300 TYR A O 1
ATOM 2433 N N . HIS A 1 301 ? -10.909 -1.860 19.027 1.00 91.62 301 HIS A N 1
ATOM 2434 C CA . HIS A 1 301 ? -9.626 -2.540 18.922 1.00 91.62 301 HIS A CA 1
ATOM 2435 C C . HIS A 1 301 ? -8.917 -2.184 17.617 1.00 91.62 301 HIS A C 1
ATOM 2437 O O . HIS A 1 301 ? -7.724 -1.894 17.653 1.00 91.62 301 HIS A O 1
ATOM 2443 N N . ALA A 1 302 ? -9.659 -2.091 16.509 1.00 93.62 302 ALA A N 1
ATOM 2444 C CA . ALA A 1 302 ? -9.144 -1.549 15.258 1.00 93.62 302 ALA A CA 1
ATOM 2445 C C . ALA A 1 302 ? -8.593 -0.129 15.447 1.00 93.62 302 ALA A C 1
ATOM 2447 O O . ALA A 1 302 ? -7.476 0.143 15.033 1.00 93.62 302 ALA A O 1
ATOM 2448 N N . ALA A 1 303 ? -9.313 0.753 16.147 1.00 93.88 303 ALA A N 1
ATOM 2449 C CA . ALA A 1 303 ? -8.884 2.135 16.356 1.00 93.88 303 ALA A CA 1
ATOM 2450 C C . ALA A 1 303 ? -7.603 2.203 17.190 1.00 93.88 303 ALA A C 1
ATOM 2452 O O . ALA A 1 303 ? -6.670 2.909 16.820 1.00 93.88 303 ALA A O 1
ATOM 2453 N N . LYS A 1 304 ? -7.508 1.398 18.257 1.00 91.75 304 LYS A N 1
ATOM 2454 C CA . LYS A 1 304 ? -6.280 1.275 19.055 1.00 91.75 304 LYS A CA 1
ATOM 2455 C C . LYS A 1 304 ? -5.109 0.751 18.212 1.00 91.75 304 LYS A C 1
ATOM 2457 O O . LYS A 1 304 ? -4.009 1.279 18.339 1.00 91.75 304 LYS A O 1
ATOM 2462 N N . ALA A 1 305 ? -5.348 -0.250 17.363 1.00 92.19 305 ALA A N 1
ATOM 2463 C CA . ALA A 1 305 ? -4.323 -0.876 16.529 1.00 92.19 305 ALA A CA 1
ATOM 2464 C C . ALA A 1 305 ? -3.823 0.035 15.398 1.00 92.19 305 ALA A C 1
ATOM 2466 O O . ALA A 1 305 ? -2.643 0.003 15.081 1.00 92.19 305 ALA A O 1
ATOM 2467 N N . THR A 1 306 ? -4.696 0.867 14.828 1.00 92.19 306 THR A N 1
ATOM 2468 C CA . THR A 1 306 ? -4.363 1.785 13.725 1.00 92.19 306 THR A CA 1
ATOM 2469 C C . THR A 1 306 ? -4.125 3.217 14.199 1.00 92.19 306 THR A C 1
ATOM 2471 O O . THR A 1 306 ? -4.230 4.148 13.406 1.00 92.19 306 THR A O 1
ATOM 2474 N N . HIS A 1 307 ? -3.917 3.422 15.504 1.00 93.12 307 HIS A N 1
ATOM 2475 C CA . HIS A 1 307 ? -3.703 4.736 16.124 1.00 93.12 307 HIS A CA 1
ATOM 2476 C C . HIS A 1 307 ? -4.774 5.796 15.797 1.00 93.12 307 HIS A C 1
ATOM 2478 O O . HIS A 1 307 ? -4.494 6.993 15.745 1.00 93.12 307 HIS A O 1
ATOM 2484 N N . ARG A 1 308 ? -6.023 5.359 15.618 1.00 93.12 308 ARG A N 1
ATOM 2485 C CA . ARG A 1 308 ? -7.194 6.212 15.394 1.00 93.12 308 ARG A CA 1
ATOM 2486 C C . ARG A 1 308 ? -7.999 6.391 16.673 1.00 93.12 308 ARG A C 1
ATOM 2488 O O . ARG A 1 308 ? -7.924 5.590 17.605 1.00 93.12 308 ARG A O 1
ATOM 2495 N N . TRP A 1 309 ? -8.821 7.430 16.716 1.00 91.75 309 TRP A N 1
ATOM 2496 C CA . TRP A 1 309 ? -9.723 7.690 17.837 1.00 91.75 309 TRP A CA 1
ATOM 2497 C C . TRP A 1 309 ? -11.186 7.454 17.444 1.00 91.75 309 TRP A C 1
ATOM 2499 O O . TRP A 1 309 ? -11.599 7.696 16.313 1.00 91.75 309 TRP A O 1
ATOM 2509 N N . LEU A 1 310 ? -12.000 6.968 18.386 1.00 90.44 310 LEU A N 1
ATOM 2510 C CA . LEU A 1 310 ? -13.446 6.844 18.183 1.00 90.44 310 LEU A CA 1
ATOM 2511 C C . LEU A 1 310 ? -14.117 8.211 18.359 1.00 90.44 310 LEU A C 1
ATOM 2513 O O . LEU A 1 310 ? -13.883 8.892 19.363 1.00 90.44 310 LEU A O 1
ATOM 2517 N N . ARG A 1 311 ? -14.986 8.595 17.417 1.00 86.81 311 ARG A N 1
ATOM 2518 C CA . ARG A 1 311 ? -15.719 9.868 17.480 1.00 86.81 311 ARG A CA 1
ATOM 2519 C C . ARG A 1 311 ? -16.608 9.955 18.720 1.00 86.81 311 ARG A C 1
ATOM 2521 O O . ARG A 1 311 ? -17.171 8.959 19.185 1.00 86.81 311 ARG A O 1
ATOM 2528 N N . ALA A 1 312 ? -16.792 11.174 19.228 1.00 80.31 312 ALA A N 1
ATOM 2529 C CA . ALA A 1 312 ? -17.840 11.435 20.207 1.00 80.31 312 ALA A CA 1
ATOM 2530 C C . ALA A 1 312 ? -19.192 11.030 19.601 1.00 80.31 312 ALA A C 1
ATOM 2532 O O . ALA A 1 312 ? -19.510 11.402 18.476 1.00 80.31 312 ALA A O 1
ATOM 2533 N N . GLY A 1 313 ? -19.961 10.224 20.329 1.00 79.56 313 GLY A N 1
ATOM 2534 C CA . GLY A 1 313 ? -21.219 9.686 19.820 1.00 79.56 313 GLY A CA 1
ATOM 2535 C C . GLY A 1 313 ? -21.102 8.382 19.024 1.00 79.56 313 GLY A C 1
ATOM 2536 O O . GLY A 1 313 ? -22.136 7.819 18.695 1.00 79.56 313 GLY A O 1
ATOM 2537 N N . TYR A 1 314 ? -19.900 7.832 18.793 1.00 83.38 314 TYR A N 1
ATOM 2538 C CA . TYR A 1 314 ? -19.734 6.525 18.130 1.00 83.38 314 TYR A CA 1
ATOM 2539 C C . TYR A 1 314 ? -20.596 5.426 18.787 1.00 83.38 314 TYR A C 1
ATOM 2541 O O . TYR A 1 314 ? -21.278 4.654 18.123 1.00 83.38 314 TYR A O 1
ATOM 2549 N N . TRP A 1 315 ? -20.631 5.415 20.120 1.00 86.31 315 TRP A N 1
ATOM 2550 C CA . TRP A 1 315 ? -21.413 4.465 20.915 1.00 86.31 315 TRP A CA 1
ATOM 2551 C C . TRP A 1 315 ? -22.910 4.784 21.015 1.00 86.31 315 TRP A C 1
ATOM 2553 O O . TRP A 1 315 ? -23.650 4.011 21.620 1.00 86.31 315 TRP A O 1
ATOM 2563 N N . VAL A 1 316 ? -23.362 5.919 20.474 1.00 76.69 316 VAL A N 1
ATOM 2564 C CA . VAL A 1 316 ? -24.793 6.263 20.423 1.00 76.69 316 VAL A CA 1
ATOM 2565 C C . VAL A 1 316 ? -25.504 5.389 19.389 1.00 76.69 316 VAL A C 1
ATOM 2567 O O . VAL A 1 316 ? -26.692 5.112 19.549 1.00 76.69 316 VAL A O 1
ATOM 2570 N N . ASP A 1 317 ? -24.773 4.869 18.395 1.00 68.44 317 ASP A N 1
ATOM 2571 C CA . ASP A 1 317 ? -25.288 3.827 17.514 1.00 68.44 317 ASP A CA 1
ATOM 2572 C C . ASP A 1 317 ? -25.362 2.482 18.268 1.00 68.44 317 ASP A C 1
ATOM 2574 O O . ASP A 1 317 ? -24.376 1.787 18.547 1.00 68.44 317 ASP A O 1
ATOM 2578 N N . ASN A 1 318 ? -26.585 2.166 18.681 1.00 68.12 318 ASN A N 1
ATOM 2579 C CA . ASN A 1 318 ? -26.962 1.147 19.659 1.00 68.12 318 ASN A CA 1
ATOM 2580 C C . ASN A 1 318 ? -26.403 -0.281 19.404 1.00 68.12 318 ASN A C 1
ATOM 2582 O O . ASN A 1 318 ? -26.004 -0.937 20.375 1.00 68.12 318 ASN A O 1
ATOM 2586 N N . PRO A 1 319 ? -26.301 -0.798 18.158 1.00 84.06 319 PRO A N 1
ATOM 2587 C CA . PRO A 1 319 ? -25.888 -2.184 17.920 1.00 84.06 319 PRO A CA 1
ATOM 2588 C C . PRO A 1 319 ? -24.455 -2.479 18.378 1.00 84.06 319 PRO A C 1
ATOM 2590 O O . PRO A 1 319 ? -24.192 -3.518 18.996 1.00 84.06 319 PRO A O 1
ATOM 2593 N N . SER A 1 320 ? -23.532 -1.551 18.116 1.00 83.75 320 SER A N 1
ATOM 2594 C CA . SER A 1 320 ? -22.113 -1.695 18.456 1.00 83.75 320 SER A CA 1
ATOM 2595 C C . SER A 1 320 ? -21.888 -1.631 19.961 1.00 83.75 320 SER A C 1
ATOM 2597 O O . SER A 1 320 ? -21.194 -2.488 20.511 1.00 83.75 320 SER A O 1
ATOM 2599 N N . LEU A 1 321 ? -22.549 -0.692 20.646 1.00 91.38 321 LEU A N 1
ATOM 2600 C CA . LEU A 1 321 ? -22.508 -0.604 22.104 1.00 91.38 321 LEU A CA 1
ATOM 2601 C C . LEU A 1 321 ? -23.053 -1.874 22.763 1.00 91.38 321 LEU A C 1
ATOM 2603 O O . LEU A 1 321 ? -22.424 -2.426 23.664 1.00 91.38 321 LEU A O 1
ATOM 2607 N N . LYS A 1 322 ? -24.212 -2.362 22.304 1.00 93.25 322 LYS A N 1
ATOM 2608 C CA . LYS A 1 322 ? -24.855 -3.561 22.852 1.00 93.25 322 LYS A CA 1
ATOM 2609 C C . LYS A 1 322 ? -23.972 -4.797 22.730 1.00 93.25 322 LYS A C 1
ATOM 2611 O O . LYS A 1 322 ? -23.849 -5.559 23.689 1.00 93.25 322 LYS A O 1
ATOM 2616 N N . ARG A 1 323 ? -23.365 -5.002 21.562 1.00 91.06 323 ARG A N 1
ATOM 2617 C CA . ARG A 1 323 ? -22.443 -6.114 21.306 1.00 91.06 323 ARG A CA 1
ATOM 2618 C C . ARG A 1 323 ? -21.210 -6.036 22.202 1.00 91.06 323 ARG A C 1
ATOM 2620 O O . ARG A 1 323 ? -20.878 -7.024 22.853 1.00 91.06 323 ARG A O 1
ATOM 2627 N N . GLU A 1 324 ? -20.592 -4.863 22.291 1.00 92.12 324 GLU A N 1
ATOM 2628 C CA . GLU A 1 324 ? -19.363 -4.688 23.063 1.00 92.12 324 GLU A CA 1
ATOM 2629 C C . GLU A 1 324 ? -19.599 -4.812 24.574 1.00 92.12 324 GLU A C 1
ATOM 2631 O O . GLU A 1 324 ? -18.862 -5.514 25.264 1.00 92.12 324 GLU A O 1
ATOM 2636 N N . MET A 1 325 ? -20.688 -4.238 25.090 1.00 95.12 325 MET A N 1
ATOM 2637 C CA . MET A 1 325 ? -21.063 -4.381 26.501 1.00 95.12 325 MET A CA 1
ATOM 2638 C C . MET A 1 325 ? -21.350 -5.835 26.883 1.00 95.12 325 MET A C 1
ATOM 2640 O O . MET A 1 325 ? -20.922 -6.286 27.942 1.00 95.12 325 MET A O 1
ATOM 2644 N N . LYS A 1 326 ? -22.036 -6.598 26.020 1.00 95.06 326 LYS A N 1
ATOM 2645 C CA . LYS A 1 326 ? -22.273 -8.034 26.249 1.00 95.06 326 LYS A CA 1
ATOM 2646 C C . LYS A 1 326 ? -20.978 -8.840 26.248 1.00 95.06 326 LYS A C 1
ATOM 2648 O O . LYS A 1 326 ? -20.830 -9.744 27.067 1.00 95.06 326 LYS A O 1
ATOM 2653 N N . ARG A 1 327 ? -20.041 -8.504 25.359 1.00 93.00 327 ARG A N 1
ATOM 2654 C CA . ARG A 1 327 ? -18.714 -9.123 25.326 1.00 93.00 327 ARG A CA 1
ATOM 2655 C C . ARG A 1 327 ? -17.948 -8.852 26.619 1.00 93.00 327 ARG A C 1
ATOM 2657 O O . ARG A 1 327 ? -17.442 -9.798 27.211 1.00 93.00 327 ARG A O 1
ATOM 2664 N N . LEU A 1 328 ? -17.905 -7.605 27.090 1.00 94.44 328 LEU A N 1
ATOM 2665 C CA . LEU A 1 328 ? -17.239 -7.264 28.353 1.00 94.44 328 LEU A CA 1
ATOM 2666 C C . LEU A 1 328 ? -17.906 -7.928 29.559 1.00 94.44 328 LEU A C 1
ATOM 2668 O O . LEU A 1 328 ? -17.216 -8.478 30.409 1.00 94.44 328 LEU A O 1
ATOM 2672 N N . ALA A 1 329 ? -19.239 -7.955 29.603 1.00 95.00 329 ALA A N 1
ATOM 2673 C CA . ALA A 1 329 ? -19.987 -8.669 30.636 1.00 95.00 329 ALA A CA 1
ATOM 2674 C C . ALA A 1 329 ? -19.618 -10.164 30.675 1.00 95.00 329 ALA A C 1
ATOM 2676 O O . ALA A 1 329 ? -19.422 -10.735 31.747 1.00 95.00 329 ALA A O 1
ATOM 2677 N N . TYR A 1 330 ? -19.481 -10.798 29.506 1.00 94.56 330 TYR A N 1
ATOM 2678 C CA . TYR A 1 330 ? -19.035 -12.186 29.394 1.00 94.56 330 TYR A CA 1
ATOM 2679 C C . TYR A 1 330 ? -17.586 -12.373 29.871 1.00 94.56 330 TYR A C 1
ATOM 2681 O O . TYR A 1 330 ? -17.326 -13.270 30.670 1.00 94.56 330 TYR A O 1
ATOM 2689 N N . LEU A 1 331 ? -16.660 -11.510 29.436 1.00 91.25 331 LEU A N 1
ATOM 2690 C CA . LEU A 1 331 ? -15.243 -11.568 29.822 1.00 91.25 331 LEU A CA 1
ATOM 2691 C C . LEU A 1 331 ? -15.025 -11.340 31.325 1.00 91.25 331 LEU A C 1
ATOM 2693 O O . LEU A 1 331 ? -14.169 -11.990 31.916 1.00 91.25 331 LEU A O 1
ATOM 2697 N N . ASN A 1 332 ? -15.848 -10.503 31.958 1.00 92.19 332 ASN A N 1
ATOM 2698 C CA . ASN A 1 332 ? -15.814 -10.256 33.402 1.00 92.19 332 ASN A CA 1
ATOM 2699 C C . ASN A 1 332 ? -16.497 -11.366 34.230 1.00 92.19 332 ASN A C 1
ATOM 2701 O O . ASN A 1 332 ? -16.680 -11.210 35.434 1.00 92.19 332 ASN A O 1
ATOM 2705 N N . GLY A 1 333 ? -16.929 -12.472 33.610 1.00 94.94 333 GLY A N 1
ATOM 2706 C CA . GLY A 1 333 ? -17.580 -13.594 34.301 1.00 94.94 333 GLY A CA 1
ATOM 2707 C C . GLY A 1 333 ? -19.038 -13.337 34.705 1.00 94.94 333 GLY A C 1
ATOM 2708 O O . GLY A 1 333 ? -19.641 -14.132 35.431 1.00 94.94 333 GLY A O 1
ATOM 2709 N N . HIS A 1 334 ? -19.641 -12.247 34.228 1.00 95.88 334 HIS A N 1
ATOM 2710 C CA . HIS A 1 334 ? -20.993 -11.830 34.587 1.00 95.88 334 HIS A CA 1
ATOM 2711 C C . HIS A 1 334 ? -21.836 -11.505 33.343 1.00 95.88 334 HIS A C 1
ATOM 2713 O O . HIS A 1 334 ? -22.260 -10.367 33.162 1.00 95.88 334 HIS A O 1
ATOM 2719 N N . PRO A 1 335 ? -22.182 -12.499 32.500 1.00 95.75 335 PRO A N 1
ATOM 2720 C CA . PRO A 1 335 ? -22.770 -12.277 31.169 1.00 95.75 335 PRO A CA 1
ATOM 2721 C C . PRO A 1 335 ? -24.138 -11.575 31.166 1.00 95.75 335 PRO A C 1
ATOM 2723 O O . PRO A 1 335 ? -24.618 -11.161 30.113 1.00 95.75 335 PRO A O 1
ATOM 2726 N N . LYS A 1 336 ? -24.792 -11.464 32.328 1.00 97.44 336 LYS A N 1
ATOM 2727 C CA . LYS A 1 336 ? -26.086 -10.789 32.503 1.00 97.44 336 LYS A CA 1
ATOM 2728 C C . LYS A 1 336 ? -25.975 -9.443 33.218 1.00 97.44 336 LYS A C 1
ATOM 2730 O O . LYS A 1 336 ? -26.997 -8.776 33.343 1.00 97.44 336 LYS A O 1
ATOM 2735 N N . ILE A 1 337 ? -24.796 -9.053 33.703 1.00 96.94 337 ILE A N 1
ATOM 2736 C CA . ILE A 1 337 ? -24.595 -7.838 34.500 1.00 96.94 337 ILE A CA 1
ATOM 2737 C C . ILE A 1 337 ? -23.769 -6.847 33.684 1.00 96.94 337 ILE A C 1
ATOM 2739 O O . ILE A 1 337 ? -22.730 -7.199 33.136 1.00 96.94 337 ILE A O 1
ATOM 2743 N N . LEU A 1 338 ? -24.245 -5.607 33.595 1.00 96.88 338 LEU A N 1
ATOM 2744 C CA . LEU A 1 338 ? -23.504 -4.529 32.952 1.00 96.88 338 LEU A CA 1
ATOM 2745 C C . LEU A 1 338 ? -22.311 -4.122 33.839 1.00 96.88 338 LEU A C 1
ATOM 2747 O O . LEU A 1 338 ? -22.554 -3.826 35.017 1.00 96.88 338 LEU A O 1
ATOM 2751 N N . PRO A 1 339 ? -21.079 -4.054 33.297 1.00 96.25 339 PRO A N 1
ATOM 2752 C CA . PRO A 1 339 ? -19.935 -3.521 34.026 1.00 96.25 339 PRO A CA 1
ATOM 2753 C C . PRO A 1 339 ? -20.195 -2.086 34.496 1.00 96.25 339 PRO A C 1
ATOM 2755 O O . PRO A 1 339 ? -20.762 -1.278 33.752 1.00 96.25 339 PRO A O 1
ATOM 2758 N N . ASP A 1 340 ? -19.815 -1.768 35.731 1.00 95.31 340 ASP A N 1
ATOM 2759 C CA . ASP A 1 340 ? -19.930 -0.410 36.260 1.00 95.31 340 ASP A CA 1
ATOM 2760 C C . ASP A 1 340 ? -18.831 0.524 35.717 1.00 95.31 340 ASP A C 1
ATOM 2762 O O . ASP A 1 340 ? -17.966 0.135 34.932 1.00 95.31 340 ASP A O 1
ATOM 2766 N N . ARG A 1 341 ? -18.902 1.813 36.071 1.00 93.69 341 ARG A N 1
ATOM 2767 C CA . ARG A 1 341 ? -17.947 2.811 35.568 1.00 93.69 341 ARG A CA 1
ATOM 2768 C C . ARG A 1 341 ? -16.512 2.490 35.987 1.00 93.69 341 ARG A C 1
ATOM 2770 O O . ARG A 1 341 ? -15.610 2.748 35.196 1.00 93.69 341 ARG A O 1
ATOM 2777 N N . ASP A 1 342 ? -16.316 1.997 37.203 1.00 93.00 342 ASP A N 1
ATOM 2778 C CA . ASP A 1 342 ? -14.984 1.749 37.745 1.00 93.00 342 ASP A CA 1
ATOM 2779 C C . ASP A 1 342 ? -14.386 0.505 37.074 1.00 93.00 342 ASP A C 1
ATOM 2781 O O . ASP A 1 342 ? -13.260 0.569 36.594 1.00 93.00 342 ASP A O 1
ATOM 2785 N N . GLU A 1 343 ? -15.184 -0.547 36.865 1.00 94.75 343 GLU A N 1
ATOM 2786 C CA . GLU A 1 343 ? -14.794 -1.724 36.072 1.00 94.75 343 GLU A CA 1
ATOM 2787 C C . GLU A 1 343 ? -14.441 -1.356 34.622 1.00 94.75 343 GLU A C 1
ATOM 2789 O O . GLU A 1 343 ? -13.451 -1.835 34.074 1.00 94.75 343 GLU A O 1
ATOM 2794 N N . LEU A 1 344 ? -15.219 -0.480 33.975 1.00 95.00 344 LEU A N 1
ATOM 2795 C CA . LEU A 1 344 ? -14.894 -0.009 32.624 1.00 95.00 344 LEU A CA 1
ATOM 2796 C C . LEU A 1 344 ? -13.589 0.798 32.597 1.00 95.00 344 LEU A C 1
ATOM 2798 O O . LEU A 1 344 ? -12.846 0.710 31.625 1.00 95.00 344 LEU A O 1
ATOM 2802 N N . VAL A 1 345 ? -13.300 1.579 33.640 1.00 92.06 345 VAL A N 1
ATOM 2803 C CA . VAL A 1 345 ? -12.042 2.329 33.771 1.00 92.06 345 VAL A CA 1
ATOM 2804 C C . VAL A 1 345 ? -10.859 1.386 33.996 1.00 92.06 345 VAL A C 1
ATOM 2806 O O . VAL A 1 345 ? -9.829 1.569 33.354 1.00 92.06 345 VAL A O 1
ATOM 2809 N N . GLU A 1 346 ? -11.014 0.368 34.843 1.00 91.94 346 GLU A N 1
ATOM 2810 C CA . GLU A 1 346 ? -9.999 -0.668 35.083 1.00 91.94 346 GLU A CA 1
ATOM 2811 C C . GLU A 1 346 ? -9.673 -1.466 33.813 1.00 91.94 346 GLU A C 1
ATOM 2813 O O . GLU A 1 346 ? -8.527 -1.848 33.597 1.00 91.94 346 GLU A O 1
ATOM 2818 N N . LEU A 1 347 ? -10.654 -1.652 32.927 1.00 90.62 347 LEU A N 1
ATOM 2819 C CA . LEU A 1 347 ? -10.478 -2.285 31.615 1.00 90.62 347 LEU A CA 1
ATOM 2820 C C . LEU A 1 347 ? -9.933 -1.337 30.529 1.00 90.62 347 LEU A C 1
ATOM 2822 O O . LEU A 1 347 ? -9.947 -1.687 29.348 1.00 90.62 347 LEU A O 1
ATOM 2826 N N . GLU A 1 348 ? -9.510 -0.122 30.893 1.00 91.38 348 GLU A N 1
ATOM 2827 C CA . GLU A 1 348 ? -9.105 0.953 29.971 1.00 91.38 348 GLU A CA 1
ATOM 2828 C C . GLU A 1 348 ? -10.202 1.355 28.959 1.00 91.38 348 GLU A C 1
ATOM 2830 O O . GLU A 1 348 ? -9.936 1.982 27.933 1.00 91.38 348 GLU A O 1
ATOM 2835 N N . ARG A 1 349 ? -11.470 1.032 29.237 1.00 93.19 349 ARG A N 1
ATOM 2836 C CA . ARG A 1 349 ? -12.642 1.323 28.391 1.00 93.19 349 ARG A CA 1
ATOM 2837 C C . ARG A 1 349 ? -13.313 2.638 28.761 1.00 93.19 349 ARG A C 1
ATOM 2839 O O . ARG A 1 349 ? -14.524 2.729 28.995 1.00 93.19 349 ARG A O 1
ATOM 2846 N N . HIS A 1 350 ? -12.513 3.703 28.791 1.00 89.88 350 HIS A N 1
ATOM 2847 C CA . HIS A 1 350 ? -12.985 5.062 29.080 1.00 89.88 350 HIS A CA 1
ATOM 2848 C C . HIS A 1 350 ? -14.025 5.564 28.068 1.00 89.88 350 HIS A C 1
ATOM 2850 O O . HIS A 1 350 ? -14.892 6.371 28.407 1.00 89.88 350 HIS A O 1
ATOM 2856 N N . ASP A 1 351 ? -13.940 5.086 26.830 1.00 88.56 351 ASP A N 1
ATOM 2857 C CA . ASP A 1 351 ? -14.880 5.343 25.745 1.00 88.56 351 ASP A CA 1
ATOM 2858 C C . ASP A 1 351 ? -16.296 4.860 26.100 1.00 88.56 351 ASP A C 1
ATOM 2860 O O . ASP A 1 351 ? -17.260 5.624 25.999 1.00 88.56 351 ASP A O 1
ATOM 2864 N N . LEU A 1 352 ? -16.412 3.637 26.622 1.00 93.75 352 LEU A N 1
ATOM 2865 C CA . LEU A 1 352 ? -17.677 3.062 27.069 1.00 93.75 352 LEU A CA 1
ATOM 2866 C C . LEU A 1 352 ? -18.187 3.714 28.353 1.00 93.75 352 LEU A C 1
ATOM 2868 O O . LEU A 1 352 ? -19.384 3.968 28.469 1.00 93.75 352 LEU A O 1
ATOM 2872 N N . ALA A 1 353 ? -17.307 4.060 29.295 1.00 93.69 353 ALA A N 1
ATOM 2873 C CA . ALA A 1 353 ? -17.704 4.791 30.500 1.00 93.69 353 ALA A CA 1
ATOM 2874 C C . ALA A 1 353 ? -18.344 6.156 30.160 1.00 93.69 353 ALA A C 1
ATOM 2876 O O . ALA A 1 353 ? -19.354 6.558 30.755 1.00 93.69 353 ALA A O 1
ATOM 2877 N N . ARG A 1 354 ? -17.795 6.859 29.158 1.00 90.25 354 ARG A N 1
ATOM 2878 C CA . ARG A 1 354 ? -18.383 8.098 28.624 1.00 90.25 354 ARG A CA 1
ATOM 2879 C C . ARG A 1 354 ? -19.708 7.830 27.916 1.00 90.25 354 ARG A C 1
ATOM 2881 O O . ARG A 1 354 ? -20.658 8.572 28.150 1.00 90.25 354 ARG A O 1
ATOM 2888 N N . ALA A 1 355 ? -19.801 6.762 27.122 1.00 92.38 355 ALA A N 1
ATOM 2889 C CA . ALA A 1 355 ? -21.041 6.367 26.453 1.00 92.38 355 ALA A CA 1
ATOM 2890 C C . ALA A 1 355 ? -22.178 6.079 27.445 1.00 92.38 355 ALA A C 1
ATOM 2892 O O . ALA A 1 355 ? -23.279 6.600 27.286 1.00 92.38 355 ALA A O 1
ATOM 2893 N N . VAL A 1 356 ? -21.896 5.331 28.518 1.00 93.56 356 VAL A N 1
ATOM 2894 C CA . VAL A 1 356 ? -22.852 5.058 29.606 1.00 93.56 356 VAL A CA 1
ATOM 2895 C C . VAL A 1 356 ? -23.355 6.361 30.224 1.00 93.56 356 VAL A C 1
ATOM 2897 O O . VAL A 1 356 ? -24.547 6.513 30.482 1.00 93.56 356 VAL A O 1
ATOM 2900 N N . THR A 1 357 ? -22.455 7.321 30.448 1.00 92.31 357 THR A N 1
ATOM 2901 C CA . THR A 1 357 ? -22.816 8.637 30.994 1.00 92.31 357 THR A CA 1
ATOM 2902 C C . THR A 1 357 ? -23.707 9.412 30.019 1.00 92.31 357 THR A C 1
ATOM 2904 O O . THR A 1 357 ? -24.753 9.918 30.423 1.00 92.31 357 THR A O 1
ATOM 2907 N N . ALA A 1 358 ? -23.346 9.441 28.733 1.00 90.44 358 ALA A N 1
ATOM 2908 C CA . ALA A 1 358 ? -24.098 10.132 27.685 1.00 90.44 358 ALA A CA 1
ATOM 2909 C C . ALA A 1 358 ? -25.507 9.547 27.470 1.00 90.44 358 ALA A C 1
ATOM 2911 O O . ALA A 1 358 ? -26.450 10.291 27.222 1.00 90.44 358 ALA A O 1
ATOM 2912 N N . LEU A 1 359 ? -25.681 8.233 27.648 1.00 92.50 359 LEU A N 1
ATOM 2913 C CA . LEU A 1 359 ? -26.980 7.549 27.561 1.00 92.50 359 LEU A CA 1
ATOM 2914 C C . LEU A 1 359 ? -27.845 7.696 28.827 1.00 92.50 359 LEU A C 1
ATOM 2916 O O . LEU A 1 359 ? -28.902 7.075 28.954 1.00 92.50 359 LEU A O 1
ATOM 2920 N N . GLY A 1 360 ? -27.422 8.533 29.778 1.00 93.62 360 GLY A N 1
ATOM 2921 C CA . GLY A 1 360 ? -28.158 8.813 31.008 1.00 93.62 360 GLY A CA 1
ATOM 2922 C C . GLY A 1 360 ? -27.944 7.771 32.109 1.00 93.62 360 GLY A C 1
ATOM 2923 O O . GLY A 1 360 ? -28.825 7.562 32.945 1.00 93.62 360 GLY A O 1
ATOM 2924 N N . GLY A 1 361 ? -26.774 7.131 32.122 1.00 94.56 361 GLY A N 1
ATOM 2925 C CA . GLY A 1 361 ? -26.272 6.312 33.221 1.00 94.56 361 GLY A CA 1
ATOM 2926 C C . GLY A 1 361 ? -26.454 4.803 33.048 1.00 94.56 361 GLY A C 1
ATOM 2927 O O . GLY A 1 361 ? -27.020 4.304 32.072 1.00 94.56 361 GLY A O 1
ATOM 2928 N N . LEU A 1 362 ? -25.971 4.062 34.052 1.00 95.44 362 LEU A N 1
ATOM 2929 C CA . LEU A 1 362 ? -25.890 2.596 34.046 1.00 95.44 362 LEU A CA 1
ATOM 2930 C C . LEU A 1 362 ? -27.252 1.929 33.812 1.00 95.44 362 LEU A C 1
ATOM 2932 O O . LEU A 1 362 ? -27.348 0.981 33.045 1.00 95.44 362 LEU A O 1
ATOM 2936 N N . ARG A 1 363 ? -28.316 2.432 34.452 1.00 95.94 363 ARG A N 1
ATOM 2937 C CA . ARG A 1 363 ? -29.657 1.828 34.391 1.00 95.94 363 ARG A CA 1
ATOM 2938 C C . ARG A 1 363 ? -30.274 1.920 32.995 1.00 95.94 363 ARG A C 1
ATOM 2940 O O . ARG A 1 363 ? -30.723 0.903 32.482 1.00 95.94 363 ARG A O 1
ATOM 2947 N N . LYS A 1 364 ? -30.248 3.112 32.385 1.00 95.19 364 LYS A N 1
ATOM 2948 C CA . LYS A 1 364 ? -30.738 3.325 31.013 1.00 95.19 364 LYS A CA 1
ATOM 2949 C C . LYS A 1 364 ? -29.915 2.533 30.005 1.00 95.19 364 LYS A C 1
ATOM 2951 O O . LYS A 1 364 ? -30.474 1.888 29.127 1.00 95.19 364 LYS A O 1
ATOM 2956 N N . THR A 1 365 ? -28.592 2.527 30.177 1.00 95.38 365 THR A N 1
ATOM 2957 C CA . THR A 1 365 ? -27.706 1.739 29.312 1.00 95.38 365 THR A CA 1
ATOM 2958 C C . THR A 1 365 ? -28.018 0.247 29.430 1.00 95.38 365 THR A C 1
ATOM 2960 O O . THR A 1 365 ? -28.153 -0.417 28.412 1.00 95.38 365 THR A O 1
ATOM 2963 N N . ALA A 1 366 ? -28.179 -0.278 30.650 1.00 96.06 366 ALA A N 1
ATOM 2964 C CA . ALA A 1 366 ? -28.474 -1.687 30.904 1.00 96.06 366 ALA A CA 1
ATOM 2965 C C . ALA A 1 366 ? -29.787 -2.129 30.236 1.00 96.06 366 ALA A C 1
ATOM 2967 O O . ALA A 1 366 ? -29.809 -3.151 29.554 1.00 96.06 366 ALA A O 1
ATOM 2968 N N . GLU A 1 367 ? -30.843 -1.321 30.350 1.00 95.44 367 GLU A N 1
ATOM 2969 C CA . GLU A 1 367 ? -32.117 -1.540 29.655 1.00 95.44 367 GLU A CA 1
ATOM 2970 C C . GLU A 1 367 ? -31.936 -1.564 28.130 1.00 95.44 367 GLU A C 1
ATOM 2972 O O . GLU A 1 367 ? -32.352 -2.516 27.470 1.00 95.44 367 GLU A O 1
ATOM 2977 N N . LEU A 1 368 ? -31.224 -0.573 27.588 1.00 94.44 368 LEU A N 1
ATOM 2978 C CA . LEU A 1 368 ? -30.951 -0.436 26.158 1.00 94.44 368 LEU A CA 1
ATOM 2979 C C . LEU A 1 368 ? -30.185 -1.641 25.583 1.00 94.44 368 LEU A C 1
ATOM 2981 O O . LEU A 1 368 ? -30.522 -2.144 24.508 1.00 94.44 368 LEU A O 1
ATOM 2985 N N . VAL A 1 369 ? -29.182 -2.152 26.303 1.00 95.38 369 VAL A N 1
ATOM 2986 C CA . VAL A 1 369 ? -28.380 -3.302 25.844 1.00 95.38 369 VAL A CA 1
ATOM 2987 C C . VAL A 1 369 ? -28.987 -4.663 26.219 1.00 95.38 369 VAL A C 1
ATOM 2989 O O . VAL A 1 369 ? -28.553 -5.699 25.699 1.00 95.38 369 VAL A O 1
ATOM 2992 N N . GLY A 1 370 ? -30.015 -4.688 27.072 1.00 96.00 370 GLY A N 1
ATOM 2993 C CA . GLY A 1 370 ? -30.643 -5.908 27.585 1.00 96.00 370 GLY A CA 1
ATOM 2994 C C . GLY A 1 370 ? -29.782 -6.656 28.610 1.00 96.00 370 GLY A C 1
ATOM 2995 O O . GLY A 1 370 ? -29.689 -7.882 28.555 1.00 96.00 370 GLY A O 1
ATOM 2996 N N . LEU A 1 371 ? -29.121 -5.922 29.508 1.00 96.75 371 LEU A N 1
ATOM 2997 C CA . LEU A 1 371 ? -28.360 -6.435 30.654 1.00 96.75 371 LEU A CA 1
ATOM 2998 C C . LEU A 1 371 ? -28.964 -5.908 31.967 1.00 96.75 371 LEU A C 1
ATOM 3000 O O . LEU A 1 371 ? -29.769 -4.980 31.974 1.00 96.75 371 LEU A O 1
ATOM 3004 N N . GLN A 1 372 ? -28.594 -6.500 33.100 1.00 97.19 372 GLN A N 1
ATOM 3005 C CA . GLN A 1 372 ? -29.003 -6.030 34.423 1.00 97.19 372 GLN A CA 1
ATOM 3006 C C . GLN A 1 372 ? -27.975 -5.024 34.958 1.00 97.19 372 GLN A C 1
ATOM 3008 O O . GLN A 1 372 ? -26.776 -5.303 34.905 1.00 97.19 372 GLN A O 1
ATOM 3013 N N . PRO A 1 373 ? -28.391 -3.865 35.498 1.00 96.62 373 PRO A N 1
ATOM 3014 C CA . PRO A 1 373 ? -27.453 -2.968 36.156 1.00 96.62 373 PRO A CA 1
ATOM 3015 C C . PRO A 1 373 ? -26.900 -3.647 37.413 1.00 96.62 373 PRO A C 1
ATOM 3017 O O . PRO A 1 373 ? -27.654 -4.246 38.187 1.00 96.62 373 PRO A O 1
ATOM 3020 N N . LYS A 1 374 ? -25.588 -3.535 37.638 1.00 92.62 374 LYS A N 1
ATOM 3021 C CA . LYS A 1 374 ? -24.962 -3.994 38.880 1.00 92.62 374 LYS A CA 1
ATOM 3022 C C . LYS A 1 374 ? -25.644 -3.303 40.060 1.00 92.62 374 LYS A C 1
ATOM 3024 O O . LYS A 1 374 ? -25.794 -2.078 40.080 1.00 92.62 374 LYS A O 1
ATOM 3029 N N . LYS A 1 375 ? -26.119 -4.089 41.032 1.00 89.56 375 LYS A N 1
ATOM 3030 C CA . LYS A 1 375 ? -26.687 -3.521 42.260 1.00 89.56 375 LYS A CA 1
ATOM 3031 C C . LYS A 1 375 ? -25.573 -2.714 42.924 1.00 89.56 375 LYS A C 1
ATOM 3033 O O . LYS A 1 375 ? -24.483 -3.267 43.059 1.00 89.56 375 LYS A O 1
ATOM 3038 N N . PRO A 1 376 ? -25.810 -1.456 43.337 1.00 80.38 376 PRO A N 1
ATOM 3039 C CA . PRO A 1 376 ? -24.811 -0.728 44.094 1.00 80.38 376 PRO A CA 1
ATOM 3040 C C . PRO A 1 376 ? -24.498 -1.573 45.322 1.00 80.38 376 PRO A C 1
ATOM 3042 O O . PRO A 1 376 ? -25.362 -1.776 46.182 1.00 80.38 376 PRO A O 1
ATOM 3045 N N . THR A 1 377 ? -23.290 -2.134 45.371 1.00 79.19 377 THR A N 1
ATOM 3046 C CA . THR A 1 377 ? -22.788 -2.763 46.583 1.00 79.19 377 THR A CA 1
ATOM 3047 C C 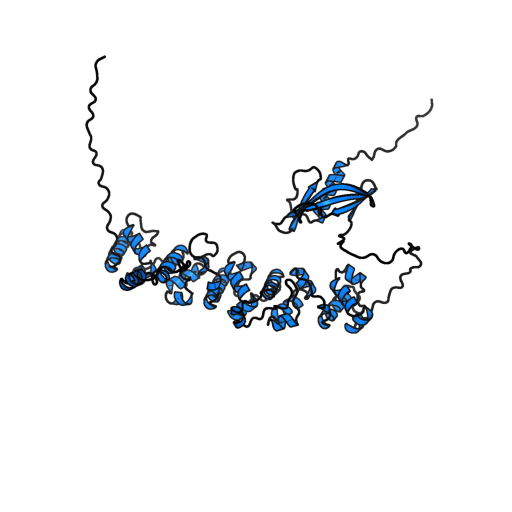. THR A 1 377 ? -22.871 -1.655 47.609 1.00 79.19 377 THR A C 1
ATOM 3049 O O . THR A 1 377 ? -22.232 -0.620 47.422 1.00 79.19 377 THR A O 1
ATOM 3052 N N . ARG A 1 378 ? -23.743 -1.793 48.616 1.00 72.69 378 ARG A N 1
ATOM 3053 C CA . ARG A 1 378 ? -23.812 -0.842 49.727 1.00 72.69 378 ARG A CA 1
ATOM 3054 C C . ARG A 1 378 ? -22.420 -0.843 50.332 1.00 72.69 378 ARG A C 1
ATOM 3056 O O . ARG A 1 378 ? -22.089 -1.733 51.110 1.00 72.69 378 ARG A O 1
ATOM 3063 N N . ARG A 1 379 ? -21.572 0.078 49.873 1.00 56.84 379 ARG A N 1
ATOM 3064 C CA . ARG A 1 379 ? -20.220 0.251 50.373 1.00 56.84 379 ARG A CA 1
ATOM 3065 C C . ARG A 1 379 ? -20.447 0.473 51.855 1.00 56.84 379 ARG A C 1
ATOM 3067 O O . ARG A 1 379 ? -21.204 1.370 52.222 1.00 56.84 379 ARG A O 1
ATOM 3074 N N . ASN A 1 380 ? -19.935 -0.430 52.685 1.00 53.09 380 ASN A N 1
ATOM 3075 C CA . ASN A 1 380 ? -20.039 -0.318 54.130 1.00 53.09 380 ASN A CA 1
ATOM 3076 C C . ASN A 1 380 ? -19.218 0.913 54.545 1.00 53.09 380 ASN A C 1
ATOM 3078 O O . ASN A 1 380 ? -18.108 0.797 55.045 1.00 53.09 380 ASN A O 1
ATOM 3082 N N . GLU A 1 381 ? -19.764 2.112 54.337 1.00 53.69 381 GLU A N 1
ATOM 3083 C CA . GLU A 1 381 ? -19.202 3.398 54.762 1.00 53.69 381 GLU A CA 1
ATOM 3084 C C . GLU A 1 381 ? -19.103 3.490 56.293 1.00 53.69 381 GLU A C 1
ATOM 3086 O O . GLU A 1 381 ? -18.578 4.458 56.829 1.00 53.69 381 GLU A O 1
ATOM 3091 N N . ARG A 1 382 ? -19.558 2.463 57.026 1.00 55.03 382 ARG A N 1
ATOM 3092 C CA . ARG A 1 382 ? -19.393 2.357 58.477 1.00 55.03 382 ARG A CA 1
ATOM 3093 C C . ARG A 1 382 ? -17.964 2.031 58.929 1.00 55.03 382 ARG A C 1
ATOM 3095 O O . ARG A 1 382 ? -17.696 2.225 60.108 1.00 55.03 382 ARG A O 1
ATOM 3102 N N . THR A 1 383 ? -17.055 1.582 58.058 1.00 55.69 383 THR A N 1
ATOM 3103 C CA . THR A 1 383 ? -15.676 1.213 58.463 1.00 55.69 383 THR A CA 1
ATOM 3104 C C . THR A 1 383 ? -14.558 2.088 57.898 1.00 55.69 383 THR A C 1
ATOM 3106 O O . THR A 1 383 ? -13.416 1.939 58.323 1.00 55.69 383 THR A O 1
ATOM 3109 N N . LEU A 1 384 ? -14.852 3.052 57.023 1.00 51.84 384 LEU A N 1
ATOM 3110 C CA . LEU A 1 384 ? -13.889 4.093 56.654 1.00 51.84 384 LEU A CA 1
ATOM 3111 C C . LEU A 1 384 ? -14.195 5.335 57.490 1.00 51.84 384 LEU A C 1
ATOM 3113 O O . LEU A 1 384 ? -15.155 6.056 57.229 1.00 51.84 384 LEU A O 1
ATOM 3117 N N . GLY A 1 385 ? -13.407 5.533 58.550 1.00 46.78 385 GLY A N 1
ATOM 3118 C CA . GLY A 1 385 ? -13.497 6.702 59.418 1.00 46.78 385 GLY A CA 1
ATOM 3119 C C . GLY A 1 385 ? -13.560 7.994 58.603 1.00 46.78 385 GLY A C 1
ATOM 3120 O O . GLY A 1 385 ? -12.879 8.129 57.590 1.00 46.78 385 GLY A O 1
ATOM 3121 N N . LYS A 1 386 ? -14.415 8.918 59.049 1.00 44.22 386 LYS A N 1
ATOM 3122 C CA . LYS A 1 386 ? -14.627 10.256 58.486 1.00 44.22 386 LYS A CA 1
ATOM 3123 C C . LYS A 1 386 ? -13.293 10.930 58.124 1.00 44.22 386 LYS A C 1
ATOM 3125 O O . LYS A 1 386 ? -12.687 11.582 58.969 1.00 44.22 386 LYS A O 1
ATOM 3130 N N . VAL A 1 387 ? -12.864 10.830 56.870 1.00 46.28 387 VAL A N 1
ATOM 3131 C CA . VAL A 1 387 ? -11.909 11.777 56.290 1.00 46.28 387 VAL A CA 1
ATOM 3132 C C . VAL A 1 387 ? -12.733 13.001 55.899 1.00 46.28 387 VAL A C 1
ATOM 3134 O O . VAL A 1 387 ? -13.747 12.887 55.209 1.00 46.28 387 VAL A O 1
ATOM 3137 N N . GLY A 1 388 ? -12.378 14.153 56.466 1.00 44.22 388 GLY A N 1
ATOM 3138 C CA . GLY A 1 388 ? -13.164 15.381 56.401 1.00 44.22 388 GLY A CA 1
ATOM 3139 C C . GLY A 1 388 ? -13.458 15.833 54.970 1.00 44.22 388 GLY A C 1
ATOM 3140 O O . GLY A 1 388 ? -12.572 15.884 54.123 1.00 44.22 388 GLY A O 1
ATOM 3141 N N . LYS A 1 389 ? -14.716 16.205 54.722 1.00 46.81 389 LYS A N 1
ATOM 3142 C CA . LYS A 1 389 ? -15.130 16.945 53.527 1.00 46.81 389 LYS A CA 1
ATOM 3143 C C . LYS A 1 389 ? -14.670 18.406 53.640 1.00 46.81 389 LYS A C 1
ATOM 3145 O O . LYS A 1 389 ? -15.226 19.146 54.447 1.00 46.81 389 LYS A O 1
ATOM 3150 N N . LYS A 1 390 ? -13.705 18.790 52.807 1.00 41.88 390 LYS A N 1
ATOM 3151 C CA . LYS A 1 390 ? -13.453 20.129 52.228 1.00 41.88 390 LYS A CA 1
ATOM 3152 C C . LYS A 1 390 ? -12.880 19.845 50.826 1.00 41.88 390 LYS A C 1
ATOM 3154 O O . LYS A 1 390 ? -12.065 18.937 50.724 1.00 41.88 390 LYS A O 1
ATOM 3159 N N . ASP A 1 391 ? -13.292 20.409 49.695 1.00 35.53 391 ASP A N 1
ATOM 3160 C CA . ASP A 1 391 ? -14.014 21.640 49.360 1.00 35.53 391 ASP A CA 1
ATOM 3161 C C . ASP A 1 391 ? -14.864 21.451 48.079 1.00 35.53 391 ASP A C 1
ATOM 3163 O O . ASP A 1 391 ? -14.591 20.542 47.288 1.00 35.53 391 ASP A O 1
ATOM 3167 N N . PRO A 1 392 ? -15.871 22.312 47.828 1.00 51.16 392 PRO A N 1
ATOM 3168 C CA . PRO A 1 392 ? -16.528 22.445 46.534 1.00 51.16 392 PRO A CA 1
ATOM 3169 C C . PRO A 1 392 ? -15.834 23.510 45.658 1.00 51.16 392 PRO A C 1
ATOM 3171 O O . PRO A 1 392 ? -15.479 24.577 46.140 1.00 51.16 392 PRO A O 1
ATOM 3174 N N . PHE A 1 393 ? -15.744 23.242 44.350 1.00 39.31 393 PHE A N 1
ATOM 3175 C CA . PHE A 1 393 ? -15.438 24.204 43.275 1.00 39.31 393 PHE A CA 1
ATOM 3176 C C . PHE A 1 393 ? -14.068 24.917 43.297 1.00 39.31 393 PHE A C 1
ATOM 3178 O O . PHE A 1 393 ? -13.902 25.964 43.911 1.00 39.31 393 PHE A O 1
ATOM 3185 N N . LEU A 1 394 ? -13.149 24.455 42.441 1.00 32.53 394 LEU A N 1
ATOM 3186 C CA . LEU A 1 394 ? -12.194 25.325 41.740 1.00 32.53 394 LEU A CA 1
ATOM 3187 C C . LEU A 1 394 ? -12.105 24.906 40.255 1.00 32.53 394 LEU A C 1
ATOM 3189 O O . LEU A 1 394 ? -12.260 23.720 39.951 1.00 32.53 394 LEU A O 1
ATOM 3193 N N . PRO A 1 395 ? -11.919 25.862 39.325 1.00 34.72 395 PRO A N 1
ATOM 3194 C CA . PRO A 1 395 ? -11.972 25.627 37.887 1.00 34.72 395 PRO A CA 1
ATOM 3195 C C . PRO A 1 395 ? -10.679 24.975 37.372 1.00 34.72 395 PRO A C 1
ATOM 3197 O O . PRO A 1 395 ? -9.578 25.300 37.808 1.00 34.72 395 PRO A O 1
ATOM 3200 N N . TYR A 1 396 ? -10.828 24.054 36.420 1.00 32.75 396 TYR A N 1
ATOM 3201 C CA . TYR A 1 396 ? -9.748 23.483 35.603 1.00 32.75 396 TYR A CA 1
ATOM 3202 C C . TYR A 1 396 ? -8.981 24.596 34.854 1.00 32.75 396 TYR A C 1
ATOM 3204 O O . TYR A 1 396 ? -9.614 25.573 34.449 1.00 32.75 396 TYR A O 1
ATOM 3212 N N . PRO A 1 397 ? -7.659 24.451 34.604 1.00 44.25 397 PRO A N 1
ATOM 3213 C CA . PRO A 1 397 ? -7.250 23.611 33.473 1.00 44.25 397 PRO A CA 1
ATOM 3214 C C . PRO A 1 397 ? -5.916 22.837 33.646 1.00 44.25 397 PRO A C 1
ATOM 3216 O O . PRO A 1 397 ? -5.031 23.209 34.403 1.00 44.25 397 PRO A O 1
ATOM 3219 N N . PHE A 1 398 ? -5.801 21.728 32.905 1.00 32.25 398 PHE A N 1
ATOM 3220 C CA . PHE A 1 398 ? -4.590 20.931 32.624 1.00 32.25 398 PHE A CA 1
ATOM 3221 C C . PHE A 1 398 ? -3.771 20.348 33.798 1.00 32.25 398 PHE A C 1
ATOM 3223 O O . PHE A 1 398 ? -2.800 20.936 34.254 1.00 32.25 398 PHE A O 1
ATOM 3230 N N . ARG A 1 399 ? -4.028 19.074 34.139 1.00 36.69 399 ARG A N 1
ATOM 3231 C CA . ARG A 1 399 ? -2.974 18.102 34.506 1.00 36.69 399 ARG A CA 1
ATOM 3232 C C . ARG A 1 399 ? -3.356 16.714 33.986 1.00 36.69 399 ARG A C 1
ATOM 3234 O O . ARG A 1 399 ? -4.333 16.125 34.442 1.00 36.69 399 ARG A O 1
ATOM 3241 N N . ARG A 1 400 ? -2.604 16.202 33.007 1.00 33.69 400 ARG A N 1
ATOM 3242 C CA . ARG A 1 400 ? -2.553 14.764 32.704 1.00 33.69 400 ARG A CA 1
ATOM 3243 C C . ARG A 1 400 ? -1.623 14.143 33.745 1.00 33.69 400 ARG A C 1
ATOM 3245 O O . ARG A 1 400 ? -0.444 14.470 33.769 1.00 33.69 400 ARG A O 1
ATOM 3252 N N . PHE A 1 401 ? -2.180 13.328 34.632 1.00 39.88 401 PHE A N 1
ATOM 3253 C CA . PHE A 1 401 ? -1.442 12.583 35.648 1.00 39.88 401 PHE A CA 1
ATOM 3254 C C . PHE A 1 401 ? -1.087 11.203 35.076 1.00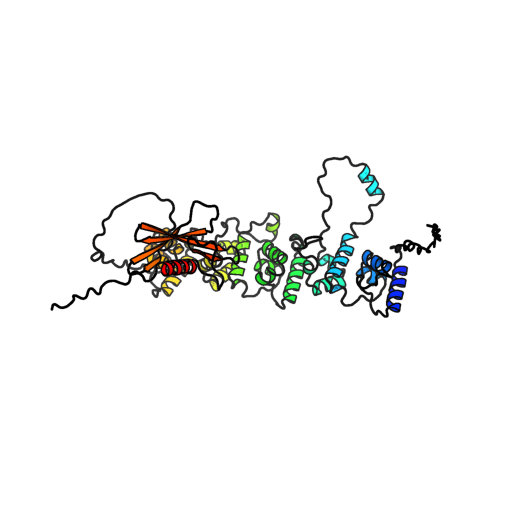 39.88 401 PHE A C 1
ATOM 3256 O O . PHE A 1 401 ? -1.998 10.457 34.725 1.00 39.88 401 PHE A O 1
ATOM 3263 N N . ASP A 1 402 ? 0.203 10.882 34.968 1.00 48.16 402 ASP A N 1
ATOM 3264 C CA . ASP A 1 402 ? 0.700 9.510 34.755 1.00 48.16 402 ASP A CA 1
ATOM 3265 C C . ASP A 1 402 ? 1.038 8.878 36.130 1.00 48.16 402 ASP A C 1
ATOM 3267 O O . ASP A 1 402 ? 1.275 9.616 37.094 1.00 48.16 402 ASP A O 1
ATOM 3271 N N . PRO A 1 403 ? 1.013 7.541 36.280 1.00 45.56 403 PRO A N 1
ATOM 3272 C CA . PRO A 1 403 ? 0.989 6.875 37.584 1.00 45.56 403 PRO A CA 1
ATOM 3273 C C . PRO A 1 403 ? 2.296 7.035 38.381 1.00 45.56 403 PRO A C 1
ATOM 3275 O O . PRO A 1 403 ? 3.396 6.877 37.858 1.00 45.56 403 PRO A O 1
ATOM 3278 N N . LYS A 1 404 ? 2.156 7.307 39.687 1.00 57.66 404 LYS A N 1
ATOM 3279 C CA . LYS A 1 404 ? 3.253 7.378 40.667 1.00 57.66 404 LYS A CA 1
ATOM 3280 C C . LYS A 1 404 ? 3.879 5.994 40.860 1.00 57.66 404 LYS A C 1
ATOM 3282 O O . LYS A 1 404 ? 3.171 5.055 41.220 1.00 57.66 404 LYS A O 1
ATOM 3287 N N . MET A 1 405 ? 5.195 5.877 40.691 1.00 61.12 405 MET A N 1
ATOM 3288 C CA . MET A 1 405 ? 5.934 4.667 41.058 1.00 61.12 405 MET A CA 1
ATOM 3289 C C . MET A 1 405 ? 6.499 4.820 42.477 1.00 61.12 405 MET A C 1
ATOM 3291 O O . MET A 1 405 ? 7.316 5.710 42.715 1.00 61.12 405 MET A O 1
ATOM 3295 N N . GLU A 1 406 ? 6.071 3.965 43.414 1.00 61.59 406 GLU A N 1
ATOM 3296 C CA . GLU A 1 406 ? 6.645 3.888 44.768 1.00 61.59 406 GLU A CA 1
ATOM 3297 C C . GLU A 1 406 ? 7.836 2.916 44.804 1.00 61.59 406 GLU A C 1
ATOM 3299 O O . GLU A 1 406 ? 7.724 1.764 44.387 1.00 61.59 406 GLU A O 1
ATOM 3304 N N . VAL A 1 407 ? 8.965 3.353 45.368 1.00 62.84 407 VAL A N 1
ATOM 3305 C CA . VAL A 1 407 ? 10.176 2.539 45.571 1.00 62.84 407 VAL A CA 1
ATOM 3306 C C . VAL A 1 407 ? 10.613 2.629 47.033 1.00 62.84 407 VAL A C 1
ATOM 3308 O O . VAL A 1 407 ? 10.551 3.697 47.634 1.00 62.84 407 VAL A O 1
ATOM 3311 N N . LYS A 1 408 ? 11.071 1.524 47.634 1.00 56.34 408 LYS A N 1
ATOM 3312 C CA . LYS A 1 408 ? 11.653 1.521 48.988 1.00 56.34 408 LYS A CA 1
ATOM 3313 C C . LYS A 1 408 ? 13.175 1.412 48.943 1.00 56.34 408 LYS A C 1
ATOM 3315 O O . LYS A 1 408 ? 13.690 0.454 48.380 1.00 56.34 408 LYS A O 1
ATOM 3320 N N . VAL A 1 409 ? 13.872 2.319 49.627 1.00 56.56 409 VAL A N 1
ATOM 3321 C CA . VAL A 1 409 ? 15.336 2.300 49.799 1.00 56.56 409 VAL A CA 1
ATOM 3322 C C . VAL A 1 409 ? 15.665 2.510 51.271 1.00 56.56 409 VAL A C 1
ATOM 3324 O O . VAL A 1 409 ? 15.196 3.474 51.867 1.00 56.56 409 VAL A O 1
ATOM 3327 N N . GLY A 1 410 ? 16.410 1.589 51.891 1.00 58.62 410 GLY A N 1
ATOM 3328 C CA . GLY A 1 410 ? 16.782 1.707 53.311 1.00 58.62 410 GLY A CA 1
ATOM 3329 C C . GLY A 1 410 ? 15.588 1.860 54.272 1.00 58.62 410 GLY A C 1
ATOM 3330 O O . GLY A 1 410 ? 15.718 2.467 55.327 1.00 58.62 410 GLY A O 1
ATOM 3331 N N . GLY A 1 411 ? 14.399 1.370 53.894 1.00 58.06 411 GLY A N 1
ATOM 3332 C CA . GLY A 1 411 ? 13.153 1.526 54.662 1.00 58.06 411 GLY A CA 1
ATOM 3333 C C . GLY A 1 411 ? 12.341 2.796 54.361 1.00 58.06 411 GLY A C 1
ATOM 3334 O O . GLY A 1 411 ? 11.176 2.867 54.757 1.00 58.06 411 GLY A O 1
ATOM 3335 N N . VAL A 1 412 ? 12.890 3.750 53.606 1.00 52.59 412 VAL A N 1
ATOM 3336 C CA . VAL A 1 412 ? 12.221 4.994 53.190 1.00 52.59 412 VAL A CA 1
ATOM 3337 C C . VAL A 1 412 ? 11.514 4.789 51.846 1.00 52.59 412 VAL A C 1
ATOM 3339 O O . VAL A 1 412 ? 12.054 4.133 50.958 1.00 52.59 412 VAL A O 1
ATOM 3342 N N . ARG A 1 413 ? 10.285 5.309 51.701 1.00 58.97 413 ARG A N 1
ATOM 3343 C CA . ARG A 1 413 ? 9.523 5.275 50.439 1.00 58.97 413 ARG A CA 1
ATOM 3344 C C . ARG A 1 413 ? 9.799 6.530 49.619 1.00 58.97 413 ARG A C 1
ATOM 3346 O O . ARG A 1 413 ? 9.611 7.637 50.119 1.00 58.97 413 ARG A O 1
ATOM 3353 N N . PHE A 1 414 ? 10.159 6.334 48.363 1.00 62.62 414 PHE A N 1
ATOM 3354 C CA . PHE A 1 414 ? 10.367 7.370 47.366 1.00 62.62 414 PHE A CA 1
ATOM 3355 C C . PHE A 1 414 ? 9.288 7.256 46.295 1.00 62.62 414 PHE A C 1
ATOM 3357 O O . PHE A 1 414 ? 8.882 6.150 45.939 1.00 62.62 414 PHE A O 1
ATOM 3364 N N . CYS A 1 415 ? 8.825 8.394 45.788 1.00 66.50 415 CYS A N 1
ATOM 3365 C CA . CYS A 1 415 ? 8.021 8.458 44.575 1.00 66.50 415 CYS A CA 1
ATOM 3366 C C . CYS A 1 415 ? 8.903 8.991 43.449 1.00 66.50 415 CYS A C 1
ATOM 3368 O O . CYS A 1 415 ? 9.571 10.010 43.621 1.00 66.50 415 CYS A O 1
ATOM 3370 N N . LEU A 1 416 ? 8.913 8.305 42.311 1.00 66.69 416 LEU A N 1
ATOM 3371 C CA . LEU A 1 416 ? 9.549 8.822 41.104 1.00 66.69 416 LEU A CA 1
ATOM 3372 C C . LEU A 1 416 ? 8.492 9.510 40.249 1.00 66.69 416 LEU A C 1
ATOM 3374 O O . LEU A 1 416 ? 7.441 8.930 39.968 1.00 66.69 416 LEU A O 1
ATOM 3378 N N . GLU A 1 417 ? 8.779 10.745 39.851 1.00 70.88 417 GLU A N 1
ATOM 3379 C CA . GLU A 1 417 ? 7.894 11.539 39.005 1.00 70.88 417 GLU A CA 1
ATOM 3380 C C . GLU A 1 417 ? 8.628 11.954 37.729 1.00 70.88 417 GLU A C 1
ATOM 3382 O O . GLU A 1 417 ? 9.757 12.455 37.765 1.00 70.88 417 GLU A O 1
ATOM 3387 N N . VAL A 1 418 ? 7.986 11.704 36.585 1.00 69.62 418 VAL A N 1
ATOM 3388 C CA . VAL A 1 418 ? 8.479 12.127 35.275 1.00 69.62 418 VAL A CA 1
ATOM 3389 C C . VAL A 1 418 ? 7.821 13.458 34.942 1.00 69.62 418 VAL A C 1
ATOM 3391 O O . VAL A 1 418 ? 6.621 13.510 34.679 1.00 69.62 418 VAL A O 1
ATOM 3394 N N . VAL A 1 419 ? 8.612 14.526 34.955 1.00 69.19 419 VAL A N 1
ATOM 3395 C CA . VAL A 1 419 ? 8.139 15.896 34.741 1.00 69.19 419 VAL A CA 1
ATOM 3396 C C . VAL A 1 419 ? 8.569 16.354 33.349 1.00 69.19 419 VAL A C 1
ATOM 3398 O O . VAL A 1 419 ? 9.745 16.268 32.991 1.00 69.19 419 VAL A O 1
ATOM 3401 N N . THR A 1 420 ? 7.615 16.838 32.553 1.00 60.88 420 THR A N 1
ATOM 3402 C CA . THR A 1 420 ? 7.897 17.544 31.295 1.00 60.88 420 THR A CA 1
ATOM 3403 C C . THR A 1 420 ? 8.559 18.876 31.629 1.00 60.88 420 THR A C 1
ATOM 3405 O O . THR A 1 420 ? 7.931 19.722 32.268 1.00 60.88 420 THR A O 1
ATOM 3408 N N . ASP A 1 421 ? 9.818 19.062 31.236 1.00 53.50 421 ASP A N 1
ATOM 3409 C CA . ASP A 1 421 ? 10.533 20.318 31.466 1.00 53.50 421 ASP A CA 1
ATOM 3410 C C . ASP A 1 421 ? 9.970 21.369 30.490 1.00 53.50 421 ASP A C 1
ATOM 3412 O O . ASP A 1 421 ? 10.214 21.313 29.290 1.00 53.50 421 ASP A O 1
ATOM 3416 N N . ILE A 1 422 ? 9.164 22.315 30.984 1.00 47.50 422 ILE A N 1
ATOM 3417 C CA . ILE A 1 422 ? 8.438 23.304 30.152 1.00 47.50 422 ILE A CA 1
ATOM 3418 C C . ILE A 1 422 ? 9.412 24.335 29.525 1.00 47.50 422 ILE A C 1
ATOM 3420 O O . ILE A 1 422 ? 9.026 25.143 28.688 1.00 47.50 422 ILE A O 1
ATOM 3424 N N . ALA A 1 423 ? 10.693 24.318 29.908 1.00 44.81 423 ALA A N 1
ATOM 3425 C CA . ALA A 1 423 ? 11.619 25.423 29.672 1.00 44.81 423 ALA A CA 1
ATOM 3426 C C . ALA A 1 423 ? 12.669 25.236 28.552 1.00 44.81 423 ALA A C 1
ATOM 3428 O O . ALA A 1 423 ? 13.491 26.138 28.400 1.00 44.81 423 ALA A O 1
ATOM 3429 N N . LYS A 1 424 ? 12.706 24.139 27.767 1.00 47.22 424 LYS A N 1
ATOM 3430 C CA . LYS A 1 424 ? 13.683 23.985 26.655 1.00 47.22 424 LYS A CA 1
ATOM 3431 C C . LYS A 1 424 ? 13.159 23.231 25.421 1.00 47.22 424 LYS A C 1
ATOM 3433 O O . LYS A 1 424 ? 12.281 22.388 25.516 1.00 47.22 424 LYS A O 1
ATOM 3438 N N . GLU A 1 425 ? 13.776 23.563 24.286 1.00 46.88 425 GLU A N 1
ATOM 3439 C CA . GLU A 1 425 ? 13.433 23.358 22.863 1.00 46.88 425 GLU A CA 1
ATOM 3440 C C . GLU A 1 425 ? 13.227 21.916 22.342 1.00 46.88 425 GLU A C 1
ATOM 3442 O O . GLU A 1 425 ? 13.048 21.746 21.138 1.00 46.88 425 GLU A O 1
ATOM 3447 N N . ASP A 1 426 ? 13.212 20.876 23.184 1.00 59.94 426 ASP A N 1
ATOM 3448 C CA . ASP A 1 426 ? 13.016 19.492 22.718 1.00 59.94 426 ASP A CA 1
ATOM 3449 C C . ASP A 1 426 ? 11.818 18.825 23.428 1.00 59.94 426 ASP A C 1
ATOM 3451 O O . ASP A 1 426 ? 11.948 18.396 24.579 1.00 59.94 426 ASP A O 1
ATOM 3455 N N . PRO A 1 427 ? 10.641 18.723 22.774 1.00 60.59 427 PRO A N 1
ATOM 3456 C CA . PRO A 1 427 ? 9.431 18.151 23.370 1.00 60.59 427 PRO A CA 1
ATOM 3457 C C . PRO A 1 427 ? 9.547 16.650 23.697 1.00 60.59 427 PRO A C 1
ATOM 3459 O O . PRO A 1 427 ? 8.619 16.083 24.278 1.00 60.59 427 PRO A O 1
ATOM 3462 N N . GLU A 1 428 ? 10.657 15.991 23.342 1.00 79.00 428 GLU A N 1
ATOM 3463 C CA . GLU A 1 428 ? 10.871 14.558 23.564 1.00 79.00 428 GLU A CA 1
ATOM 3464 C C . GLU A 1 428 ? 11.803 14.218 24.750 1.00 79.00 428 GLU A C 1
ATOM 3466 O O . GLU A 1 428 ? 12.053 13.032 24.991 1.00 79.00 428 GLU A O 1
ATOM 3471 N N . GLU A 1 429 ? 12.292 15.205 25.519 1.00 85.19 429 GLU A N 1
ATOM 3472 C CA . GLU A 1 429 ? 13.109 15.002 26.733 1.00 85.19 429 GLU A CA 1
ATOM 3473 C C . GLU A 1 429 ? 12.289 15.220 28.023 1.00 85.19 429 GLU A C 1
ATOM 3475 O O . GLU A 1 429 ? 11.639 16.246 28.213 1.00 85.19 429 GLU A O 1
ATOM 3480 N N . LEU A 1 430 ? 12.324 14.252 28.946 1.00 84.56 430 LEU A N 1
ATOM 3481 C CA . LEU A 1 430 ? 11.608 14.295 30.225 1.00 84.56 430 LEU A CA 1
ATOM 3482 C C . LEU A 1 430 ? 12.587 14.200 31.401 1.00 84.56 430 LEU A C 1
ATOM 3484 O O . LEU A 1 430 ? 13.486 13.356 31.406 1.00 84.56 430 LEU A O 1
ATOM 3488 N N . GLY A 1 431 ? 12.396 15.033 32.425 1.00 86.12 431 GLY A N 1
ATOM 3489 C CA . GLY A 1 431 ? 13.170 14.971 33.665 1.00 86.12 431 GLY A CA 1
ATOM 3490 C C . GLY A 1 431 ? 12.613 13.917 34.622 1.00 86.12 431 GLY A C 1
ATOM 3491 O O . GLY A 1 431 ? 11.400 13.814 34.789 1.00 86.12 431 GLY A O 1
ATOM 3492 N N . VAL A 1 432 ? 13.488 13.153 35.277 1.00 84.62 432 VAL A N 1
ATOM 3493 C CA . VAL A 1 432 ? 13.109 12.182 36.313 1.00 84.62 432 VAL A CA 1
ATOM 3494 C C . VAL A 1 432 ? 13.557 12.709 37.669 1.00 84.62 432 VAL A C 1
ATOM 3496 O O . VAL A 1 432 ? 14.745 12.962 37.885 1.00 84.62 432 VAL A O 1
ATOM 3499 N N . TRP A 1 433 ? 12.603 12.878 38.580 1.00 84.19 433 TRP A N 1
ATOM 3500 C CA . TRP A 1 433 ? 12.824 13.465 39.899 1.00 84.19 433 TRP A CA 1
ATOM 3501 C C . TRP A 1 433 ? 12.566 12.448 41.007 1.00 84.19 433 TRP A C 1
ATOM 3503 O O . TRP A 1 433 ? 11.624 11.656 40.929 1.00 84.19 433 TRP A O 1
ATOM 3513 N N . ALA A 1 434 ? 13.401 12.488 42.045 1.00 80.19 434 ALA A N 1
ATOM 3514 C CA . ALA A 1 434 ? 13.176 11.752 43.279 1.00 80.19 434 ALA A CA 1
ATOM 3515 C C . ALA A 1 434 ? 12.358 12.607 44.252 1.00 80.19 434 ALA A C 1
ATOM 3517 O O . ALA A 1 434 ? 12.712 13.754 44.539 1.00 80.19 434 ALA A O 1
ATOM 3518 N N . MET A 1 435 ? 11.281 12.031 44.780 1.00 76.94 435 MET A N 1
ATOM 3519 C CA . MET A 1 435 ? 10.383 12.670 45.741 1.00 76.94 435 MET A CA 1
ATOM 3520 C C . MET A 1 435 ? 10.301 11.837 47.025 1.00 76.94 435 MET A C 1
ATOM 3522 O O . MET A 1 435 ? 10.277 10.605 46.969 1.00 76.94 435 MET A O 1
ATOM 3526 N N . GLN A 1 436 ? 10.183 12.494 48.178 1.00 79.69 436 GLN A N 1
ATOM 3527 C CA . GLN A 1 436 ? 9.848 11.865 49.460 1.00 79.69 436 GLN A CA 1
ATOM 3528 C C . GLN A 1 436 ? 8.624 12.569 50.052 1.00 79.69 436 GLN A C 1
ATOM 3530 O O . GLN A 1 436 ? 8.705 13.689 50.555 1.00 79.69 436 GLN A O 1
ATOM 3535 N N . GLY A 1 437 ? 7.461 11.919 49.967 1.00 81.19 437 GLY A N 1
ATOM 3536 C CA . GLY A 1 437 ? 6.186 12.583 50.244 1.00 81.19 437 GLY A CA 1
ATOM 3537 C C . GLY A 1 437 ? 5.910 13.678 49.209 1.00 81.19 437 GLY A C 1
ATOM 3538 O O . GLY A 1 437 ? 5.885 13.394 48.014 1.00 81.19 437 GLY A O 1
ATOM 3539 N N . GLU A 1 438 ? 5.713 14.915 49.667 1.00 75.62 438 GLU A N 1
ATOM 3540 C CA . GLU A 1 438 ? 5.540 16.097 48.804 1.00 75.62 438 GLU A CA 1
ATOM 3541 C C . GLU A 1 438 ? 6.860 16.842 48.532 1.00 75.62 438 GLU A C 1
ATOM 3543 O O . GLU A 1 438 ? 6.893 17.758 47.714 1.00 75.62 438 GLU A O 1
ATOM 3548 N N . ALA A 1 439 ? 7.955 16.456 49.196 1.00 66.25 439 ALA A N 1
ATOM 3549 C CA . ALA A 1 439 ? 9.243 17.120 49.047 1.00 66.25 439 ALA A CA 1
ATOM 3550 C C . ALA A 1 439 ? 10.018 16.570 47.840 1.00 66.25 439 ALA A C 1
ATOM 3552 O O . ALA A 1 439 ? 10.267 15.364 47.741 1.00 66.25 439 A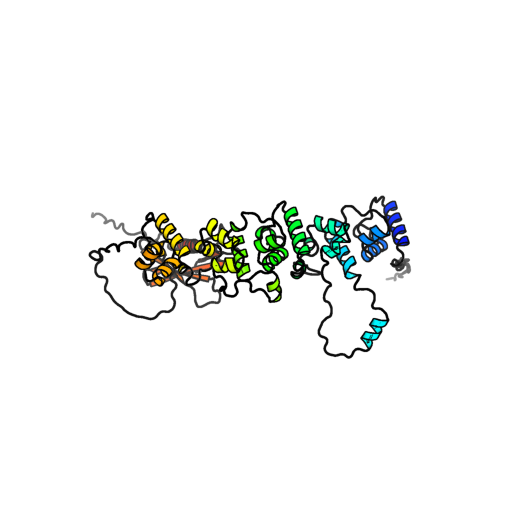LA A O 1
ATOM 3553 N N . THR A 1 440 ? 10.444 17.465 46.948 1.00 79.12 440 THR A N 1
ATOM 3554 C CA . THR A 1 440 ? 11.378 17.157 45.860 1.00 79.12 440 THR A CA 1
ATOM 3555 C C . THR A 1 440 ? 12.792 17.041 46.414 1.00 79.12 440 THR A C 1
ATOM 3557 O O . THR A 1 440 ? 13.347 18.017 46.911 1.00 79.12 440 THR A O 1
ATOM 3560 N N . LEU A 1 441 ? 13.386 15.851 46.323 1.00 78.12 441 LEU A N 1
ATOM 3561 C CA . LEU A 1 441 ? 14.762 15.610 46.766 1.00 78.12 441 LEU A CA 1
ATOM 3562 C C . LEU A 1 441 ? 15.790 16.047 45.720 1.00 78.12 441 LEU A C 1
ATOM 3564 O O . LEU A 1 441 ? 16.902 16.428 46.069 1.00 78.12 441 LEU A O 1
ATOM 3568 N N . GLY A 1 442 ? 15.418 16.004 44.440 1.00 81.69 442 GLY A N 1
ATOM 3569 C CA . GLY A 1 442 ? 16.264 16.452 43.338 1.00 81.69 442 GLY A CA 1
ATOM 3570 C C . GLY A 1 442 ? 16.030 15.666 42.053 1.00 81.69 442 GLY A C 1
ATOM 3571 O O . GLY A 1 442 ? 15.341 14.642 42.040 1.00 81.69 442 GLY A O 1
ATOM 3572 N N . ARG A 1 443 ? 16.596 16.162 40.950 1.00 86.88 443 ARG A N 1
ATOM 3573 C CA . ARG A 1 443 ? 16.565 15.473 39.657 1.00 86.88 443 ARG A CA 1
ATOM 3574 C C . ARG A 1 443 ? 17.625 14.377 39.657 1.00 86.88 443 ARG A C 1
ATOM 3576 O O . ARG A 1 443 ? 18.789 14.654 39.920 1.00 86.88 443 ARG A O 1
ATOM 3583 N N . ILE A 1 444 ? 17.220 13.150 39.353 1.00 87.25 444 ILE A N 1
ATOM 3584 C CA . ILE A 1 444 ? 18.126 11.991 39.300 1.00 87.25 444 ILE A CA 1
ATOM 3585 C C . ILE A 1 444 ? 18.621 11.702 37.880 1.00 87.25 444 ILE A C 1
ATOM 3587 O O . ILE A 1 444 ? 19.634 11.031 37.693 1.00 87.25 444 ILE A O 1
ATOM 3591 N N . GLY A 1 445 ? 17.931 12.225 36.867 1.00 90.19 445 GLY A N 1
ATOM 3592 C CA . GLY A 1 445 ? 18.346 12.111 35.479 1.00 90.19 445 GLY A CA 1
ATOM 3593 C C . GLY A 1 445 ? 17.272 12.563 34.506 1.00 90.19 445 GLY A C 1
ATOM 3594 O O . GLY A 1 445 ? 16.323 13.265 34.864 1.00 90.19 445 GLY A O 1
ATOM 3595 N N . ARG A 1 446 ? 17.435 12.164 33.248 1.00 91.38 446 ARG A N 1
ATOM 3596 C CA . ARG A 1 446 ? 16.535 12.487 32.142 1.00 91.38 446 ARG A CA 1
ATOM 3597 C C . ARG A 1 446 ? 16.334 11.277 31.245 1.00 91.38 446 ARG A C 1
ATOM 3599 O O . ARG A 1 446 ? 17.217 10.425 31.142 1.00 91.38 446 ARG A O 1
ATOM 3606 N N . ILE A 1 447 ? 15.187 11.223 30.585 1.00 88.38 447 ILE A N 1
ATOM 3607 C CA . ILE A 1 447 ? 14.869 10.233 29.557 1.00 88.38 447 ILE A CA 1
ATOM 3608 C C . ILE A 1 447 ? 14.494 10.948 28.260 1.00 88.38 447 ILE A C 1
ATOM 3610 O O . ILE A 1 447 ? 13.916 12.030 28.308 1.00 88.38 447 ILE A O 1
ATOM 3614 N N . ARG A 1 448 ? 14.825 10.368 27.108 1.00 89.62 448 ARG A N 1
ATOM 3615 C CA . ARG A 1 448 ? 14.508 10.942 25.794 1.00 89.62 448 ARG A CA 1
ATOM 3616 C C . ARG A 1 448 ? 14.003 9.867 24.851 1.00 89.62 448 ARG A C 1
ATOM 3618 O O . ARG A 1 448 ? 14.583 8.781 24.807 1.00 89.62 448 ARG A O 1
ATOM 3625 N N . ARG A 1 449 ? 12.957 10.173 24.082 1.00 84.00 449 ARG A N 1
ATOM 3626 C CA . ARG A 1 449 ? 12.495 9.286 23.010 1.00 84.00 449 ARG A CA 1
ATOM 3627 C C . ARG A 1 449 ? 13.366 9.465 21.765 1.00 84.00 449 ARG A C 1
ATOM 3629 O O . ARG A 1 449 ? 13.701 10.577 21.378 1.00 84.00 449 ARG A O 1
ATOM 3636 N N . LYS A 1 450 ? 13.771 8.362 21.148 1.00 76.88 450 LYS A N 1
ATOM 3637 C CA . LYS A 1 450 ? 14.489 8.337 19.872 1.00 76.88 450 LYS A CA 1
ATOM 3638 C C . LYS A 1 450 ? 13.478 8.324 18.729 1.00 76.88 450 LYS A C 1
ATOM 3640 O O . LYS A 1 450 ? 12.559 7.504 18.709 1.00 76.88 450 LYS A O 1
ATOM 3645 N N . LEU A 1 451 ? 13.701 9.185 17.740 1.00 67.81 451 LEU A N 1
ATOM 3646 C CA . LEU A 1 451 ? 12.869 9.239 16.537 1.00 67.81 451 LEU A CA 1
ATOM 3647 C C . LEU A 1 451 ? 13.124 8.057 15.589 1.00 67.81 451 LEU A C 1
ATOM 3649 O O . LEU A 1 451 ? 12.205 7.656 14.879 1.00 67.81 451 LEU A O 1
ATOM 3653 N N . ARG A 1 452 ? 14.340 7.482 15.569 1.00 60.22 452 ARG A N 1
ATOM 3654 C CA . ARG A 1 452 ? 14.697 6.299 14.759 1.00 60.22 452 ARG A CA 1
ATOM 3655 C C . ARG A 1 452 ? 15.777 5.433 15.443 1.00 60.22 452 ARG A C 1
ATOM 3657 O O . ARG A 1 452 ? 16.825 5.986 15.790 1.00 60.22 452 ARG A O 1
ATOM 3664 N N . PRO A 1 453 ? 15.582 4.105 15.595 1.00 52.09 453 PRO A N 1
ATOM 3665 C CA . PRO A 1 453 ? 14.345 3.343 15.354 1.00 52.09 453 PRO A CA 1
ATOM 3666 C C . PRO A 1 453 ? 13.191 3.875 16.225 1.00 52.09 453 PRO A C 1
ATOM 3668 O O . PRO A 1 453 ? 13.419 4.254 17.372 1.00 52.09 453 PRO A O 1
ATOM 3671 N N . GLN A 1 454 ? 11.984 4.017 15.658 1.00 63.47 454 GLN A N 1
ATOM 3672 C CA . GLN A 1 454 ? 10.853 4.677 16.330 1.00 63.47 454 GLN A CA 1
ATOM 3673 C C . GLN A 1 454 ? 10.498 3.967 17.646 1.00 63.47 454 GLN A C 1
ATOM 3675 O O . GLN A 1 454 ? 10.256 2.764 17.655 1.00 63.47 454 GLN A O 1
ATOM 3680 N N . GLY A 1 455 ? 10.419 4.728 18.744 1.00 62.94 455 GLY A N 1
ATOM 3681 C CA . GLY A 1 455 ? 9.880 4.254 20.027 1.00 62.94 455 GLY A CA 1
ATOM 3682 C C . GLY A 1 455 ? 10.908 3.867 21.095 1.00 62.94 455 GLY A C 1
ATOM 3683 O O . GLY A 1 455 ? 10.508 3.551 22.214 1.00 62.94 455 GLY A O 1
ATOM 3684 N N . GLU A 1 456 ? 12.210 3.934 20.806 1.00 79.31 456 GLU A N 1
ATOM 3685 C CA . GLU A 1 456 ? 13.259 3.661 21.800 1.00 79.31 456 GLU A CA 1
ATOM 3686 C C . GLU A 1 456 ? 13.356 4.788 22.846 1.00 79.31 456 GLU A C 1
ATOM 3688 O O . GLU A 1 456 ? 13.368 5.965 22.485 1.00 79.31 456 GLU A O 1
ATOM 3693 N N . TRP A 1 457 ? 13.487 4.453 24.135 1.00 80.81 457 TRP A N 1
ATOM 3694 C CA . TRP A 1 457 ? 13.811 5.426 25.183 1.00 80.81 457 TRP A CA 1
ATOM 3695 C C . TRP A 1 457 ? 15.275 5.297 25.610 1.00 80.81 457 TRP A C 1
ATOM 3697 O O . TRP A 1 457 ? 15.772 4.215 25.921 1.00 80.81 457 TRP A O 1
ATOM 3707 N N . LEU A 1 458 ? 15.976 6.427 25.626 1.00 85.81 458 LEU A N 1
ATOM 3708 C CA . LEU A 1 458 ? 17.314 6.563 26.193 1.00 85.81 458 LEU A CA 1
ATOM 3709 C C . LEU A 1 458 ? 17.205 7.191 27.578 1.00 85.81 458 LEU A C 1
ATOM 3711 O O . LEU A 1 458 ? 16.299 7.987 27.826 1.00 85.81 458 LEU A O 1
ATOM 3715 N N . TYR A 1 459 ? 18.152 6.889 28.461 1.00 89.50 459 TYR A N 1
ATOM 3716 C CA . TYR A 1 459 ? 18.254 7.542 29.765 1.00 89.50 459 TYR A CA 1
ATOM 3717 C C . TYR A 1 459 ? 19.650 8.114 29.991 1.00 89.50 459 TYR A C 1
ATOM 3719 O O . TYR A 1 459 ? 20.630 7.676 29.387 1.00 89.50 459 TYR A O 1
ATOM 3727 N N . ARG A 1 460 ? 19.734 9.113 30.864 1.00 91.25 460 ARG A N 1
ATOM 3728 C CA . ARG A 1 460 ? 20.977 9.775 31.258 1.00 91.25 460 ARG A CA 1
ATOM 3729 C C . ARG A 1 460 ? 20.868 10.195 32.716 1.00 91.25 460 ARG A C 1
ATOM 3731 O O . ARG A 1 460 ? 19.950 10.942 33.051 1.00 91.25 460 ARG A O 1
ATOM 3738 N N . ALA A 1 461 ? 21.759 9.702 33.574 1.00 88.69 461 ALA A N 1
ATOM 3739 C CA . ALA A 1 461 ? 21.783 10.114 34.976 1.00 88.69 461 ALA A CA 1
ATOM 3740 C C . ALA A 1 461 ? 22.247 11.571 35.105 1.00 88.69 461 ALA A C 1
ATOM 3742 O O . ALA A 1 461 ? 22.962 12.089 34.243 1.00 88.69 461 ALA A O 1
ATOM 3743 N N . GLU A 1 462 ? 21.815 12.252 36.164 1.00 87.44 462 GLU A N 1
ATOM 3744 C CA . GLU A 1 462 ? 22.253 13.622 36.427 1.00 87.44 462 GLU A CA 1
ATOM 3745 C C . GLU A 1 462 ? 23.782 13.652 36.613 1.00 87.44 462 GLU A C 1
ATOM 3747 O O . GLU A 1 462 ? 24.337 12.870 37.381 1.00 87.44 462 GLU A O 1
ATOM 3752 N N . GLY A 1 463 ? 24.469 14.531 35.877 1.00 84.06 463 GLY A N 1
ATOM 3753 C CA . GLY A 1 463 ? 25.935 14.622 35.869 1.00 84.06 463 GLY A CA 1
ATOM 3754 C C . GLY A 1 463 ? 26.640 13.769 34.806 1.00 84.06 463 GLY A C 1
ATOM 3755 O O . GLY A 1 463 ? 27.832 13.961 34.577 1.00 84.06 463 GLY A O 1
ATOM 3756 N N . GLU A 1 464 ? 25.931 12.886 34.096 1.00 86.50 464 GLU A N 1
ATOM 3757 C CA . GLU A 1 464 ? 26.504 12.156 32.960 1.00 86.50 464 GLU A CA 1
ATOM 3758 C C . GLU A 1 464 ? 26.391 12.953 31.654 1.00 86.50 464 GLU A C 1
ATOM 3760 O O . GLU A 1 464 ? 25.379 13.595 31.373 1.00 86.50 464 GLU A O 1
ATOM 3765 N N . SER A 1 465 ? 27.427 12.888 30.815 1.00 84.31 465 SER A N 1
ATOM 3766 C CA . SER A 1 465 ? 27.444 13.556 29.506 1.00 84.31 465 SER A CA 1
ATOM 3767 C C . SER A 1 465 ? 26.797 12.723 28.393 1.00 84.31 465 SER A C 1
ATOM 3769 O O . SER A 1 465 ? 26.274 13.291 27.434 1.00 84.31 465 SER A O 1
ATOM 3771 N N . ALA A 1 466 ? 26.785 11.392 28.521 1.00 87.44 466 ALA A N 1
ATOM 3772 C CA . ALA A 1 466 ? 26.331 10.469 27.482 1.00 87.44 466 ALA A CA 1
ATOM 3773 C C . ALA A 1 466 ? 24.944 9.871 27.773 1.00 87.44 466 ALA A C 1
ATOM 3775 O O . ALA A 1 466 ? 24.629 9.507 28.903 1.00 87.44 466 ALA A O 1
ATOM 3776 N N . TRP A 1 467 ? 24.131 9.720 26.726 1.00 87.56 467 TRP A N 1
ATOM 3777 C CA . TRP A 1 467 ? 22.887 8.947 26.771 1.00 87.56 467 TRP A CA 1
ATOM 3778 C C . TRP A 1 467 ? 23.188 7.445 26.702 1.00 87.56 467 TRP A C 1
ATOM 3780 O O . TRP A 1 467 ? 23.997 7.012 25.880 1.00 87.56 467 TRP A O 1
ATOM 3790 N N . ARG A 1 468 ? 22.516 6.643 27.533 1.00 84.00 468 ARG A N 1
ATOM 3791 C CA . ARG A 1 468 ? 22.670 5.182 27.595 1.00 84.00 468 ARG A CA 1
ATOM 3792 C C . ARG A 1 468 ? 21.413 4.468 27.078 1.00 84.00 468 ARG A C 1
ATOM 3794 O O . ARG A 1 468 ? 20.296 4.956 27.248 1.00 84.00 468 ARG A O 1
ATOM 3801 N N . GLY A 1 469 ? 21.619 3.304 26.452 1.00 73.19 469 GLY A N 1
ATOM 3802 C CA . GLY A 1 469 ? 20.570 2.443 25.887 1.00 73.19 469 GLY A CA 1
ATOM 3803 C C . GLY A 1 469 ? 20.961 1.874 24.519 1.00 73.19 469 GLY A C 1
ATOM 3804 O O . GLY A 1 469 ? 20.835 2.560 23.504 1.00 73.19 469 GLY A O 1
ATOM 3805 N N . ARG A 1 470 ? 21.478 0.636 24.486 1.00 66.56 470 ARG A N 1
ATOM 3806 C CA . ARG A 1 470 ? 21.736 -0.119 23.244 1.00 66.56 470 ARG A CA 1
ATOM 3807 C C . ARG A 1 470 ? 21.995 -1.611 23.522 1.00 66.56 470 ARG A C 1
ATOM 3809 O O . ARG A 1 470 ? 23.104 -2.083 23.346 1.00 66.56 470 ARG A O 1
ATOM 3816 N N . PHE A 1 471 ? 20.971 -2.306 24.009 1.00 37.66 471 PHE A N 1
ATOM 3817 C CA . PHE A 1 471 ? 20.768 -3.763 23.950 1.00 37.66 471 PHE A CA 1
ATOM 3818 C C . PHE A 1 471 ? 19.262 -3.948 24.202 1.00 37.66 471 PHE A C 1
ATOM 3820 O O . PHE A 1 471 ? 18.806 -3.554 25.269 1.00 37.66 471 PHE A O 1
ATOM 3827 N N . ASP A 1 472 ? 18.512 -4.370 23.180 1.00 45.41 472 ASP A N 1
ATOM 3828 C CA . ASP A 1 472 ? 17.049 -4.573 23.134 1.00 45.41 472 ASP A CA 1
ATOM 3829 C C . ASP A 1 472 ? 16.195 -3.519 23.882 1.00 45.41 472 ASP A C 1
ATOM 3831 O O . ASP A 1 472 ? 15.849 -3.659 25.049 1.00 45.41 472 ASP A O 1
ATOM 3835 N N . SER A 1 473 ? 15.908 -2.427 23.156 1.00 59.50 473 SER A N 1
ATOM 3836 C CA . SER A 1 473 ? 14.973 -1.309 23.413 1.00 59.50 473 SER A CA 1
ATOM 3837 C C . SER A 1 473 ? 14.331 -1.216 24.810 1.00 59.50 473 SER A C 1
ATOM 3839 O O . SER A 1 473 ? 13.309 -1.847 25.073 1.00 59.50 473 SER A O 1
ATOM 3841 N N . LEU A 1 474 ? 14.851 -0.325 25.663 1.00 64.81 474 LEU A N 1
ATOM 3842 C CA . LEU A 1 474 ? 14.219 -0.006 26.946 1.00 64.81 474 LEU A CA 1
ATOM 3843 C C . LEU A 1 474 ? 12.885 0.720 26.721 1.00 64.81 474 LEU A C 1
ATOM 3845 O O . LEU A 1 474 ? 12.812 1.737 26.023 1.00 64.81 474 LEU A O 1
ATOM 3849 N N . SER A 1 475 ? 11.836 0.225 27.366 1.00 78.56 475 SER A N 1
ATOM 3850 C CA . SER A 1 475 ? 10.599 0.963 27.597 1.00 78.56 475 SER A CA 1
ATOM 3851 C C . SER A 1 475 ? 10.855 2.185 28.487 1.00 78.56 475 SER A C 1
ATOM 3853 O O . SER A 1 475 ? 11.811 2.231 29.266 1.00 78.56 475 SER A O 1
ATOM 3855 N N . ARG A 1 476 ? 9.940 3.165 28.445 1.00 74.88 476 ARG A N 1
ATOM 3856 C CA . ARG A 1 476 ? 9.961 4.345 29.333 1.00 74.88 476 ARG A CA 1
ATOM 3857 C C . ARG A 1 476 ? 10.150 3.952 30.807 1.00 74.88 476 ARG A C 1
ATOM 3859 O O . ARG A 1 476 ? 10.881 4.620 31.532 1.00 74.88 476 ARG A O 1
ATOM 3866 N N . GLN A 1 477 ? 9.516 2.859 31.234 1.00 76.62 477 GLN A N 1
ATOM 3867 C CA . GLN A 1 477 ? 9.596 2.348 32.601 1.00 76.62 477 GLN A CA 1
ATOM 3868 C C . GLN A 1 477 ? 10.972 1.751 32.926 1.00 76.62 477 GLN A C 1
ATOM 3870 O O . GLN A 1 477 ? 11.519 2.008 33.996 1.00 76.62 477 GLN A O 1
ATOM 3875 N N . GLU A 1 478 ? 11.566 0.985 32.013 1.00 75.88 478 GLU A N 1
ATOM 3876 C CA . GLU A 1 478 ? 12.894 0.399 32.226 1.00 75.88 478 GLU A CA 1
ATOM 3877 C C . GLU A 1 478 ? 13.989 1.467 32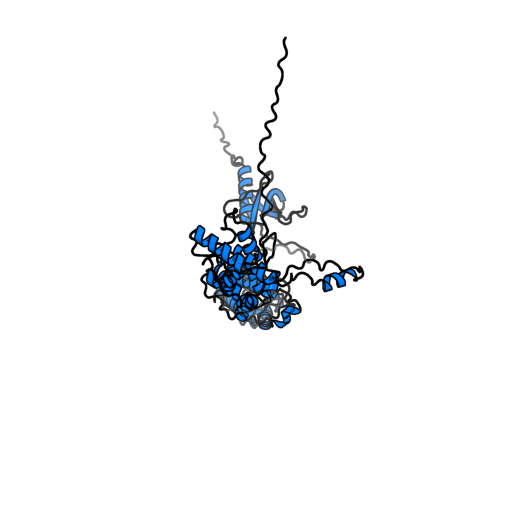.260 1.00 75.88 478 GLU A C 1
ATOM 3879 O O . GLU A 1 478 ? 14.904 1.377 33.076 1.00 75.88 478 GLU A O 1
ATOM 3884 N N . SER A 1 479 ? 13.865 2.525 31.452 1.00 73.06 479 SER A N 1
ATOM 3885 C CA . SER A 1 479 ? 14.736 3.704 31.530 1.00 73.06 479 SER A CA 1
ATOM 3886 C C . SER A 1 479 ? 14.704 4.362 32.918 1.00 73.06 479 SER A C 1
ATOM 3888 O O . SER A 1 479 ? 15.754 4.707 33.462 1.00 73.06 479 SER A O 1
ATOM 3890 N N . VAL A 1 480 ? 13.518 4.489 33.523 1.00 74.88 480 VAL A N 1
ATOM 3891 C CA . VAL A 1 480 ? 13.357 5.006 34.896 1.00 74.88 480 VAL A CA 1
ATOM 3892 C C . VAL A 1 480 ? 13.957 4.041 35.925 1.00 74.88 480 VAL A C 1
ATOM 3894 O O . VAL A 1 480 ? 14.678 4.475 36.824 1.00 74.88 480 VAL A O 1
ATOM 3897 N N . ASN A 1 481 ? 13.739 2.732 35.771 1.00 77.19 481 ASN A N 1
ATOM 3898 C CA . ASN A 1 481 ? 14.297 1.720 36.673 1.00 77.19 481 ASN A CA 1
ATOM 3899 C C . ASN A 1 481 ? 15.835 1.726 36.662 1.00 77.19 481 ASN A C 1
ATOM 3901 O O . ASN A 1 481 ? 16.455 1.647 37.721 1.00 77.19 481 ASN A O 1
ATOM 3905 N N . ARG A 1 482 ? 16.462 1.885 35.488 1.00 79.69 482 ARG A N 1
ATOM 3906 C CA . ARG A 1 482 ? 17.926 1.975 35.364 1.00 79.69 482 ARG A CA 1
ATOM 3907 C C . ARG A 1 482 ? 18.503 3.219 36.028 1.00 79.69 482 ARG A C 1
ATOM 3909 O O . ARG A 1 482 ? 19.545 3.127 36.671 1.00 79.69 482 ARG A O 1
ATOM 3916 N N . LEU A 1 483 ? 17.829 4.365 35.909 1.00 76.56 483 LEU A N 1
ATOM 3917 C CA . LEU A 1 483 ? 18.220 5.573 36.642 1.00 76.56 483 LEU A CA 1
ATOM 3918 C C . LEU A 1 483 ? 18.194 5.330 38.153 1.00 76.56 483 LEU A C 1
ATOM 3920 O O . LEU A 1 483 ? 19.145 5.682 38.844 1.00 76.56 483 LEU A O 1
ATOM 3924 N N . ASN A 1 484 ? 17.157 4.653 38.643 1.00 72.88 484 ASN A N 1
ATOM 3925 C CA . ASN A 1 484 ? 17.033 4.315 40.054 1.00 72.88 484 ASN A CA 1
ATOM 3926 C C . ASN A 1 484 ? 18.140 3.359 40.541 1.00 72.88 484 ASN A C 1
ATOM 3928 O O . ASN A 1 484 ? 18.729 3.601 41.590 1.00 72.88 484 ASN A O 1
ATOM 3932 N N . GLU A 1 485 ? 18.481 2.313 39.780 1.00 77.38 485 GLU A N 1
ATOM 3933 C CA . GLU A 1 485 ? 19.599 1.408 40.112 1.00 77.38 485 GLU A CA 1
ATOM 3934 C C . GLU A 1 485 ? 20.933 2.159 40.254 1.00 77.38 485 GLU A C 1
ATOM 3936 O O . GLU A 1 485 ? 21.709 1.889 41.172 1.00 77.38 485 GLU A O 1
ATOM 3941 N N . ILE A 1 486 ? 21.195 3.134 39.378 1.00 75.50 486 ILE A N 1
ATOM 3942 C CA . ILE A 1 486 ? 22.403 3.967 39.446 1.00 75.50 486 ILE A CA 1
ATOM 3943 C C . ILE A 1 486 ? 22.385 4.837 40.706 1.00 75.50 486 ILE A C 1
ATOM 3945 O O . ILE A 1 486 ? 23.378 4.879 41.431 1.00 75.50 486 ILE A O 1
ATOM 3949 N N . THR A 1 487 ? 21.257 5.488 41.008 1.00 69.44 487 THR A N 1
ATOM 3950 C CA . THR A 1 487 ? 21.113 6.313 42.219 1.00 69.44 487 THR A CA 1
ATOM 3951 C C . THR A 1 487 ? 21.287 5.486 43.496 1.00 69.44 487 THR A C 1
ATOM 3953 O O . THR A 1 487 ? 21.950 5.929 44.431 1.00 69.44 487 THR A O 1
ATOM 3956 N N . LEU A 1 488 ? 20.754 4.263 43.518 1.00 70.75 488 LEU A N 1
ATOM 3957 C CA . LEU A 1 488 ? 20.901 3.320 44.626 1.00 70.75 488 LEU A CA 1
ATOM 3958 C C . LEU A 1 488 ? 22.353 2.897 44.857 1.00 70.75 488 LEU A C 1
ATOM 3960 O O . LEU A 1 488 ? 22.805 2.858 45.999 1.00 70.75 488 LEU A O 1
ATOM 3964 N N . ASN A 1 489 ? 23.094 2.617 43.785 1.00 69.12 489 ASN A N 1
ATOM 3965 C CA . ASN A 1 489 ? 24.500 2.222 43.876 1.00 69.12 489 ASN A CA 1
ATOM 3966 C C . ASN A 1 489 ? 25.409 3.379 44.320 1.00 69.12 489 ASN A C 1
ATOM 3968 O O . ASN A 1 489 ? 26.401 3.143 45.007 1.00 69.12 489 ASN A O 1
ATOM 3972 N N . LEU A 1 490 ? 25.059 4.624 43.981 1.00 60.44 490 LEU A N 1
ATOM 3973 C CA . LEU A 1 490 ? 25.774 5.819 44.444 1.00 60.44 490 LEU A CA 1
ATOM 3974 C C . LEU A 1 490 ? 25.556 6.108 45.940 1.00 60.44 490 LEU A C 1
ATOM 3976 O O . LEU A 1 490 ? 26.383 6.783 46.545 1.00 60.44 490 LEU A O 1
ATOM 3980 N N . ALA A 1 491 ? 24.480 5.593 46.545 1.00 57.25 491 ALA A N 1
ATOM 3981 C CA . ALA A 1 491 ? 24.150 5.847 47.948 1.00 57.25 491 ALA A CA 1
ATOM 3982 C C . ALA A 1 491 ? 24.982 5.029 48.963 1.00 57.25 491 ALA A C 1
ATOM 3984 O O . ALA A 1 491 ? 24.959 5.363 50.144 1.00 57.25 491 ALA A O 1
ATOM 3985 N N . GLY A 1 492 ? 25.737 4.009 48.524 1.00 47.84 492 GLY A N 1
ATOM 3986 C CA . GLY A 1 492 ? 26.694 3.244 49.342 1.00 47.84 492 GLY A CA 1
ATOM 3987 C C . GLY A 1 492 ? 26.110 2.460 50.547 1.00 47.84 492 GLY A C 1
ATOM 3988 O O . GLY A 1 492 ? 25.009 2.728 51.020 1.00 47.84 492 GLY A O 1
ATOM 3989 N N . PRO A 1 493 ? 26.834 1.460 51.094 1.00 47.16 493 PRO A N 1
ATOM 3990 C CA . PRO A 1 493 ? 26.384 0.665 52.246 1.00 47.16 493 PRO A CA 1
ATOM 3991 C C . PRO A 1 493 ? 26.607 1.329 53.625 1.00 47.16 493 PRO A C 1
ATOM 3993 O O . PRO A 1 493 ? 26.375 0.692 54.653 1.00 47.16 493 PRO A O 1
ATOM 3996 N N . GLU A 1 494 ? 27.029 2.596 53.694 1.00 46.62 494 GLU A N 1
ATOM 3997 C CA . GLU A 1 494 ? 27.491 3.224 54.949 1.00 46.62 494 GLU A CA 1
ATOM 3998 C C . GLU A 1 494 ? 26.395 3.525 55.991 1.00 46.62 494 GLU A C 1
ATOM 4000 O O . GLU A 1 494 ? 26.696 3.954 57.103 1.00 46.62 494 GLU A O 1
ATOM 4005 N N . HIS A 1 495 ? 25.122 3.224 55.717 1.00 42.44 495 HIS A N 1
ATOM 4006 C CA . HIS A 1 495 ? 24.034 3.417 56.686 1.00 42.44 495 HIS A CA 1
ATOM 4007 C C . HIS A 1 495 ? 23.620 2.179 57.498 1.00 42.44 495 HIS A C 1
ATOM 4009 O O . HIS A 1 495 ? 22.640 2.248 58.238 1.00 42.44 495 HIS A O 1
ATOM 4015 N N . ASN A 1 496 ? 24.385 1.080 57.452 1.00 37.78 496 ASN A N 1
ATOM 4016 C CA . ASN A 1 496 ? 24.074 -0.141 58.213 1.00 37.78 496 ASN A CA 1
ATOM 4017 C C . ASN A 1 496 ? 25.019 -0.472 59.389 1.00 37.78 496 ASN A C 1
ATOM 4019 O O . ASN A 1 496 ? 24.982 -1.588 59.904 1.00 37.78 496 ASN A O 1
ATOM 4023 N N . SER A 1 497 ? 25.828 0.474 59.883 1.00 41.97 497 SER A N 1
ATOM 4024 C CA . SER A 1 497 ? 26.596 0.296 61.130 1.00 41.97 497 SER A CA 1
ATOM 4025 C C . SER A 1 497 ? 25.939 1.022 62.310 1.00 41.97 497 SER A C 1
ATOM 4027 O O . SER A 1 497 ? 26.364 2.100 62.726 1.00 41.97 497 SER A O 1
ATOM 4029 N N . GLY A 1 498 ? 24.887 0.420 62.869 1.00 39.41 498 GLY A N 1
ATOM 4030 C CA . GLY A 1 498 ? 24.218 0.896 64.079 1.00 39.41 498 GLY A CA 1
ATOM 4031 C C . GLY A 1 498 ? 24.132 -0.179 65.165 1.00 39.41 498 GLY A C 1
ATOM 4032 O O . GLY A 1 498 ? 23.279 -1.053 65.087 1.00 39.41 498 GLY A O 1
ATOM 4033 N N . ARG A 1 499 ? 24.944 -0.005 66.221 1.00 39.50 499 ARG A N 1
ATOM 4034 C CA . ARG A 1 499 ? 24.889 -0.610 67.576 1.00 39.50 499 ARG A CA 1
ATOM 4035 C C . ARG A 1 499 ? 25.541 -1.982 67.814 1.00 39.50 499 ARG A C 1
ATOM 4037 O O . ARG A 1 499 ? 24.894 -3.020 67.814 1.00 39.50 499 ARG A O 1
ATOM 4044 N N . SER A 1 500 ? 26.780 -1.915 68.302 1.00 38.41 500 SER A N 1
ATOM 4045 C CA . SER A 1 500 ? 27.263 -2.758 69.404 1.00 38.41 500 SER A CA 1
ATOM 4046 C C . SER A 1 500 ? 28.067 -1.888 70.377 1.00 38.41 500 SER A C 1
ATOM 4048 O O . SER A 1 500 ? 29.287 -1.797 70.292 1.00 38.41 500 SER A O 1
ATOM 4050 N N . THR A 1 501 ? 27.385 -1.215 71.305 1.00 40.00 501 THR A N 1
ATOM 4051 C CA . THR A 1 501 ? 28.025 -0.677 72.515 1.00 40.00 501 THR A CA 1
ATOM 4052 C C . THR A 1 501 ? 27.933 -1.739 73.604 1.00 40.00 501 THR A C 1
ATOM 4054 O O . THR A 1 501 ? 27.007 -1.740 74.417 1.00 40.00 501 THR A O 1
ATOM 4057 N N . GLY A 1 502 ? 28.874 -2.682 73.572 1.00 38.81 502 GLY A N 1
ATOM 4058 C CA . GLY A 1 502 ? 29.134 -3.599 74.674 1.00 38.81 502 GLY A CA 1
ATOM 4059 C C . GLY A 1 502 ? 29.768 -2.842 75.840 1.00 38.81 502 GLY A C 1
ATOM 4060 O O . GLY A 1 502 ? 30.797 -2.189 75.694 1.00 38.81 502 GLY A O 1
ATOM 4061 N N . ARG A 1 503 ? 29.113 -2.912 76.996 1.00 41.66 503 ARG A N 1
ATOM 4062 C CA . ARG A 1 503 ? 29.589 -2.441 78.302 1.00 41.66 503 ARG A CA 1
ATOM 4063 C C . ARG A 1 503 ? 30.796 -3.305 78.727 1.00 41.66 503 ARG A C 1
ATOM 4065 O O . ARG A 1 503 ? 30.658 -4.526 78.663 1.00 41.66 503 ARG A O 1
ATOM 4072 N N . PRO A 1 504 ? 31.935 -2.754 79.181 1.00 43.25 504 PRO A N 1
ATOM 4073 C CA . PRO A 1 504 ? 33.002 -3.583 79.738 1.00 43.25 504 PRO A CA 1
ATOM 4074 C C . PRO A 1 504 ? 32.638 -4.030 81.168 1.00 43.25 504 PRO A C 1
ATOM 4076 O O . PRO A 1 504 ? 31.886 -3.324 81.857 1.00 43.25 504 PRO A O 1
ATOM 4079 N N . PRO A 1 505 ? 33.135 -5.189 81.638 1.00 49.56 505 PRO A N 1
ATOM 4080 C CA . PRO A 1 505 ? 32.933 -5.620 83.012 1.00 49.56 505 PRO A CA 1
ATOM 4081 C C . PRO A 1 505 ? 33.861 -4.841 83.950 1.00 49.56 505 PRO A C 1
ATOM 4083 O O . PRO A 1 505 ? 34.970 -4.458 83.584 1.00 49.56 505 PRO A O 1
ATOM 4086 N N . ARG A 1 506 ? 33.390 -4.617 85.179 1.00 44.03 506 ARG A N 1
ATOM 4087 C CA . ARG A 1 506 ? 34.218 -4.131 86.284 1.00 44.03 506 ARG A CA 1
ATOM 4088 C C . ARG A 1 506 ? 35.228 -5.205 86.696 1.00 44.03 506 ARG A C 1
ATOM 4090 O O . ARG A 1 506 ? 34.810 -6.314 87.028 1.00 44.03 506 ARG A O 1
ATOM 4097 N N . ALA A 1 507 ? 36.493 -4.808 86.776 1.00 45.34 507 ALA A N 1
ATOM 4098 C CA . ALA A 1 507 ? 37.404 -5.096 87.879 1.00 45.34 507 ALA A CA 1
ATOM 4099 C C . ALA A 1 507 ? 38.250 -3.838 88.096 1.00 45.34 507 ALA A C 1
ATOM 4101 O O . ALA A 1 507 ? 38.750 -3.308 87.077 1.00 45.34 507 ALA A O 1
#

pLDDT: mean 78.14, std 17.03, range [32.25, 97.44]

Foldseek 3Di:
DDDDDDDPDPPPDPPPPDPDPPDAPPLPDLVVLLVVQVVVCVVVVNQARDQLVPPDVVVVNNSVSCLQCDVLNNCVSNVTHHDPCQLLDLQSLLSRQCNVPVVVVPPPPDPVNVVVVVPDDDDPPPDPPDPDDARDALVRCVVVVVSNVSQLNCQHPCSNAPQPDPDDHHDDLVSVVDLNRLLSNQVSLCVVVVHQFGQALVRCVVPPVSSSVNQLLQLHDVSSCVVSVTHHDPCRLLDLVSLLSSVVSLCDDRDPVNVVSVFDRDPVAPPLAQDACVSCVVRVNVVSVCSQVPRQVHRVSSSVSSVGHYDDCSPVPLPRLLVVQQVLCVVVVRNQEGDALVRCVVVVNPVNSVVQVVCPHQCSNCVSSVHHYDDPPPPPPVPPPDPDDDDDDDDDDDDDDDDWDWDDDPNAIWTWDWAQPPPDDDRFKTWIFIHRVPDTPGTQWMWGADPPVHQAIWIDGPPGPDTDDDDPGDHPVNNNVVSVVVVNVVVDPVPPPDDDPDDDDDD

Secondary structure (DSSP, 8-state):
--PPP---------PPPPPP-PPPP-TT-HHHHHHHHHHHHHHHT-SSBPPTTTS-GGGHHHHHHHHHH-HHHHHHHH-PPBPTTGGGSHHHHHHHHHHHHHSSS-SPPPHHHHHHHTTS--------TT-PPPPPPHHHHTT-HHHHHHHHHHT-HHHHS-TT-SSS----GGGGGSHHHHHHHHHHHHHHTT-SSPPPHHHHHTT-HHHHHHHHHTTSHHHHHHHTTPPPPTTGGGSHHHHHHHHHHTTS---GGGGGGS----TTS-TTBPPPHHHHHHTT-HHHHHHHHHTSSSHHHHHHHTT-BPPTTGGGSHHHHHHHHHHHHHHTT-TTEE--HHHHHHTT-HHHHHHHHHTTSHHHHHHHHT-EEPP-----TTSS----------------PPPPEEEEETTEEEEEEEEE-TTSS-TTEEEEEEEETTEEEEEEEEEEE-TTTTT-EEEEETT-SS-B--SS---HHHHHHHHHHHHHHHT-STT------PPPPP-

Organism: NCBI:txid661478

Radius of gyration: 38.63 Å; chains: 1; bounding box: 122×55×134 Å

Sequence (507 aa):
MKGRPTNIETRRSSRPEPPKPRRRYDDANPDKLYGDLKQYMEAKGLPYLPPPSEIQYEYWNLRWALRKRGYLVAVSETGLPAQPDYYDQPQNLEDEIERLFMSAEGAEPTEEETQAEEQGSPDDGADEEDKEPPIPSYADLASHQELYNGLLRVGGICSVFPPTRTYGRKVELSYFDSLDNLRVEAEIWAKRLRIKYLPTFAQLQDKHRLLAEAFLARGGYAATAALLELPIQVAYLKEPTNMEWELKVLDWEPDEADADAGWIGLPDLPYGAMPTERELRKAKRPDLHKAIENHHGGYYHAAKATHRWLRAGYWVDNPSLKREMKRLAYLNGHPKILPDRDELVELERHDLARAVTALGGLRKTAELVGLQPKKPTRRNERTLGKVGKKDPFLPYPFRRFDPKMEVKVGGVRFCLEVVTDIAKEDPEELGVWAMQGEATLGRIGRIRRKLRPQGEWLYRAEGESAWRGRFDSLSRQESVNRLNEITLNLAGPEHNSGRSTGRPPRA